Protein AF-0000000079820288 (afdb_homodimer)

Foldseek 3Di:
DPPPPPPQALCQQLDWDDDPNFIKGFNAPLCAFVQFHAPLSVQLNQVNRQCVVVVFDDWQKKKKFFDDTDHGGMWTWHWAFDDDDPFKTWIWIFIDDPNHTGMIMIIIGGHPVVDDDDDDDPDFQADDDPVQKDFFACPVVRNNFGSSSNQFRKIWRPVQCCLVVVQQPLFLKIKIKGFGPVQDWDFPSSQSSVQRRDPGSCCSNPGPFDDWAFRMKMKGFDDTAHGDMKMKMKGWDDDDDQKTKIWMWIAHNVRHTGMIMITITGDDGPPD/DPPPPPPQALCQQLDWDDDPNFIKGFNAPLCAFVQFHAPLSVQLNQVNRQCVVVVFDDWQKKKKFFDDTDHGGMWTWHWAFDDDDPFKTWIWIFIDDPNHTGMIMIIIGGHPVVDDDDDDDPAFQADDDPVQKDFFACPVVRNNFGSSSNQQRKIWRPVQCCLVVVQQPLFLKIKIKGFGPVQDWQFPSSQSSVQRRDPGSCCSNPGPFDDWAFRMKMKGFDDTADGDMKMKMKGWDDDDDQWTKIWMWIAHNVSDTGMIMITITGDDGPPD

Radius of gyration: 22.52 Å; Cα contacts (8 Å, |Δi|>4): 1433; chains: 2; bounding box: 51×70×58 Å

Structure (mmCIF, N/CA/C/O backbone):
data_AF-0000000079820288-model_v1
#
loop_
_entity.id
_entity.type
_entity.pdbx_description
1 polymer 'TesB-like acyl-CoA thioesterase 3'
#
loop_
_atom_site.group_PDB
_atom_site.id
_atom_site.type_symbol
_atom_site.label_atom_id
_atom_site.label_alt_id
_atom_site.label_comp_id
_atom_site.label_asym_id
_atom_site.label_entity_id
_atom_site.label_seq_id
_atom_site.pdbx_PDB_ins_code
_atom_site.Cartn_x
_atom_site.Cartn_y
_atom_site.Cartn_z
_atom_site.occupancy
_atom_site.B_iso_or_equiv
_atom_site.auth_seq_id
_atom_site.auth_comp_id
_atom_site.auth_asym_id
_atom_site.auth_atom_id
_atom_site.pdbx_PDB_model_num
ATOM 1 N N . MET A 1 1 ? 7.398 -32.5 -29.141 1 29.55 1 MET A N 1
ATOM 2 C CA . MET A 1 1 ? 7.234 -31.234 -28.406 1 29.55 1 MET A CA 1
ATOM 3 C C . MET A 1 1 ? 8.234 -31.141 -27.266 1 29.55 1 MET A C 1
ATOM 5 O O . MET A 1 1 ? 8.32 -32.031 -26.422 1 29.55 1 MET A O 1
ATOM 9 N N . ASP A 1 2 ? 9.469 -30.609 -27.391 1 31.39 2 ASP A N 1
ATOM 10 C CA . ASP A 1 2 ? 10.555 -30.5 -26.422 1 31.39 2 ASP A CA 1
ATOM 11 C C . ASP A 1 2 ? 10.023 -30.094 -25.047 1 31.39 2 ASP A C 1
ATOM 13 O O . ASP A 1 2 ? 9.352 -29.062 -24.922 1 31.39 2 ASP A O 1
ATOM 17 N N . THR A 1 3 ? 9.539 -30.953 -24.219 1 35.5 3 THR A N 1
ATOM 18 C CA . THR A 1 3 ? 9.062 -30.844 -22.844 1 35.5 3 THR A CA 1
ATOM 19 C C . THR A 1 3 ? 10.008 -29.969 -22.016 1 35.5 3 THR A C 1
ATOM 21 O O . THR A 1 3 ? 11.016 -30.453 -21.5 1 35.5 3 THR A O 1
ATOM 24 N N . SER A 1 4 ? 10.469 -28.828 -22.453 1 39.16 4 SER A N 1
ATOM 25 C CA . SER A 1 4 ? 11.258 -27.828 -21.719 1 39.16 4 SER A CA 1
ATOM 26 C C . SER A 1 4 ? 10.945 -27.875 -20.219 1 39.16 4 SER A C 1
ATOM 28 O O . SER A 1 4 ? 9.781 -27.922 -19.828 1 39.16 4 SER A O 1
ATOM 30 N N . THR A 1 5 ? 11.922 -28.328 -19.359 1 43.69 5 THR A N 1
ATOM 31 C CA . THR A 1 5 ? 11.969 -28.641 -17.938 1 43.69 5 THR A CA 1
ATOM 32 C C . THR A 1 5 ? 11.203 -27.594 -17.141 1 43.69 5 THR A C 1
ATOM 34 O O . THR A 1 5 ? 11.594 -26.422 -17.094 1 43.69 5 THR A O 1
ATOM 37 N N . LEU A 1 6 ? 9.945 -27.703 -17.203 1 50.09 6 LEU A N 1
ATOM 38 C CA . LEU A 1 6 ? 9.078 -26.891 -16.359 1 50.09 6 LEU A CA 1
ATOM 39 C C . LEU A 1 6 ? 9.727 -26.625 -15.008 1 50.09 6 LEU A C 1
ATOM 41 O O . LEU A 1 6 ? 10.195 -27.562 -14.352 1 50.09 6 LEU A O 1
ATOM 45 N N . VAL A 1 7 ? 10.414 -25.531 -14.875 1 56.81 7 VAL A N 1
ATOM 46 C CA . VAL A 1 7 ? 10.922 -25.078 -13.594 1 56.81 7 VAL A CA 1
ATOM 47 C C . VAL A 1 7 ? 9.914 -25.406 -12.492 1 56.81 7 VAL A C 1
ATOM 49 O O . VAL A 1 7 ? 8.75 -25.016 -12.57 1 56.81 7 VAL A O 1
ATOM 52 N N . GLU A 1 8 ? 10.227 -26.469 -11.641 1 67.06 8 GLU A N 1
ATOM 53 C CA . GLU A 1 8 ? 9.281 -27.078 -10.711 1 67.06 8 GLU A CA 1
ATOM 54 C C . GLU A 1 8 ? 8.922 -26.109 -9.578 1 67.06 8 GLU A C 1
ATOM 56 O O . GLU A 1 8 ? 7.754 -25.984 -9.211 1 67.06 8 GLU A O 1
ATOM 61 N N . GLY A 1 9 ? 9.945 -25.219 -9.062 1 89 9 GLY A N 1
ATOM 62 C CA . GLY A 1 9 ? 9.578 -24.516 -7.84 1 89 9 GLY A CA 1
ATOM 63 C C . GLY A 1 9 ? 9.734 -23.016 -7.949 1 89 9 GLY A C 1
ATOM 64 O O . GLY A 1 9 ? 10.352 -22.516 -8.891 1 89 9 GLY A O 1
ATOM 65 N N . LEU A 1 10 ? 9.078 -22.328 -7.145 1 93.38 10 LEU A N 1
ATOM 66 C CA . LEU A 1 10 ? 9.078 -20.875 -7.141 1 93.38 10 LEU A CA 1
ATOM 67 C C . LEU A 1 10 ? 10.492 -20.328 -7 1 93.38 10 LEU A C 1
ATOM 69 O O . LEU A 1 10 ? 10.836 -19.312 -7.617 1 93.38 10 LEU A O 1
ATOM 73 N N . ALA A 1 11 ? 11.312 -21.031 -6.18 1 93 11 ALA A N 1
ATOM 74 C CA . ALA A 1 11 ? 12.688 -20.578 -5.977 1 93 11 ALA A CA 1
ATOM 75 C C . ALA A 1 11 ? 13.453 -20.531 -7.297 1 93 11 ALA A C 1
ATOM 77 O O . ALA A 1 11 ? 14.125 -19.547 -7.594 1 93 11 ALA A O 1
ATOM 78 N N . GLU A 1 12 ? 13.305 -21.547 -8.055 1 93.31 12 GLU A N 1
ATOM 79 C CA . GLU A 1 12 ? 13.977 -21.594 -9.352 1 93.31 12 GLU A CA 1
ATOM 80 C C . GLU A 1 12 ? 13.352 -20.609 -10.336 1 93.31 12 GLU A C 1
ATOM 82 O O . GLU A 1 12 ? 14.062 -19.953 -11.086 1 93.31 12 GLU A O 1
ATOM 87 N N . ALA A 1 13 ? 12.047 -20.516 -10.266 1 95.94 13 ALA A N 1
ATOM 88 C CA . ALA A 1 13 ? 11.328 -19.672 -11.219 1 95.94 13 ALA A CA 1
ATOM 89 C C . ALA A 1 13 ? 11.633 -18.203 -10.977 1 95.94 13 ALA A C 1
ATOM 91 O O . ALA A 1 13 ? 11.469 -17.375 -11.875 1 95.94 13 ALA A O 1
ATOM 92 N N . THR A 1 14 ? 12.07 -17.828 -9.734 1 97.25 14 THR A N 1
ATOM 93 C CA . THR A 1 14 ? 12.328 -16.422 -9.414 1 97.25 14 THR A CA 1
ATOM 94 C C . THR A 1 14 ? 13.828 -16.172 -9.242 1 97.25 14 THR A C 1
ATOM 96 O O . THR A 1 14 ? 14.234 -15.102 -8.797 1 97.25 14 THR A O 1
ATOM 99 N N . ALA A 1 15 ? 14.617 -17.141 -9.57 1 97.06 15 ALA A N 1
ATOM 100 C CA . ALA A 1 15 ? 16.062 -17 -9.383 1 97.06 15 ALA A CA 1
ATOM 101 C C . ALA A 1 15 ? 16.609 -15.875 -10.25 1 97.06 15 ALA A C 1
ATOM 103 O O . ALA A 1 15 ? 16.203 -15.719 -11.406 1 97.06 15 ALA A O 1
ATOM 104 N N . VAL A 1 16 ? 17.469 -15.094 -9.695 1 98.12 16 VAL A N 1
ATOM 105 C CA . VAL A 1 16 ? 18.219 -14.078 -10.43 1 98.12 16 VAL A CA 1
ATOM 106 C C . VAL A 1 16 ? 19.703 -14.383 -10.359 1 98.12 16 VAL A C 1
ATOM 108 O O . VAL A 1 16 ? 20.203 -14.82 -9.32 1 98.12 16 VAL A O 1
ATOM 111 N N . ARG A 1 17 ? 20.375 -14.164 -11.438 1 97.56 17 ARG A N 1
ATOM 112 C CA . ARG A 1 17 ? 21.797 -14.508 -11.539 1 97.56 17 ARG A CA 1
ATOM 113 C C . ARG A 1 17 ? 22.578 -13.375 -12.18 1 97.56 17 ARG A C 1
ATOM 115 O O . ARG A 1 17 ? 22.031 -12.578 -12.945 1 97.56 17 ARG A O 1
ATOM 122 N N . PRO A 1 18 ? 23.891 -13.359 -11.805 1 96.75 18 PRO A N 1
ATOM 123 C CA . PRO A 1 18 ? 24.734 -12.352 -12.453 1 96.75 18 PRO A CA 1
ATOM 124 C C . PRO A 1 18 ? 24.734 -12.477 -13.977 1 96.75 18 PRO A C 1
ATOM 126 O O . PRO A 1 18 ? 24.75 -13.586 -14.508 1 96.75 18 PRO A O 1
ATOM 129 N N . HIS A 1 19 ? 24.609 -11.422 -14.609 1 94.88 19 HIS A N 1
ATOM 130 C CA . HIS A 1 19 ? 24.641 -11.344 -16.062 1 94.88 19 HIS A CA 1
ATOM 131 C C . HIS A 1 19 ? 25.156 -9.984 -16.531 1 94.88 19 HIS A C 1
ATOM 133 O O . HIS A 1 19 ? 24.547 -8.953 -16.25 1 94.88 19 HIS A O 1
ATOM 139 N N . GLU A 1 20 ? 26.266 -9.891 -17.266 1 90.81 20 GLU A N 1
ATOM 140 C CA . GLU A 1 20 ? 26.844 -8.719 -17.922 1 90.81 20 GLU A CA 1
ATOM 141 C C . GLU A 1 20 ? 26.891 -7.527 -16.969 1 90.81 20 GLU A C 1
ATOM 143 O O . GLU A 1 20 ? 26.422 -6.438 -17.297 1 90.81 20 GLU A O 1
ATOM 148 N N . GLY A 1 21 ? 27.391 -7.641 -15.742 1 87.06 21 GLY A N 1
ATOM 149 C CA . GLY A 1 21 ? 27.562 -6.551 -14.789 1 87.06 21 GLY A CA 1
ATOM 150 C C . GLY A 1 21 ? 26.297 -6.227 -14.023 1 87.06 21 GLY A C 1
ATOM 151 O O . GLY A 1 21 ? 26.266 -5.262 -13.258 1 87.06 21 GLY A O 1
ATOM 152 N N . GLY A 1 22 ? 25.234 -6.992 -14.281 1 92.94 22 GLY A N 1
ATOM 153 C CA . GLY A 1 22 ? 23.984 -6.867 -13.555 1 92.94 22 GLY A CA 1
ATOM 154 C C . GLY A 1 22 ? 23.375 -8.203 -13.18 1 92.94 22 GLY A C 1
ATOM 155 O O . GLY A 1 22 ? 24.094 -9.148 -12.844 1 92.94 22 GLY A O 1
ATOM 156 N N . LEU A 1 23 ? 22.094 -8.266 -13.055 1 98.44 23 LEU A N 1
ATOM 157 C CA . LEU A 1 23 ? 21.359 -9.5 -12.75 1 98.44 23 LEU A CA 1
ATOM 158 C C . LEU A 1 23 ? 20.359 -9.82 -13.859 1 98.44 23 LEU A C 1
ATOM 160 O O . LEU A 1 23 ? 19.953 -8.938 -14.617 1 98.44 23 LEU A O 1
ATOM 164 N N . ARG A 1 24 ? 20.078 -11.055 -13.93 1 98.56 24 ARG A N 1
ATOM 165 C CA . ARG A 1 24 ? 19.078 -11.5 -14.906 1 98.56 24 ARG A CA 1
ATOM 166 C C . ARG A 1 24 ? 18.219 -12.609 -14.336 1 98.56 24 ARG A C 1
ATOM 168 O O . ARG A 1 24 ? 18.703 -13.477 -13.609 1 98.56 24 ARG A O 1
ATOM 175 N N . ALA A 1 25 ? 16.984 -12.523 -14.625 1 98.5 25 ALA A N 1
ATOM 176 C CA . ALA A 1 25 ? 16.016 -13.602 -14.375 1 98.5 25 ALA A CA 1
ATOM 177 C C . ALA A 1 25 ? 15.5 -14.188 -15.68 1 98.5 25 ALA A C 1
ATOM 179 O O . ALA A 1 25 ? 15.656 -13.586 -16.75 1 98.5 25 ALA A O 1
ATOM 180 N N . GLU A 1 26 ? 15 -15.383 -15.641 1 98.25 26 GLU A N 1
ATOM 181 C CA . GLU A 1 26 ? 14.25 -15.992 -16.734 1 98.25 26 GLU A CA 1
ATOM 182 C C . GLU A 1 26 ? 12.766 -16.109 -16.391 1 98.25 26 GLU A C 1
ATOM 184 O O . GLU A 1 26 ? 12.391 -16.859 -15.492 1 98.25 26 GLU A O 1
ATOM 189 N N . VAL A 1 27 ? 11.977 -15.242 -17.062 1 98.44 27 VAL A N 1
ATOM 190 C CA . VAL A 1 27 ? 10.539 -15.344 -16.875 1 98.44 27 VAL A CA 1
ATOM 191 C C . VAL A 1 27 ? 10.008 -16.578 -17.609 1 98.44 27 VAL A C 1
ATOM 193 O O . VAL A 1 27 ? 10.141 -16.688 -18.828 1 98.44 27 VAL A O 1
ATOM 196 N N . VAL A 1 28 ? 9.367 -17.5 -16.906 1 97.56 28 VAL A N 1
ATOM 197 C CA . VAL A 1 28 ? 9.078 -18.797 -17.484 1 97.56 28 VAL A CA 1
ATOM 198 C C . VAL A 1 28 ? 7.57 -19.047 -17.484 1 97.56 28 VAL A C 1
ATOM 200 O O . VAL A 1 28 ? 6.848 -18.5 -16.656 1 97.56 28 VAL A O 1
ATOM 203 N N . PRO A 1 29 ? 7.078 -19.859 -18.453 1 96.38 29 PRO A N 1
ATOM 204 C CA . PRO A 1 29 ? 5.676 -20.281 -18.406 1 96.38 29 PRO A CA 1
ATOM 205 C C . PRO A 1 29 ? 5.332 -21.047 -17.141 1 96.38 29 PRO A C 1
ATOM 207 O O . PRO A 1 29 ? 6.219 -21.609 -16.484 1 96.38 29 PRO A O 1
ATOM 210 N N . GLY A 1 30 ? 4.137 -21.109 -16.766 1 94.88 30 GLY A N 1
ATOM 211 C CA . GLY A 1 30 ? 3.676 -21.812 -15.57 1 94.88 30 GLY A CA 1
ATOM 212 C C . GLY A 1 30 ? 3.398 -20.875 -14.406 1 94.88 30 GLY A C 1
ATOM 213 O O . GLY A 1 30 ? 2.742 -21.266 -13.438 1 94.88 30 GLY A O 1
ATOM 214 N N . TRP A 1 31 ? 3.887 -19.719 -14.516 1 96.94 31 TRP A N 1
ATOM 215 C CA . TRP A 1 31 ? 3.641 -18.703 -13.508 1 96.94 31 TRP A CA 1
ATOM 216 C C . TRP A 1 31 ? 2.887 -17.516 -14.109 1 96.94 31 TRP A C 1
ATOM 218 O O . TRP A 1 31 ? 3.24 -16.359 -13.867 1 96.94 31 TRP A O 1
ATOM 228 N N . ASP A 1 32 ? 1.91 -17.859 -14.938 1 96.69 32 ASP A N 1
ATOM 229 C CA . ASP A 1 32 ? 1.177 -16.891 -15.734 1 96.69 32 ASP A CA 1
ATOM 230 C C . ASP A 1 32 ? -0.328 -17.016 -15.516 1 96.69 32 ASP A C 1
ATOM 232 O O . ASP A 1 32 ? -0.792 -17.984 -14.922 1 96.69 32 ASP A O 1
ATOM 236 N N . VAL A 1 33 ? -1.02 -15.961 -15.789 1 95.12 33 VAL A N 1
ATOM 237 C CA . VAL A 1 33 ? -2.471 -15.945 -15.938 1 95.12 33 VAL A CA 1
ATOM 238 C C . VAL A 1 33 ? -2.842 -15.992 -17.422 1 95.12 33 VAL A C 1
ATOM 240 O O . VAL A 1 33 ? -2.83 -14.961 -18.109 1 95.12 33 VAL A O 1
ATOM 243 N N . PHE A 1 34 ? -3.09 -17.219 -17.906 1 91.94 34 PHE A N 1
ATOM 244 C CA . PHE A 1 34 ? -3.518 -17.484 -19.281 1 91.94 34 PHE A CA 1
ATOM 245 C C . PHE A 1 34 ? -2.543 -16.875 -20.281 1 91.94 34 PHE A C 1
ATOM 247 O O . PHE A 1 34 ? -2.951 -16.156 -21.203 1 91.94 34 PHE A O 1
ATOM 254 N N . GLY A 1 35 ? -1.313 -17.078 -20.047 1 93.62 35 GLY A N 1
ATOM 255 C CA . GLY A 1 35 ? -0.271 -16.734 -21 1 93.62 35 GLY A CA 1
ATOM 256 C C . GLY A 1 35 ? 0.436 -15.43 -20.672 1 93.62 35 GLY A C 1
ATOM 257 O O . GLY A 1 35 ? 1.459 -15.109 -21.266 1 93.62 35 GLY A O 1
ATOM 258 N N . ILE A 1 36 ? -0.098 -14.672 -19.766 1 94.88 36 ILE A N 1
ATOM 259 C CA . ILE A 1 36 ? 0.53 -13.422 -19.344 1 94.88 36 ILE A CA 1
ATOM 260 C C . ILE A 1 36 ? 1.236 -13.617 -18 1 94.88 36 ILE A C 1
ATOM 262 O O . ILE A 1 36 ? 0.604 -13.977 -17.016 1 94.88 36 ILE A O 1
ATOM 266 N N . PRO A 1 37 ? 2.551 -13.398 -18 1 97.75 37 PRO A N 1
ATOM 267 C CA . PRO A 1 37 ? 3.254 -13.586 -16.734 1 97.75 37 PRO A CA 1
ATOM 268 C C . PRO A 1 37 ? 2.574 -12.867 -15.57 1 97.75 37 PRO A C 1
ATOM 270 O O . PRO A 1 37 ? 2.178 -11.711 -15.703 1 97.75 37 PRO A O 1
ATOM 273 N N . HIS A 1 38 ? 2.443 -13.547 -14.453 1 97.44 38 HIS A N 1
ATOM 274 C CA . HIS A 1 38 ? 1.702 -13.117 -13.273 1 97.44 38 HIS A CA 1
ATOM 275 C C . HIS A 1 38 ? 2.412 -11.969 -12.562 1 97.44 38 HIS A C 1
ATOM 277 O O . HIS A 1 38 ? 3.631 -12.008 -12.383 1 97.44 38 HIS A O 1
ATOM 283 N N . GLY A 1 39 ? 1.682 -10.914 -12.188 1 97.75 39 GLY A N 1
ATOM 284 C CA . GLY A 1 39 ? 2.25 -9.734 -11.547 1 97.75 39 GLY A CA 1
ATOM 285 C C . GLY A 1 39 ? 2.969 -10.055 -10.242 1 97.75 39 GLY A C 1
ATOM 286 O O . GLY A 1 39 ? 4.098 -9.602 -10.031 1 97.75 39 GLY A O 1
ATOM 287 N N . GLY A 1 40 ? 2.305 -10.844 -9.398 1 98.38 40 GLY A N 1
ATOM 288 C CA . GLY A 1 40 ? 2.945 -11.25 -8.156 1 98.38 40 GLY A CA 1
ATOM 289 C C . GLY A 1 40 ? 4.242 -12.008 -8.375 1 98.38 40 GLY A C 1
ATOM 290 O O . GLY A 1 40 ? 5.199 -11.844 -7.617 1 98.38 40 GLY A O 1
ATOM 291 N N . TYR A 1 41 ? 4.246 -12.805 -9.422 1 98.44 41 TYR A N 1
ATOM 292 C CA . TYR A 1 41 ? 5.449 -13.523 -9.82 1 98.44 41 TYR A CA 1
ATOM 293 C C . TYR A 1 41 ? 6.555 -12.555 -10.219 1 98.44 41 TYR A C 1
ATOM 295 O O . TYR A 1 41 ? 7.691 -12.672 -9.75 1 98.44 41 TYR A O 1
ATOM 303 N N . LEU A 1 42 ? 6.246 -11.555 -10.984 1 98.88 42 LEU A N 1
ATOM 304 C CA . LEU A 1 42 ? 7.215 -10.539 -11.391 1 98.88 42 LEU A CA 1
ATOM 305 C C . LEU A 1 42 ? 7.695 -9.734 -10.188 1 98.88 42 LEU A C 1
ATOM 307 O O . LEU A 1 42 ? 8.883 -9.414 -10.086 1 98.88 42 LEU A O 1
ATOM 311 N N . MET A 1 43 ? 6.805 -9.422 -9.32 1 98.88 43 MET A N 1
ATOM 312 C CA . MET A 1 43 ? 7.18 -8.742 -8.078 1 98.88 43 MET A CA 1
ATOM 313 C C . MET A 1 43 ? 8.109 -9.617 -7.246 1 98.88 43 MET A C 1
ATOM 315 O O . MET A 1 43 ? 9.047 -9.109 -6.629 1 98.88 43 MET A O 1
ATOM 319 N N . GLY A 1 44 ? 7.84 -10.914 -7.246 1 98.75 44 GLY A N 1
ATOM 320 C CA . GLY A 1 44 ? 8.742 -11.844 -6.59 1 98.75 44 GLY A CA 1
ATOM 321 C C . GLY A 1 44 ? 10.148 -11.82 -7.16 1 98.75 44 GLY A C 1
ATOM 322 O O . GLY A 1 44 ? 11.125 -11.867 -6.41 1 98.75 44 GLY A O 1
ATOM 323 N N . ILE A 1 45 ? 10.25 -11.75 -8.453 1 98.81 45 ILE A N 1
ATOM 324 C CA . ILE A 1 45 ? 11.547 -11.656 -9.117 1 98.81 45 ILE A CA 1
ATOM 325 C C . ILE A 1 45 ? 12.258 -10.383 -8.672 1 98.81 45 ILE A C 1
ATOM 327 O O . ILE A 1 45 ? 13.453 -10.398 -8.375 1 98.81 45 ILE A O 1
ATOM 331 N N . ALA A 1 46 ? 11.539 -9.281 -8.633 1 98.88 46 ALA A N 1
ATOM 332 C CA . ALA A 1 46 ? 12.117 -8.023 -8.172 1 98.88 46 ALA A CA 1
ATOM 333 C C . ALA A 1 46 ? 12.617 -8.148 -6.734 1 98.88 46 ALA A C 1
ATOM 335 O O . ALA A 1 46 ? 13.711 -7.684 -6.41 1 98.88 46 ALA A O 1
ATOM 336 N N . ALA A 1 47 ? 11.82 -8.766 -5.918 1 98.88 47 ALA A N 1
ATOM 337 C CA . ALA A 1 47 ? 12.211 -8.977 -4.527 1 98.88 47 ALA A CA 1
ATOM 338 C C . ALA A 1 47 ? 13.492 -9.797 -4.438 1 98.88 47 ALA A C 1
ATOM 340 O O . ALA A 1 47 ? 14.414 -9.445 -3.688 1 98.88 47 ALA A O 1
ATOM 341 N N . ARG A 1 48 ? 13.555 -10.859 -5.211 1 98.62 48 ARG A N 1
ATOM 342 C CA . ARG A 1 48 ? 14.75 -11.688 -5.223 1 98.62 48 ARG A CA 1
ATOM 343 C C . ARG A 1 48 ? 15.961 -10.898 -5.695 1 98.62 48 ARG A C 1
ATOM 345 O O . ARG A 1 48 ? 17.062 -11.047 -5.152 1 98.62 48 ARG A O 1
ATOM 352 N N . GLY A 1 49 ? 15.758 -10.109 -6.715 1 98.62 49 GLY A N 1
ATOM 353 C CA . GLY A 1 49 ? 16.828 -9.242 -7.164 1 98.62 49 GLY A CA 1
ATOM 354 C C . GLY A 1 49 ? 17.375 -8.344 -6.066 1 98.62 49 GLY A C 1
ATOM 355 O O . GLY A 1 49 ? 18.594 -8.203 -5.918 1 98.62 49 GLY A O 1
ATOM 356 N N . ALA A 1 50 ? 16.516 -7.727 -5.297 1 98.75 50 ALA A N 1
ATOM 357 C CA . ALA A 1 50 ? 16.906 -6.855 -4.199 1 98.75 50 ALA A CA 1
ATOM 358 C C . ALA A 1 50 ? 17.688 -7.629 -3.143 1 98.75 50 ALA A C 1
ATOM 360 O O . ALA A 1 50 ? 18.734 -7.164 -2.658 1 98.75 50 ALA A O 1
ATOM 361 N N . LEU A 1 51 ? 17.172 -8.797 -2.811 1 98.44 51 LEU A N 1
ATOM 362 C CA . LEU A 1 51 ? 17.828 -9.633 -1.802 1 98.44 51 LEU A CA 1
ATOM 363 C C . LEU A 1 51 ? 19.234 -10.023 -2.24 1 98.44 51 LEU A C 1
ATOM 365 O O . LEU A 1 51 ? 20.188 -9.906 -1.467 1 98.44 51 LEU A O 1
ATOM 369 N N . VAL A 1 52 ? 19.344 -10.461 -3.461 1 98.06 52 VAL A N 1
ATOM 370 C CA . VAL A 1 52 ? 20.625 -10.914 -3.988 1 98.06 52 VAL A CA 1
ATOM 371 C C . VAL A 1 52 ? 21.609 -9.75 -4.047 1 98.06 52 VAL A C 1
ATOM 373 O O . VAL A 1 52 ? 22.75 -9.867 -3.594 1 98.06 52 VAL A O 1
ATOM 376 N N . ALA A 1 53 ? 21.203 -8.633 -4.527 1 97.69 53 ALA A N 1
ATOM 377 C CA . ALA A 1 53 ? 22.078 -7.488 -4.738 1 97.69 53 ALA A CA 1
ATOM 378 C C . ALA A 1 53 ? 22.562 -6.91 -3.408 1 97.69 53 ALA A C 1
ATOM 380 O O . ALA A 1 53 ? 23.688 -6.438 -3.301 1 97.69 53 ALA A O 1
ATOM 381 N N . THR A 1 54 ? 21.719 -6.934 -2.385 1 97.38 54 THR A N 1
ATOM 382 C CA . THR A 1 54 ? 22.062 -6.262 -1.132 1 97.38 54 THR A CA 1
ATOM 383 C C . THR A 1 54 ? 22.641 -7.254 -0.126 1 97.38 54 THR A C 1
ATOM 385 O O . THR A 1 54 ? 23.25 -6.852 0.868 1 97.38 54 THR A O 1
ATOM 388 N N . GLU A 1 55 ? 22.359 -8.562 -0.31 1 97.25 55 GLU A N 1
ATOM 389 C CA . GLU A 1 55 ? 22.734 -9.648 0.592 1 97.25 55 GLU A CA 1
ATOM 390 C C . GLU A 1 55 ? 22.062 -9.5 1.949 1 97.25 55 GLU A C 1
ATOM 392 O O . GLU A 1 55 ? 22.547 -10.031 2.953 1 97.25 55 GLU A O 1
ATOM 397 N N . LEU A 1 56 ? 21.078 -8.672 2.062 1 97.75 56 LEU A N 1
ATOM 398 C CA . LEU A 1 56 ? 20.266 -8.594 3.271 1 97.75 56 LEU A CA 1
ATOM 399 C C . LEU A 1 56 ? 19.188 -9.672 3.275 1 97.75 56 LEU A C 1
ATOM 401 O O . LEU A 1 56 ? 18.719 -10.094 2.213 1 97.75 56 LEU A O 1
ATOM 405 N N . PRO A 1 57 ? 18.719 -10.047 4.422 1 98.19 57 PRO A N 1
ATOM 406 C CA . PRO A 1 57 ? 17.922 -11.273 4.492 1 98.19 57 PRO A CA 1
ATOM 407 C C . PRO A 1 57 ? 16.422 -11.016 4.332 1 98.19 57 PRO A C 1
ATOM 409 O O . PRO A 1 57 ? 15.648 -11.945 4.074 1 98.19 57 PRO A O 1
ATOM 412 N N . ASP A 1 58 ? 15.945 -9.68 4.531 1 98.56 58 ASP A N 1
ATOM 413 C CA . ASP A 1 58 ? 14.492 -9.539 4.633 1 98.56 58 ASP A CA 1
ATOM 414 C C . ASP A 1 58 ? 14 -8.344 3.814 1 98.56 58 ASP A C 1
ATOM 416 O O . ASP A 1 58 ? 14.508 -7.23 3.971 1 98.56 58 ASP A O 1
ATOM 420 N N . VAL A 1 59 ? 13.023 -8.602 2.996 1 98.62 59 VAL A N 1
ATOM 421 C CA . VAL A 1 59 ? 12.211 -7.535 2.414 1 98.62 59 VAL A CA 1
ATOM 422 C C . VAL A 1 59 ? 11.195 -7.035 3.443 1 98.62 59 VAL A C 1
ATOM 424 O O . VAL A 1 59 ? 10.391 -7.812 3.959 1 98.62 59 VAL A O 1
ATOM 427 N N . MET A 1 60 ? 11.227 -5.758 3.746 1 97.88 60 MET A N 1
ATOM 428 C CA . MET A 1 60 ? 10.289 -5.16 4.688 1 97.88 60 MET A CA 1
ATOM 429 C C . MET A 1 60 ? 9.055 -4.633 3.963 1 97.88 60 MET A C 1
ATOM 431 O O . MET A 1 60 ? 7.938 -4.715 4.484 1 97.88 60 MET A O 1
ATOM 435 N N . SER A 1 61 ? 9.273 -4.062 2.846 1 98.44 61 SER A N 1
ATOM 436 C CA . SER A 1 61 ? 8.203 -3.607 1.96 1 98.44 61 SER A CA 1
ATOM 437 C C . SER A 1 61 ? 8.664 -3.58 0.507 1 98.44 61 SER A C 1
ATOM 439 O O . SER A 1 61 ? 9.867 -3.498 0.232 1 98.44 61 SER A O 1
ATOM 441 N N . ILE A 1 62 ? 7.75 -3.703 -0.356 1 98.88 62 ILE A N 1
ATOM 442 C CA . ILE A 1 62 ? 8.023 -3.619 -1.787 1 98.88 62 ILE A CA 1
ATOM 443 C C . ILE A 1 62 ? 6.812 -3.037 -2.512 1 98.88 62 ILE A C 1
ATOM 445 O O . ILE A 1 62 ? 5.672 -3.424 -2.24 1 98.88 62 ILE A O 1
ATOM 449 N N . THR A 1 63 ? 7.016 -2.059 -3.309 1 98.81 63 THR A N 1
ATOM 450 C CA . THR A 1 63 ? 6.031 -1.507 -4.234 1 98.81 63 THR A CA 1
ATOM 451 C C . THR A 1 63 ? 6.496 -1.67 -5.676 1 98.81 63 THR A C 1
ATOM 453 O O . THR A 1 63 ? 7.625 -1.306 -6.02 1 98.81 63 THR A O 1
ATOM 456 N N . THR A 1 64 ? 5.637 -2.205 -6.473 1 98.81 64 THR A N 1
ATOM 457 C CA . THR A 1 64 ? 5.977 -2.443 -7.871 1 98.81 64 THR A CA 1
ATOM 458 C C . THR A 1 64 ? 4.961 -1.783 -8.797 1 98.81 64 THR A C 1
ATOM 460 O O . THR A 1 64 ? 3.752 -1.916 -8.594 1 98.81 64 THR A O 1
ATOM 463 N N . HIS A 1 65 ? 5.461 -1.028 -9.711 1 98.5 65 HIS A N 1
ATOM 464 C CA . HIS A 1 65 ? 4.68 -0.539 -10.836 1 98.5 65 HIS A CA 1
ATOM 465 C C . HIS A 1 65 ? 4.898 -1.401 -12.078 1 98.5 65 HIS A C 1
ATOM 467 O O . HIS A 1 65 ? 6.039 -1.734 -12.414 1 98.5 65 HIS A O 1
ATOM 473 N N . PHE A 1 66 ? 3.83 -1.736 -12.688 1 97.62 66 PHE A N 1
ATOM 474 C CA . PHE A 1 66 ? 3.873 -2.52 -13.914 1 97.62 66 PHE A CA 1
ATOM 475 C C . PHE A 1 66 ? 3.617 -1.634 -15.125 1 97.62 66 PHE A C 1
ATOM 477 O O . PHE A 1 66 ? 2.482 -1.215 -15.367 1 97.62 66 PHE A O 1
ATOM 484 N N . THR A 1 67 ? 4.68 -1.443 -15.93 1 95.88 67 THR A N 1
ATOM 485 C CA . THR A 1 67 ? 4.609 -0.417 -16.969 1 95.88 67 THR A CA 1
ATOM 486 C C . THR A 1 67 ? 4.168 -1.019 -18.297 1 95.88 67 THR A C 1
ATOM 488 O O . THR A 1 67 ? 3.678 -0.306 -19.172 1 95.88 67 THR A O 1
ATOM 491 N N . ARG A 1 68 ? 4.441 -2.285 -18.484 1 94.19 68 ARG A N 1
ATOM 492 C CA . ARG A 1 68 ? 4.016 -2.992 -19.688 1 94.19 68 ARG A CA 1
ATOM 493 C C . ARG A 1 68 ? 3.854 -4.484 -19.406 1 94.19 68 ARG A C 1
ATOM 495 O O . ARG A 1 68 ? 4.34 -4.996 -18.406 1 94.19 68 ARG A O 1
ATOM 502 N N . LYS A 1 69 ? 3.158 -5.109 -20.312 1 94.38 69 LYS A N 1
ATOM 503 C CA . LYS A 1 69 ? 2.996 -6.559 -20.234 1 94.38 69 LYS A CA 1
ATOM 504 C C . LYS A 1 69 ? 4.336 -7.27 -20.391 1 94.38 69 LYS A C 1
ATOM 506 O O . LYS A 1 69 ? 5.105 -6.961 -21.312 1 94.38 69 LYS A O 1
ATOM 511 N N . ALA A 1 70 ? 4.602 -8.203 -19.484 1 97.5 70 ALA A N 1
ATOM 512 C CA . ALA A 1 70 ? 5.84 -8.977 -19.578 1 97.5 70 ALA A CA 1
ATOM 513 C C . ALA A 1 70 ? 5.707 -10.109 -20.594 1 97.5 70 ALA A C 1
ATOM 515 O O . ALA A 1 70 ? 4.598 -10.562 -20.891 1 97.5 70 ALA A O 1
ATOM 516 N N . SER A 1 71 ? 6.844 -10.539 -21.141 1 97.94 71 SER A N 1
ATOM 517 C CA . SER A 1 71 ? 6.945 -11.719 -21.984 1 97.94 71 SER A CA 1
ATOM 518 C C . SER A 1 71 ? 7.758 -12.82 -21.312 1 97.94 71 SER A C 1
ATOM 520 O O . SER A 1 71 ? 8.5 -12.562 -20.359 1 97.94 71 SER A O 1
ATOM 522 N N . PHE A 1 72 ? 7.48 -14 -21.812 1 98.06 72 PHE A N 1
ATOM 523 C CA . PHE A 1 72 ? 8.391 -15.055 -21.391 1 98.06 72 PHE A CA 1
ATOM 524 C C . PHE A 1 72 ? 9.781 -14.836 -21.969 1 98.06 72 PHE A C 1
ATOM 526 O O . PHE A 1 72 ? 9.922 -14.383 -23.109 1 98.06 72 PHE A O 1
ATOM 533 N N . GLY A 1 73 ? 10.781 -15.203 -21.156 1 98.12 73 GLY A N 1
ATOM 534 C CA . GLY A 1 73 ? 12.148 -15 -21.594 1 98.12 73 GLY A CA 1
ATOM 535 C C . GLY A 1 73 ? 12.969 -14.188 -20.609 1 98.12 73 GLY A C 1
ATOM 536 O O . GLY A 1 73 ? 12.547 -13.953 -19.469 1 98.12 73 GLY A O 1
ATOM 537 N N . PRO A 1 74 ? 14.156 -13.859 -21.031 1 98.31 74 PRO A N 1
ATOM 538 C CA . PRO A 1 74 ? 15.07 -13.164 -20.125 1 98.31 74 PRO A CA 1
ATOM 539 C C . PRO A 1 74 ? 14.57 -11.781 -19.719 1 98.31 74 PRO A C 1
ATOM 541 O O . PRO A 1 74 ? 13.992 -11.07 -20.547 1 98.31 74 PRO A O 1
ATOM 544 N N . MET A 1 75 ? 14.758 -11.422 -18.5 1 98.69 75 MET A N 1
ATOM 545 C CA . MET A 1 75 ? 14.516 -10.094 -17.953 1 98.69 75 MET A CA 1
ATOM 546 C C . MET A 1 75 ? 15.758 -9.57 -17.219 1 98.69 75 MET A C 1
ATOM 548 O O . MET A 1 75 ? 16.25 -10.195 -16.281 1 98.69 75 MET A O 1
ATOM 552 N N . ASP A 1 76 ? 16.266 -8.461 -17.703 1 98.69 76 ASP A N 1
ATOM 553 C CA . ASP A 1 76 ? 17.359 -7.797 -17 1 98.69 76 ASP A CA 1
ATOM 554 C C . ASP A 1 76 ? 16.875 -7.105 -15.734 1 98.69 76 ASP A C 1
ATOM 556 O O . ASP A 1 76 ? 15.875 -6.387 -15.758 1 98.69 76 ASP A O 1
ATOM 560 N N . ILE A 1 77 ? 17.578 -7.367 -14.648 1 98.69 77 ILE A N 1
ATOM 561 C CA . ILE A 1 77 ? 17.234 -6.797 -13.352 1 98.69 77 ILE A CA 1
ATOM 562 C C . ILE A 1 77 ? 18.344 -5.832 -12.914 1 98.69 77 ILE A C 1
ATOM 564 O O . ILE A 1 77 ? 19.469 -6.246 -12.633 1 98.69 77 ILE A O 1
ATOM 568 N N . GLU A 1 78 ? 18.016 -4.621 -12.867 1 98.06 78 GLU A N 1
ATOM 569 C CA . GLU A 1 78 ? 18.922 -3.598 -12.359 1 98.06 78 GLU A CA 1
ATOM 570 C C . GLU A 1 78 ? 18.516 -3.164 -10.945 1 98.06 78 GLU A C 1
ATOM 572 O O . GLU A 1 78 ? 17.375 -2.795 -10.703 1 98.06 78 GLU A O 1
ATOM 577 N N . VAL A 1 79 ? 19.453 -3.258 -10.039 1 98.19 79 VAL A N 1
ATOM 578 C CA . VAL A 1 79 ? 19.219 -2.84 -8.656 1 98.19 79 VAL A CA 1
ATOM 579 C C . VAL A 1 79 ? 20.062 -1.61 -8.344 1 98.19 79 VAL A C 1
ATOM 581 O O . VAL A 1 79 ? 21.297 -1.64 -8.492 1 98.19 79 VAL A O 1
ATOM 584 N N . VAL A 1 80 ? 19.406 -0.543 -7.949 1 97.5 80 VAL A N 1
ATOM 585 C CA . VAL A 1 80 ? 20.078 0.715 -7.645 1 97.5 80 VAL A CA 1
ATOM 586 C C . VAL A 1 80 ? 19.844 1.092 -6.184 1 97.5 80 VAL A C 1
ATOM 588 O O . VAL A 1 80 ? 18.688 1.295 -5.77 1 97.5 80 VAL A O 1
ATOM 591 N N . GLU A 1 81 ? 20.859 1.218 -5.414 1 97 81 GLU A N 1
ATOM 592 C CA . GLU A 1 81 ? 20.703 1.709 -4.047 1 97 81 GLU A CA 1
ATOM 593 C C . GLU A 1 81 ? 20.312 3.182 -4.035 1 97 81 GLU A C 1
ATOM 595 O O . GLU A 1 81 ? 20.969 4.016 -4.656 1 97 81 GLU A O 1
ATOM 600 N N . VAL A 1 82 ? 19.234 3.492 -3.395 1 96.31 82 VAL A N 1
ATOM 601 C CA . VAL A 1 82 ? 18.703 4.852 -3.371 1 96.31 82 VAL A CA 1
ATOM 602 C C . VAL A 1 82 ? 19.094 5.539 -2.066 1 96.31 82 VAL A C 1
ATOM 604 O O . VAL A 1 82 ? 19.344 6.746 -2.045 1 96.31 82 VAL A O 1
ATOM 607 N N . GLY A 1 83 ? 19.062 4.758 -1.025 1 92.88 83 GLY A N 1
ATOM 608 C CA . GLY A 1 83 ? 19.375 5.277 0.297 1 92.88 83 GLY A CA 1
ATOM 609 C C . GLY A 1 83 ? 19.234 4.242 1.395 1 92.88 83 GLY A C 1
ATOM 610 O O . GLY A 1 83 ? 19.031 3.057 1.116 1 92.88 83 GLY A O 1
ATOM 611 N N . GLY A 1 84 ? 19.5 4.863 2.555 1 88.31 84 GLY A N 1
ATOM 612 C CA . GLY A 1 84 ? 19.422 3.947 3.684 1 88.31 84 GLY A CA 1
ATOM 613 C C . GLY A 1 84 ? 19.812 4.586 5 1 88.31 84 GLY A C 1
ATOM 614 O O . GLY A 1 84 ? 19.984 5.805 5.078 1 88.31 84 GLY A O 1
ATOM 615 N N . SER A 1 85 ? 19.672 3.768 5.934 1 88.62 85 SER A N 1
ATOM 616 C CA . SER A 1 85 ? 20.141 4.047 7.289 1 88.62 85 SER A CA 1
ATOM 617 C C . SER A 1 85 ? 20.984 2.902 7.828 1 88.62 85 SER A C 1
ATOM 619 O O . SER A 1 85 ? 21.453 2.059 7.066 1 88.62 85 SER A O 1
ATOM 621 N N . ARG A 1 86 ? 21.203 3.045 9.172 1 88.88 86 ARG A N 1
ATOM 622 C CA . ARG A 1 86 ? 21.953 1.98 9.828 1 88.88 86 ARG A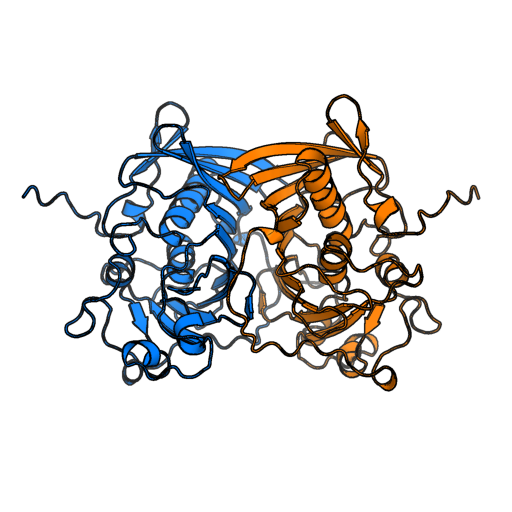 CA 1
ATOM 623 C C . ARG A 1 86 ? 21.219 0.653 9.742 1 88.88 86 ARG A C 1
ATOM 625 O O . ARG A 1 86 ? 21.828 -0.403 9.594 1 88.88 86 ARG A O 1
ATOM 632 N N . ARG A 1 87 ? 19.906 0.701 9.727 1 92.38 87 ARG A N 1
ATOM 633 C CA . ARG A 1 87 ? 19.141 -0.528 9.875 1 92.38 87 ARG A CA 1
ATOM 634 C C . ARG A 1 87 ? 18.391 -0.866 8.594 1 92.38 87 ARG A C 1
ATOM 636 O O . ARG A 1 87 ? 17.875 -1.978 8.445 1 92.38 87 ARG A O 1
ATOM 643 N N . PHE A 1 88 ? 18.359 0.114 7.68 1 96.5 88 PHE A N 1
ATOM 644 C CA . PHE A 1 88 ? 17.531 -0.078 6.496 1 96.5 88 PHE A CA 1
ATOM 645 C C . PHE A 1 88 ? 18.312 0.239 5.23 1 96.5 88 PHE A C 1
ATOM 647 O O . PHE A 1 88 ? 19.156 1.136 5.223 1 96.5 88 PHE A O 1
ATOM 654 N N . THR A 1 89 ? 18.047 -0.495 4.23 1 97.81 89 THR A N 1
ATOM 655 C CA . THR A 1 89 ? 18.5 -0.191 2.879 1 97.81 89 THR A CA 1
ATOM 656 C C . THR A 1 89 ? 17.328 -0.089 1.915 1 97.81 89 THR A C 1
ATOM 658 O O . THR A 1 89 ? 16.453 -0.961 1.896 1 97.81 89 THR A O 1
ATOM 661 N N . THR A 1 90 ? 17.234 1.02 1.21 1 98.31 90 THR A N 1
ATOM 662 C CA . THR A 1 90 ? 16.234 1.192 0.165 1 98.31 90 THR A CA 1
ATOM 663 C C . THR A 1 90 ? 16.875 1.08 -1.218 1 98.31 90 THR A C 1
ATOM 665 O O . THR A 1 90 ? 17.875 1.742 -1.504 1 98.31 90 THR A O 1
ATOM 668 N N . VAL A 1 91 ? 16.25 0.256 -2.072 1 98.56 91 VAL A N 1
ATOM 669 C CA . VAL A 1 91 ? 16.766 0.122 -3.43 1 98.56 91 VAL A CA 1
ATOM 670 C C . VAL A 1 91 ? 15.625 0.259 -4.438 1 98.56 91 VAL A C 1
ATOM 672 O O . VAL A 1 91 ? 14.469 -0.062 -4.125 1 98.56 91 VAL A O 1
ATOM 675 N N . ALA A 1 92 ? 15.953 0.784 -5.578 1 98.56 92 ALA A N 1
ATOM 676 C CA . ALA A 1 92 ? 15.109 0.666 -6.762 1 98.56 92 ALA A CA 1
ATOM 677 C C . ALA A 1 92 ? 15.469 -0.57 -7.578 1 98.56 92 ALA A C 1
ATOM 679 O O . ALA A 1 92 ? 16.656 -0.888 -7.738 1 98.56 92 ALA A O 1
ATOM 680 N N . VAL A 1 93 ? 14.469 -1.296 -8.023 1 98.69 93 VAL A N 1
ATOM 681 C CA . VAL A 1 93 ? 14.68 -2.463 -8.875 1 98.69 93 VAL A CA 1
ATOM 682 C C . VAL A 1 93 ? 13.93 -2.281 -10.195 1 98.69 93 VAL A C 1
ATOM 684 O O . VAL A 1 93 ? 12.703 -2.152 -10.211 1 98.69 93 VAL A O 1
ATOM 687 N N . HIS A 1 94 ? 14.664 -2.311 -11.305 1 98.5 94 HIS A N 1
ATOM 688 C CA . HIS A 1 94 ? 14.086 -2.168 -12.633 1 98.5 94 HIS A CA 1
ATOM 689 C C . HIS A 1 94 ? 14.203 -3.467 -13.422 1 98.5 94 HIS A C 1
ATOM 691 O O . HIS A 1 94 ? 15.297 -4.012 -13.578 1 98.5 94 HIS A O 1
ATOM 697 N N . GLY A 1 95 ? 13.062 -3.982 -13.836 1 98.56 95 GLY A N 1
ATOM 698 C CA . GLY A 1 95 ? 13.023 -5.117 -14.742 1 98.56 95 GLY A CA 1
ATOM 699 C C . GLY A 1 95 ? 12.789 -4.723 -16.188 1 98.56 95 GLY A C 1
ATOM 700 O O . GLY A 1 95 ? 11.789 -4.062 -16.5 1 98.56 95 GLY A O 1
ATOM 701 N N . ARG A 1 96 ? 13.711 -5.168 -17.047 1 98.31 96 ARG A N 1
ATOM 702 C CA . ARG A 1 96 ? 13.602 -4.793 -18.453 1 98.31 96 ARG A CA 1
ATOM 703 C C . ARG A 1 96 ? 13.617 -6.027 -19.359 1 98.31 96 ARG A C 1
ATOM 705 O O . ARG A 1 96 ? 14.359 -6.98 -19.094 1 98.31 96 ARG A O 1
ATOM 712 N N . GLN A 1 97 ? 12.797 -6.012 -20.344 1 98.25 97 GLN A N 1
ATOM 713 C CA . GLN A 1 97 ? 12.812 -6.98 -21.422 1 98.25 97 GLN A CA 1
ATOM 714 C C . GLN A 1 97 ? 12.922 -6.285 -22.781 1 98.25 97 GLN A C 1
ATOM 716 O O . GLN A 1 97 ? 12.188 -5.332 -23.047 1 98.25 97 GLN A O 1
ATOM 721 N N . GLY A 1 98 ? 13.906 -6.73 -23.594 1 96.19 98 GLY A N 1
ATOM 722 C CA . GLY A 1 98 ? 14.125 -6.062 -24.875 1 96.19 98 GLY A CA 1
ATOM 723 C C . GLY A 1 98 ? 14.445 -4.59 -24.734 1 96.19 98 GLY A C 1
ATOM 724 O O . GLY A 1 98 ? 14 -3.77 -25.531 1 96.19 98 GLY A O 1
ATOM 725 N N . GLY A 1 99 ? 15 -4.277 -23.656 1 95.56 99 GLY A N 1
ATOM 726 C CA . GLY A 1 99 ? 15.398 -2.9 -23.422 1 95.56 99 GLY A CA 1
ATOM 727 C C . GLY A 1 99 ? 14.281 -2.041 -22.859 1 95.56 99 GLY A C 1
ATOM 728 O O . GLY A 1 99 ? 14.516 -0.907 -22.438 1 95.56 99 GLY A O 1
ATOM 729 N N . GLU A 1 100 ? 13.086 -2.58 -22.781 1 96.62 100 GLU A N 1
ATOM 730 C CA . GLU A 1 100 ? 11.93 -1.818 -22.312 1 96.62 100 GLU A CA 1
ATOM 731 C C . GLU A 1 100 ? 11.656 -2.09 -20.844 1 96.62 100 GLU A C 1
ATOM 733 O O . GLU A 1 100 ? 11.75 -3.232 -20.375 1 96.62 100 GLU A O 1
ATOM 738 N N . LEU A 1 101 ? 11.328 -1.015 -20.125 1 97.81 101 LEU A N 1
ATOM 739 C CA . LEU A 1 101 ? 11 -1.16 -18.719 1 97.81 101 LEU A CA 1
ATOM 740 C C . LEU A 1 101 ? 9.672 -1.883 -18.531 1 97.81 101 LEU A C 1
ATOM 742 O O . LEU A 1 101 ? 8.641 -1.432 -19.047 1 97.81 101 LEU A O 1
ATOM 746 N N . VAL A 1 102 ? 9.672 -2.947 -17.812 1 98 102 VAL A N 1
ATOM 747 C CA . VAL A 1 102 ? 8.484 -3.764 -17.578 1 98 102 VAL A CA 1
ATOM 748 C C . VAL A 1 102 ? 7.98 -3.551 -16.156 1 98 102 VAL A C 1
ATOM 750 O O . VAL A 1 102 ? 6.785 -3.336 -15.938 1 98 102 VAL A O 1
ATOM 753 N N . THR A 1 103 ? 8.898 -3.6 -15.195 1 98.44 103 THR A N 1
ATOM 754 C CA . THR A 1 103 ? 8.57 -3.355 -13.789 1 98.44 103 THR A CA 1
ATOM 755 C C . THR A 1 103 ? 9.555 -2.377 -13.164 1 98.44 103 THR A C 1
ATOM 757 O O . THR A 1 103 ? 10.734 -2.352 -13.531 1 98.44 103 THR A O 1
ATOM 760 N N . THR A 1 104 ? 9.125 -1.584 -12.32 1 98.69 104 THR A N 1
ATOM 761 C CA . THR A 1 104 ? 9.961 -0.793 -11.43 1 98.69 104 THR A CA 1
ATOM 762 C C . THR A 1 104 ? 9.461 -0.875 -9.992 1 98.69 104 THR A C 1
ATOM 764 O O . THR A 1 104 ? 8.25 -0.839 -9.75 1 98.69 104 THR A O 1
ATOM 767 N N . SER A 1 105 ? 10.406 -1.079 -9.094 1 98.75 105 SER A N 1
ATOM 768 C CA . SER A 1 105 ? 10.039 -1.307 -7.695 1 98.75 105 SER A CA 1
ATOM 769 C C . SER A 1 105 ? 10.883 -0.451 -6.754 1 98.75 105 SER A C 1
ATOM 771 O O . SER A 1 105 ? 12.016 -0.097 -7.074 1 98.75 105 SER A O 1
ATOM 773 N N . LEU A 1 106 ? 10.273 -0.029 -5.699 1 98.69 106 LEU A N 1
ATOM 774 C CA . LEU A 1 106 ? 10.977 0.441 -4.508 1 98.69 106 LEU A CA 1
ATOM 775 C C . LEU A 1 106 ? 10.898 -0.592 -3.389 1 98.69 106 LEU A C 1
ATOM 777 O O . LEU A 1 106 ? 9.812 -1.058 -3.041 1 98.69 106 LEU A O 1
ATOM 781 N N . VAL A 1 107 ? 12.078 -0.984 -2.895 1 98.81 107 VAL A N 1
ATOM 782 C CA . VAL A 1 107 ? 12.148 -2.078 -1.932 1 98.81 107 VAL A CA 1
ATOM 783 C C . VAL A 1 107 ? 12.883 -1.618 -0.677 1 98.81 107 VAL A C 1
ATOM 785 O O . VAL A 1 107 ? 13.945 -1.001 -0.767 1 98.81 107 VAL A O 1
ATOM 788 N N . LEU A 1 108 ? 12.305 -1.837 0.443 1 98.56 108 LEU A N 1
ATOM 789 C CA . LEU A 1 108 ? 12.945 -1.638 1.74 1 98.56 108 LEU A CA 1
ATOM 790 C C . LEU A 1 108 ? 13.43 -2.963 2.314 1 98.56 108 LEU A C 1
ATOM 792 O O . LEU A 1 108 ? 12.672 -3.936 2.379 1 98.56 108 LEU A O 1
ATOM 796 N N . LEU A 1 109 ? 14.703 -3 2.676 1 98.69 109 LEU A N 1
ATOM 797 C CA . LEU A 1 109 ? 15.297 -4.227 3.195 1 98.69 109 LEU A CA 1
ATOM 798 C C . LEU A 1 109 ? 15.922 -3.988 4.57 1 98.69 109 LEU A C 1
ATOM 800 O O . LEU A 1 109 ? 16.359 -2.877 4.875 1 98.69 109 LEU A O 1
ATOM 804 N N . ALA A 1 110 ? 15.938 -5.016 5.301 1 97.88 110 ALA A N 1
ATOM 805 C CA . ALA A 1 110 ? 16.562 -5.023 6.617 1 97.88 110 ALA A CA 1
ATOM 806 C C . ALA A 1 110 ? 16.844 -6.445 7.086 1 97.88 110 ALA A C 1
ATOM 808 O O . ALA A 1 110 ? 16.672 -7.402 6.328 1 97.88 110 ALA A O 1
ATOM 809 N N . ASP A 1 111 ? 17.484 -6.512 8.25 1 97.81 111 ASP A N 1
ATOM 810 C CA . ASP A 1 111 ? 17.562 -7.758 9.016 1 97.81 111 ASP A CA 1
ATOM 811 C C . ASP A 1 111 ? 16.547 -7.766 10.156 1 97.81 111 ASP A C 1
ATOM 813 O O . ASP A 1 111 ? 16.734 -7.094 11.172 1 97.81 111 ASP A O 1
ATOM 817 N N . ARG A 1 112 ? 15.523 -8.539 10.016 1 96.06 112 ARG A N 1
ATOM 818 C CA . ARG A 1 112 ? 14.43 -8.547 10.977 1 96.06 112 ARG A CA 1
ATOM 819 C C . ARG A 1 112 ? 14.922 -8.953 12.367 1 96.06 112 ARG A C 1
ATOM 821 O O . ARG A 1 112 ? 14.305 -8.602 13.375 1 96.06 112 ARG A O 1
ATOM 828 N N . ASP A 1 113 ? 15.938 -9.672 12.414 1 95.31 113 ASP A N 1
ATOM 829 C CA . ASP A 1 113 ? 16.469 -10.133 13.695 1 95.31 113 ASP A CA 1
ATOM 830 C C . ASP A 1 113 ? 17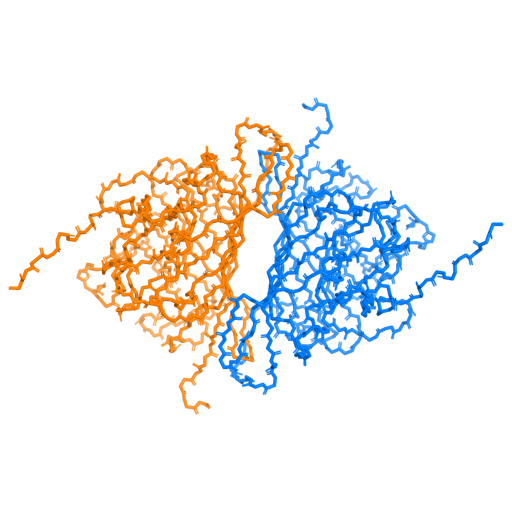 -8.969 14.531 1 95.31 113 ASP A C 1
ATOM 832 O O . ASP A 1 113 ? 17.234 -9.117 15.727 1 95.31 113 ASP A O 1
ATOM 836 N N . SER A 1 114 ? 17.141 -7.879 13.898 1 92.81 114 SER A N 1
ATOM 837 C CA . SER A 1 114 ? 17.703 -6.723 14.594 1 92.81 114 SER A CA 1
ATOM 838 C C . SER A 1 114 ? 16.609 -5.91 15.281 1 92.81 114 SER A C 1
ATOM 840 O O . SER A 1 114 ? 16.891 -4.898 15.93 1 92.81 114 SER A O 1
ATOM 842 N N . PHE A 1 115 ? 15.406 -6.32 15.188 1 92.62 115 PHE A N 1
ATOM 843 C CA . PHE A 1 115 ? 14.281 -5.59 15.758 1 92.62 115 PHE A CA 1
ATOM 844 C C . PHE A 1 115 ? 13.555 -6.438 16.797 1 92.62 115 PHE A C 1
ATOM 846 O O . PHE A 1 115 ? 13.516 -7.664 16.688 1 92.62 115 PHE A O 1
ATOM 853 N N . ASP A 1 116 ? 13.117 -5.766 17.781 1 89.38 116 ASP A N 1
ATOM 854 C CA . ASP A 1 116 ? 12.258 -6.383 18.781 1 89.38 116 ASP A CA 1
ATOM 855 C C . ASP A 1 116 ? 11.133 -5.438 19.203 1 89.38 116 ASP A C 1
ATOM 857 O O . ASP A 1 116 ? 11.227 -4.227 19 1 89.38 116 ASP A O 1
ATOM 861 N N . GLY A 1 117 ? 10.086 -6.035 19.656 1 87.5 117 GLY A N 1
ATOM 862 C CA . GLY A 1 117 ? 8.953 -5.25 20.125 1 87.5 117 GLY A CA 1
ATOM 863 C C . GLY A 1 117 ? 7.77 -6.105 20.547 1 87.5 117 GLY A C 1
ATOM 864 O O . GLY A 1 117 ? 7.789 -7.324 20.391 1 87.5 117 GLY A O 1
ATOM 865 N N . PRO A 1 118 ? 6.746 -5.441 21.094 1 88.06 118 PRO A N 1
ATOM 866 C CA . PRO A 1 118 ? 5.574 -6.188 21.562 1 88.06 118 PRO A CA 1
ATOM 867 C C . PRO A 1 118 ? 4.746 -6.762 20.422 1 88.06 118 PRO A C 1
ATOM 869 O O . PRO A 1 118 ? 4.945 -6.387 19.266 1 88.06 118 PRO A O 1
ATOM 872 N N . ARG A 1 119 ? 3.887 -7.66 20.844 1 89.75 119 ARG A N 1
ATOM 873 C CA . ARG A 1 119 ? 2.98 -8.266 19.875 1 89.75 119 ARG A CA 1
ATOM 874 C C . ARG A 1 119 ? 1.527 -7.938 20.203 1 89.75 119 ARG A C 1
ATOM 876 O O . ARG A 1 119 ? 1.127 -7.984 21.359 1 89.75 119 ARG A O 1
ATOM 883 N N . TRP A 1 120 ? 0.788 -7.535 19.141 1 90.75 120 TRP A N 1
ATOM 884 C CA . TRP A 1 120 ? -0.657 -7.336 19.203 1 90.75 120 TRP A CA 1
ATOM 885 C C . TRP A 1 120 ? -1.291 -7.508 17.828 1 90.75 120 TRP A C 1
ATOM 887 O O . TRP A 1 120 ? -0.739 -7.051 16.828 1 90.75 120 TRP A O 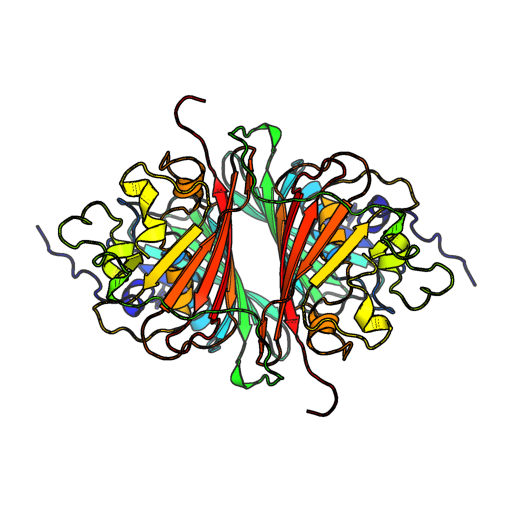1
ATOM 897 N N . THR A 1 121 ? -2.402 -8.273 17.859 1 92.25 121 THR A N 1
ATOM 898 C CA . THR A 1 121 ? -3.1 -8.398 16.578 1 92.25 121 THR A CA 1
ATOM 899 C C . THR A 1 121 ? -4.602 -8.547 16.797 1 92.25 121 THR A C 1
ATOM 901 O O . THR A 1 121 ? -5.035 -9.148 17.781 1 92.25 121 THR A O 1
ATOM 904 N N . ASN A 1 122 ? -5.266 -7.902 15.992 1 87.12 122 ASN A N 1
ATOM 905 C CA . ASN A 1 122 ? -6.699 -8.164 15.938 1 87.12 122 ASN A CA 1
ATOM 906 C C . ASN A 1 122 ? -7.082 -8.922 14.664 1 87.12 122 ASN A C 1
ATOM 908 O O . ASN A 1 122 ? -8.258 -8.984 14.312 1 87.12 122 ASN A O 1
ATOM 912 N N . ARG A 1 123 ? -6.094 -9.383 13.969 1 84.62 123 ARG A N 1
ATOM 913 C CA . ARG A 1 123 ? -6.316 -10.203 12.781 1 84.62 123 ARG A CA 1
ATOM 914 C C . ARG A 1 123 ? -6.496 -11.672 13.148 1 84.62 123 ARG A C 1
ATOM 916 O O . ARG A 1 123 ? -5.883 -12.156 14.102 1 84.62 123 ARG A O 1
ATOM 923 N N . ASN A 1 124 ? -7.488 -12.227 12.445 1 80.75 124 ASN A N 1
ATOM 924 C CA . ASN A 1 124 ? -7.723 -13.664 12.562 1 80.75 124 ASN A CA 1
ATOM 925 C C . ASN A 1 124 ? -7.285 -14.406 11.305 1 80.75 124 ASN A C 1
ATOM 927 O O . ASN A 1 124 ? -8.07 -14.578 10.375 1 80.75 124 ASN A O 1
ATOM 931 N N . GLY A 1 125 ? -6.059 -14.898 11.328 1 85.81 125 GLY A N 1
ATOM 932 C CA . GLY A 1 125 ? -5.465 -15.445 10.125 1 85.81 125 GLY A CA 1
ATOM 933 C C . GLY A 1 125 ? -5.57 -16.953 10.039 1 85.81 125 GLY A C 1
ATOM 934 O O . GLY A 1 125 ? -4.797 -17.594 9.328 1 85.81 125 GLY A O 1
ATOM 935 N N . ARG A 1 126 ? -6.559 -17.547 10.727 1 88.19 126 ARG A N 1
ATOM 936 C CA . ARG A 1 126 ? -6.637 -19 10.68 1 88.19 126 ARG A CA 1
ATOM 937 C C . ARG A 1 126 ? -7.305 -19.484 9.391 1 88.19 126 ARG A C 1
ATOM 939 O O . ARG A 1 126 ? -8.352 -18.953 9.008 1 88.19 126 ARG A O 1
ATOM 946 N N . ALA A 1 127 ? -6.691 -20.469 8.852 1 93.5 127 ALA A N 1
ATOM 947 C CA . ALA A 1 127 ? -7.223 -21.047 7.621 1 93.5 127 ALA A CA 1
ATOM 948 C C . ALA A 1 127 ? -8.492 -21.844 7.895 1 93.5 127 ALA A C 1
ATOM 950 O O . ALA A 1 127 ? -8.656 -22.406 8.984 1 93.5 127 ALA A O 1
ATOM 951 N N . ALA A 1 128 ? -9.32 -21.891 6.898 1 94.31 128 ALA A N 1
ATOM 952 C CA . ALA A 1 128 ? -10.5 -22.75 6.957 1 94.31 128 ALA A CA 1
ATOM 953 C C . ALA A 1 128 ? -10.109 -24.234 6.934 1 94.31 128 ALA A C 1
ATOM 955 O O . ALA A 1 128 ? -8.992 -24.578 6.535 1 94.31 128 ALA A O 1
ATOM 956 N N . SER A 1 129 ? -11.055 -25.047 7.359 1 95.69 129 SER A N 1
ATOM 957 C CA . SER A 1 129 ? -10.828 -26.484 7.316 1 95.69 129 SER A CA 1
ATOM 958 C C . SER A 1 129 ? -10.891 -27 5.887 1 95.69 129 SER A C 1
ATOM 960 O O . SER A 1 129 ? -11.516 -26.391 5.02 1 95.69 129 SER A O 1
ATOM 962 N N . GLU A 1 130 ? -10.266 -28.141 5.727 1 94.69 130 GLU A N 1
ATOM 963 C CA . GLU A 1 130 ? -10.141 -28.719 4.398 1 94.69 130 GLU A CA 1
ATOM 964 C C . GLU A 1 130 ? -11.508 -28.969 3.771 1 94.69 130 GLU A C 1
ATOM 966 O O . GLU A 1 130 ? -11.68 -28.812 2.559 1 94.69 130 GLU A O 1
ATOM 971 N N . ASP A 1 131 ? -12.445 -29.344 4.535 1 96.44 131 ASP A N 1
ATOM 972 C CA . ASP A 1 131 ? -13.773 -29.688 4.035 1 96.44 131 ASP A CA 1
ATOM 973 C C . ASP A 1 131 ? -14.516 -28.453 3.533 1 96.44 131 ASP A C 1
ATOM 975 O O . ASP A 1 131 ? -15.516 -28.562 2.824 1 96.44 131 ASP A O 1
ATOM 979 N N . GLN A 1 132 ? -14.016 -27.312 3.842 1 97.5 132 GLN A N 1
ATOM 980 C CA . GLN A 1 132 ? -14.648 -26.062 3.432 1 97.5 132 GLN A CA 1
ATOM 981 C C . GLN A 1 132 ? -14.008 -25.5 2.166 1 97.5 132 GLN A C 1
ATOM 983 O O . GLN A 1 132 ? -14.438 -24.484 1.643 1 97.5 132 GLN A O 1
ATOM 988 N N . LEU A 1 133 ? -13.016 -26.188 1.679 1 97.12 133 LEU A N 1
ATOM 989 C CA . LEU A 1 133 ? -12.234 -25.656 0.561 1 97.12 133 LEU A CA 1
ATOM 990 C C . LEU A 1 133 ? -12.586 -26.391 -0.732 1 97.12 133 LEU A C 1
ATOM 992 O O . LEU A 1 133 ? -13 -27.547 -0.701 1 97.12 133 LEU A O 1
ATOM 996 N N . THR A 1 134 ? -12.469 -25.672 -1.799 1 95.75 134 THR A N 1
ATOM 997 C CA . THR A 1 134 ? -12.555 -26.297 -3.111 1 95.75 134 THR A CA 1
ATOM 998 C C . THR A 1 134 ? -11.398 -27.281 -3.316 1 95.75 134 THR A C 1
ATOM 1000 O O . THR A 1 134 ? -10.422 -27.266 -2.562 1 95.75 134 THR A O 1
ATOM 1003 N N . PRO A 1 135 ? -11.555 -28.156 -4.359 1 94.44 135 PRO A N 1
ATOM 1004 C CA . PRO A 1 135 ? -10.336 -28.844 -4.785 1 94.44 135 PRO A CA 1
ATOM 1005 C C . PRO A 1 135 ? -9.242 -27.875 -5.242 1 94.44 135 PRO A C 1
ATOM 1007 O O . PRO A 1 135 ? -9.531 -26.703 -5.516 1 94.44 135 PRO A O 1
ATOM 1010 N N . ALA A 1 136 ? -8.039 -28.344 -5.289 1 95.06 136 ALA A N 1
ATOM 1011 C CA . ALA A 1 136 ? -6.926 -27.516 -5.73 1 95.06 136 ALA A CA 1
ATOM 1012 C C . ALA A 1 136 ? -7.105 -27.078 -7.184 1 95.06 136 ALA A C 1
ATOM 1014 O O . ALA A 1 136 ? -7.625 -27.844 -8.008 1 95.06 136 ALA A O 1
ATOM 1015 N N . ALA A 1 137 ? -6.668 -25.875 -7.461 1 94.75 137 ALA A N 1
ATOM 1016 C CA . ALA A 1 137 ? -6.625 -25.406 -8.844 1 94.75 137 ALA A CA 1
ATOM 1017 C C . ALA A 1 137 ? -5.953 -26.438 -9.75 1 94.75 137 ALA A C 1
ATOM 1019 O O . ALA A 1 137 ? -4.938 -27.031 -9.383 1 94.75 137 ALA A O 1
ATOM 1020 N N . GLY A 1 138 ? -6.582 -26.609 -10.961 1 91.19 138 GLY A N 1
ATOM 1021 C CA . GLY A 1 138 ? -6.039 -27.578 -11.914 1 91.19 138 GLY A CA 1
ATOM 1022 C C . GLY A 1 138 ? -6.641 -28.953 -11.766 1 91.19 138 GLY A C 1
ATOM 1023 O O . GLY A 1 138 ? -6.488 -29.797 -12.648 1 91.19 138 GLY A O 1
ATOM 1024 N N . SER A 1 139 ? -7.309 -29.234 -10.594 1 91.5 139 SER A N 1
ATOM 1025 C CA . SER A 1 139 ? -7.977 -30.531 -10.406 1 91.5 139 SER A CA 1
ATOM 1026 C C . SER A 1 139 ? -9.211 -30.641 -11.289 1 91.5 139 SER A C 1
ATOM 1028 O O . SER A 1 139 ? -9.688 -29.641 -11.836 1 91.5 139 SER A O 1
ATOM 1030 N N . PRO A 1 140 ? -9.664 -31.875 -11.438 1 87.31 140 PRO A N 1
ATOM 1031 C CA . PRO A 1 140 ? -10.891 -32.031 -12.234 1 87.31 140 PRO A CA 1
ATOM 1032 C C . PRO A 1 140 ? -12.023 -31.125 -11.75 1 87.31 140 PRO A C 1
ATOM 1034 O O . PRO A 1 140 ? -12.305 -31.078 -10.547 1 87.31 140 PRO A O 1
ATOM 1037 N N . GLY A 1 141 ? -12.594 -30.375 -12.617 1 82.62 141 GLY A N 1
ATOM 1038 C CA . GLY A 1 141 ? -13.656 -29.438 -12.281 1 82.62 141 GLY A CA 1
ATOM 1039 C C . GLY A 1 141 ? -13.156 -28.031 -12.039 1 82.62 141 GLY A C 1
ATOM 1040 O O . GLY A 1 141 ? -13.938 -27.078 -12.039 1 82.62 141 GLY A O 1
ATOM 1041 N N . PHE A 1 142 ? -11.875 -27.906 -11.805 1 86.19 142 PHE A N 1
ATOM 1042 C CA . PHE A 1 142 ? -11.25 -26.609 -11.594 1 86.19 142 PHE A CA 1
ATOM 1043 C C . PHE A 1 142 ? -10.086 -26.406 -12.555 1 86.19 142 PHE A C 1
ATOM 1045 O O . PHE A 1 142 ? -9.062 -25.828 -12.188 1 86.19 142 PHE A O 1
ATOM 1052 N N . GLU A 1 143 ? -10.281 -26.844 -13.727 1 84.12 143 GLU A N 1
ATOM 1053 C CA . GLU A 1 143 ? -9.227 -26.812 -14.734 1 84.12 143 GLU A CA 1
ATOM 1054 C C . GLU A 1 143 ? -9.086 -25.422 -15.336 1 84.12 143 GLU A C 1
ATOM 1056 O O . GLU A 1 143 ? -8 -25.047 -15.797 1 84.12 143 GLU A O 1
ATOM 1061 N N . ALA A 1 144 ? -10.188 -24.719 -15.297 1 85.06 144 ALA A N 1
ATOM 1062 C CA . ALA A 1 144 ? -10.203 -23.406 -15.938 1 85.06 144 ALA A CA 1
ATOM 1063 C C . ALA A 1 144 ? -9.656 -22.328 -15 1 85.06 144 ALA A C 1
ATOM 1065 O O . ALA A 1 144 ? -10.312 -21.312 -14.75 1 85.06 144 ALA A O 1
ATOM 1066 N N . THR A 1 145 ? -8.461 -22.625 -14.398 1 91.19 145 THR A N 1
ATOM 1067 C CA . THR A 1 145 ? -7.75 -21.719 -13.5 1 91.19 145 THR A CA 1
ATOM 1068 C C . THR A 1 145 ? -6.367 -21.375 -14.055 1 91.19 145 THR A C 1
ATOM 1070 O O . THR A 1 145 ? -5.82 -22.125 -14.875 1 91.19 145 THR A O 1
ATOM 1073 N N . PRO A 1 146 ? -5.82 -20.219 -13.703 1 94.38 146 PRO A N 1
ATOM 1074 C CA . PRO A 1 146 ? -4.5 -19.828 -14.203 1 94.38 146 PRO A CA 1
ATOM 1075 C C . PRO A 1 146 ? -3.398 -20.797 -13.781 1 94.38 146 PRO A C 1
ATOM 1077 O O . PRO A 1 146 ? -3.502 -21.438 -12.727 1 94.38 146 PRO A O 1
ATOM 1080 N N . ALA A 1 147 ? -2.312 -20.891 -14.602 1 95 147 ALA A N 1
ATOM 1081 C CA . ALA A 1 147 ? -1.187 -21.781 -14.352 1 95 147 ALA A CA 1
ATOM 1082 C C . ALA A 1 147 ? -0.547 -21.484 -13 1 95 147 ALA A C 1
ATOM 1084 O O . ALA A 1 147 ? -0.159 -22.406 -12.273 1 95 147 ALA A O 1
ATOM 1085 N N . VAL A 1 148 ? -0.45 -20.203 -12.617 1 96.44 148 VAL A N 1
ATOM 1086 C CA . VAL A 1 148 ? 0.175 -19.844 -11.352 1 96.44 148 VAL A CA 1
ATOM 1087 C C . VAL A 1 148 ? -0.637 -20.406 -10.188 1 96.44 148 VAL A C 1
ATOM 1089 O O . VAL A 1 148 ? -0.073 -20.812 -9.172 1 96.44 148 VAL A O 1
ATOM 1092 N N . ALA A 1 149 ? -1.949 -20.422 -10.297 1 96.44 149 ALA A N 1
ATOM 1093 C CA . ALA A 1 149 ? -2.807 -20.984 -9.258 1 96.44 149 ALA A CA 1
ATOM 1094 C C . ALA A 1 149 ? -2.557 -22.484 -9.086 1 96.44 149 ALA A C 1
ATOM 1096 O O . ALA A 1 149 ? -2.572 -23 -7.969 1 96.44 149 ALA A O 1
ATOM 1097 N N . HIS A 1 150 ? -2.293 -23.156 -10.211 1 94.81 150 HIS A N 1
ATOM 1098 C CA . HIS A 1 150 ? -1.953 -24.578 -10.164 1 94.81 150 HIS A CA 1
ATOM 1099 C C . HIS A 1 150 ? -0.652 -24.812 -9.406 1 94.81 150 HIS A C 1
ATOM 1101 O O . HIS A 1 150 ? -0.597 -25.641 -8.508 1 94.81 150 HIS A O 1
ATOM 1107 N N . ARG A 1 151 ? 0.327 -24.016 -9.734 1 94 151 ARG A N 1
ATOM 1108 C CA . ARG A 1 151 ? 1.656 -24.156 -9.156 1 94 151 ARG A CA 1
ATOM 1109 C C . ARG A 1 151 ? 1.624 -23.922 -7.648 1 94 151 ARG A C 1
ATOM 1111 O O . ARG A 1 151 ? 2.381 -24.547 -6.902 1 94 151 ARG A O 1
ATOM 1118 N N . LEU A 1 152 ? 0.694 -23.078 -7.285 1 95.25 152 LEU A N 1
ATOM 1119 C CA . LEU A 1 152 ? 0.664 -22.688 -5.883 1 95.25 152 LEU A CA 1
ATOM 1120 C C . LEU A 1 152 ? -0.312 -23.547 -5.094 1 95.25 152 LEU A C 1
ATOM 1122 O O . LEU A 1 152 ? -0.441 -23.391 -3.875 1 95.25 152 LEU A O 1
ATOM 1126 N N . GLY A 1 153 ? -0.979 -24.484 -5.762 1 95 153 GLY A N 1
ATOM 1127 C CA . GLY A 1 153 ? -1.942 -25.344 -5.09 1 95 153 GLY A CA 1
ATOM 1128 C C . GLY A 1 153 ? -3.086 -24.562 -4.453 1 95 153 GLY A C 1
ATOM 1129 O O . GLY A 1 153 ? -3.48 -24.859 -3.322 1 95 153 GLY A O 1
ATOM 1130 N N . LEU A 1 154 ? -3.584 -23.594 -5.16 1 97.06 154 LEU A N 1
ATOM 1131 C CA . LEU A 1 154 ? -4.617 -22.719 -4.621 1 97.06 154 LEU A CA 1
ATOM 1132 C C . LEU A 1 154 ? -5.93 -23.469 -4.441 1 97.06 154 LEU A C 1
ATOM 1134 O O . LEU A 1 154 ? -6.379 -24.172 -5.352 1 97.06 154 LEU A O 1
ATOM 1138 N N . ARG A 1 155 ? -6.484 -23.375 -3.287 1 97.31 155 ARG A N 1
ATOM 1139 C CA . ARG A 1 155 ? -7.859 -23.75 -2.973 1 97.31 155 ARG A CA 1
ATOM 1140 C C . ARG A 1 155 ? -8.641 -22.578 -2.404 1 97.31 155 ARG A C 1
ATOM 1142 O O . ARG A 1 155 ? -8.102 -21.797 -1.612 1 97.31 155 ARG A O 1
ATOM 1149 N N . LEU A 1 156 ? -9.852 -22.438 -2.822 1 96.81 156 LEU A N 1
ATOM 1150 C CA . LEU A 1 156 ? -10.672 -21.328 -2.355 1 96.81 156 LEU A CA 1
ATOM 1151 C C . LEU A 1 156 ? -11.664 -21.781 -1.296 1 96.81 156 LEU A C 1
ATOM 1153 O O . LEU A 1 156 ? -12.086 -22.953 -1.295 1 96.81 156 LEU A O 1
ATOM 1157 N N . LEU A 1 157 ? -11.93 -20.906 -0.378 1 96.88 157 LEU A N 1
ATOM 1158 C CA . LEU A 1 157 ? -13.102 -21.141 0.46 1 96.88 157 LEU A CA 1
ATOM 1159 C C . LEU A 1 157 ? -14.367 -21.25 -0.388 1 96.88 157 LEU A C 1
ATOM 1161 O O . LEU A 1 157 ? -14.695 -20.328 -1.14 1 96.88 157 LEU A O 1
ATOM 1165 N N . ARG A 1 158 ? -15.07 -22.297 -0.232 1 94.81 158 ARG A N 1
ATOM 1166 C CA . ARG A 1 158 ? -16.219 -22.594 -1.086 1 94.81 158 ARG A CA 1
ATOM 1167 C C . ARG A 1 158 ? -17.25 -21.469 -1.016 1 94.81 158 ARG A C 1
ATOM 1169 O O . ARG A 1 158 ? -17.859 -21.109 -2.027 1 94.81 158 ARG A O 1
ATOM 1176 N N . GLU A 1 159 ? -17.391 -20.891 0.119 1 93.69 159 GLU A N 1
ATOM 1177 C CA . GLU A 1 159 ? -18.375 -19.828 0.321 1 93.69 159 GLU A CA 1
ATOM 1178 C C . GLU A 1 159 ? -18.031 -18.594 -0.496 1 93.69 159 GLU A C 1
ATOM 1180 O O . GLU A 1 159 ? -18.906 -17.766 -0.775 1 93.69 159 GLU A O 1
ATOM 1185 N N . ASP A 1 160 ? -16.734 -18.453 -0.883 1 94.31 160 ASP A N 1
ATOM 1186 C CA . ASP A 1 160 ? -16.297 -17.266 -1.611 1 94.31 160 ASP A CA 1
ATOM 1187 C C . ASP A 1 160 ? -16.109 -17.578 -3.098 1 94.31 160 ASP A C 1
ATOM 1189 O O . ASP A 1 160 ? -15.602 -16.75 -3.85 1 94.31 160 ASP A O 1
ATOM 1193 N N . ALA A 1 161 ? -16.469 -18.719 -3.545 1 90.31 161 ALA A N 1
ATOM 1194 C CA . ALA A 1 161 ? -16.219 -19.125 -4.93 1 90.31 161 ALA A CA 1
ATOM 1195 C C . ALA A 1 161 ? -17.516 -19.109 -5.734 1 90.31 161 ALA A C 1
ATOM 1197 O O . ALA A 1 161 ? -17.625 -19.766 -6.777 1 90.31 161 ALA A O 1
ATOM 1198 N N . GLY A 1 162 ? -18.469 -18.406 -5.223 1 85.75 162 GLY A N 1
ATOM 1199 C CA . GLY A 1 162 ? -19.766 -18.359 -5.875 1 85.75 162 GLY A CA 1
ATOM 1200 C C . GLY A 1 162 ? -19.719 -17.734 -7.254 1 85.75 162 GLY A C 1
ATOM 1201 O O . GLY A 1 162 ? -20.531 -18.062 -8.125 1 85.75 162 GLY A O 1
ATOM 1202 N N . PHE A 1 163 ? -18.812 -16.828 -7.484 1 84.12 163 PHE A N 1
ATOM 1203 C CA . PHE A 1 163 ? -18.719 -16.125 -8.758 1 84.12 163 PHE A CA 1
ATOM 1204 C C . PHE A 1 163 ? -18.516 -17.109 -9.906 1 84.12 163 PHE A C 1
ATOM 1206 O O . PHE A 1 163 ? -18.953 -16.859 -11.031 1 84.12 163 PHE A O 1
ATOM 1213 N N . TRP A 1 164 ? -17.891 -18.219 -9.672 1 81.94 164 TRP A N 1
ATOM 1214 C CA . TRP A 1 164 ? -17.641 -19.25 -10.68 1 81.94 164 TRP A CA 1
ATOM 1215 C C . TRP A 1 164 ? -18.938 -19.875 -11.172 1 81.94 164 TRP A C 1
ATOM 1217 O O . TRP A 1 164 ? -19.031 -20.312 -12.32 1 81.94 164 TRP A O 1
ATOM 1227 N N . GLU A 1 165 ? -19.875 -19.844 -10.25 1 80.81 165 GLU A N 1
ATOM 1228 C CA . GLU A 1 165 ? -21.141 -20.469 -10.578 1 80.81 165 GLU A CA 1
ATOM 1229 C C . GLU A 1 165 ? -22.219 -19.422 -10.859 1 80.81 165 GLU A C 1
ATOM 1231 O O . GLU A 1 165 ? -23.406 -19.734 -10.867 1 80.81 165 GLU A O 1
ATOM 1236 N N . GLY A 1 166 ? -21.734 -18.188 -11.008 1 80.31 166 GLY A N 1
ATOM 1237 C CA . GLY A 1 166 ? -22.688 -17.141 -11.289 1 80.31 166 GLY A CA 1
ATOM 1238 C C . GLY A 1 166 ? -23.469 -16.688 -10.062 1 80.31 166 GLY A C 1
ATOM 1239 O O . GLY A 1 166 ? -24.531 -16.078 -10.18 1 80.31 166 GLY A O 1
ATOM 1240 N N . ARG A 1 167 ? -23.188 -17.078 -8.852 1 83.25 167 ARG A N 1
ATOM 1241 C CA . ARG A 1 167 ? -23.844 -16.719 -7.594 1 83.25 167 ARG A CA 1
ATOM 1242 C C . ARG A 1 167 ? -22.953 -15.781 -6.773 1 83.25 167 ARG A C 1
ATOM 1244 O O . ARG A 1 167 ? -22.609 -16.094 -5.633 1 83.25 167 ARG A O 1
ATOM 1251 N N . ALA A 1 168 ? -22.672 -14.617 -7.363 1 79.81 168 ALA A N 1
ATOM 1252 C CA . ALA A 1 168 ? -21.875 -13.625 -6.641 1 79.81 168 ALA A CA 1
ATOM 1253 C C . ALA A 1 168 ? -22.516 -13.281 -5.297 1 79.81 168 ALA A C 1
ATOM 1255 O O . ALA A 1 168 ? -23.75 -13.203 -5.188 1 79.81 168 ALA A O 1
ATOM 1256 N N . THR A 1 169 ? -21.734 -13.141 -4.277 1 81 169 THR A N 1
ATOM 1257 C CA . THR A 1 169 ? -22.203 -12.914 -2.914 1 81 169 THR A CA 1
ATOM 1258 C C . THR A 1 169 ? -22.562 -11.453 -2.701 1 81 169 THR A C 1
ATOM 1260 O O . THR A 1 169 ? -23.25 -11.109 -1.733 1 81 169 THR A O 1
ATOM 1263 N N . GLY A 1 170 ? -22.016 -10.641 -3.549 1 82.88 170 GLY A N 1
ATOM 1264 C CA . GLY A 1 170 ? -22.172 -9.203 -3.342 1 82.88 170 GLY A CA 1
ATOM 1265 C C . GLY A 1 170 ? -21.078 -8.602 -2.479 1 82.88 170 GLY A C 1
ATOM 1266 O O . GLY A 1 170 ? -21.016 -7.383 -2.318 1 82.88 170 GLY A O 1
ATOM 1267 N N . GLU A 1 171 ? -20.266 -9.578 -2.006 1 88.94 171 GLU A N 1
ATOM 1268 C CA . GLU A 1 171 ? -19.156 -9.125 -1.18 1 88.94 171 GLU A CA 1
ATOM 1269 C C . GLU A 1 171 ? -17.828 -9.242 -1.933 1 88.94 171 GLU A C 1
ATOM 1271 O O . GLU A 1 171 ? -17.531 -10.273 -2.539 1 88.94 171 GLU A O 1
ATOM 1276 N N . GLY A 1 172 ? -17.078 -8.219 -2.045 1 92.75 172 GLY A N 1
ATOM 1277 C CA . GLY A 1 172 ? -15.766 -8.25 -2.684 1 92.75 172 GLY A CA 1
ATOM 1278 C C . GLY A 1 172 ? -14.719 -8.992 -1.872 1 92.75 172 GLY A C 1
ATOM 1279 O O . GLY A 1 172 ? -13.641 -8.461 -1.607 1 92.75 172 GLY A O 1
ATOM 1280 N N . LEU A 1 173 ? -15.102 -10.312 -1.534 1 95.25 173 LEU A N 1
ATOM 1281 C CA . LEU A 1 173 ? -14.242 -11.094 -0.651 1 95.25 173 LEU A CA 1
ATOM 1282 C C . LEU A 1 173 ? -13.945 -12.461 -1.257 1 95.25 173 LEU A C 1
ATOM 1284 O O . LEU A 1 173 ? -14.852 -13.133 -1.763 1 95.25 173 LEU A O 1
ATOM 1288 N N . ILE A 1 174 ? -12.664 -12.844 -1.293 1 95.94 174 ILE A N 1
ATOM 1289 C CA . ILE A 1 174 ? -12.211 -14.18 -1.655 1 95.94 174 ILE A CA 1
ATOM 1290 C C . ILE A 1 174 ? -11.109 -14.625 -0.7 1 95.94 174 ILE A C 1
ATOM 1292 O O . ILE A 1 174 ? -10.141 -13.898 -0.479 1 95.94 174 ILE A O 1
ATOM 1296 N N . ARG A 1 175 ? -11.352 -15.812 -0.124 1 97.81 175 ARG A N 1
ATOM 1297 C CA . ARG A 1 175 ? -10.344 -16.406 0.741 1 97.81 175 ARG A CA 1
ATOM 1298 C C . ARG A 1 175 ? -9.859 -17.75 0.181 1 97.81 175 ARG A C 1
ATOM 1300 O O . ARG A 1 175 ? -10.617 -18.453 -0.492 1 97.81 175 ARG A O 1
ATOM 1307 N N . GLY A 1 176 ? -8.555 -17.969 0.445 1 97.88 176 GLY A N 1
ATOM 1308 C CA . GLY A 1 176 ? -8.023 -19.219 -0.107 1 97.88 176 GLY A CA 1
ATOM 1309 C C . GLY A 1 176 ? -6.77 -19.688 0.602 1 97.88 176 GLY A C 1
ATOM 1310 O O . GLY A 1 176 ? -6.199 -18.969 1.423 1 97.88 176 GLY A O 1
ATOM 1311 N N . LEU A 1 177 ? -6.445 -20.938 0.298 1 97.94 177 LEU A N 1
ATOM 1312 C CA . LEU A 1 177 ? -5.266 -21.625 0.829 1 97.94 177 LEU A CA 1
ATOM 1313 C C . LEU A 1 177 ? -4.238 -21.859 -0.271 1 97.94 177 LEU A C 1
ATOM 1315 O O . LEU A 1 177 ? -4.582 -22.359 -1.346 1 97.94 177 LEU A O 1
ATOM 1319 N N . VAL A 1 178 ? -3.049 -21.422 -0.036 1 97 178 VAL A N 1
ATOM 1320 C CA . VAL A 1 178 ? -1.915 -21.703 -0.91 1 97 178 VAL A CA 1
ATOM 1321 C C . VAL A 1 178 ? -1.056 -22.797 -0.305 1 97 178 VAL A C 1
ATOM 1323 O O . VAL A 1 178 ? -0.466 -22.625 0.764 1 97 178 VAL A O 1
ATOM 1326 N N . ASP A 1 179 ? -0.962 -23.891 -0.963 1 94.81 179 ASP A N 1
ATOM 1327 C CA . ASP A 1 179 ? -0.185 -25.047 -0.537 1 94.81 179 ASP A CA 1
ATOM 1328 C C . ASP A 1 179 ? 0.487 -25.734 -1.729 1 94.81 179 ASP A C 1
ATOM 1330 O O . ASP A 1 179 ? 0.022 -26.766 -2.199 1 94.81 179 ASP A O 1
ATOM 1334 N N . PRO A 1 180 ? 1.66 -25.188 -2.088 1 91.75 180 PRO A N 1
ATOM 1335 C CA . PRO A 1 180 ? 2.307 -25.734 -3.287 1 91.75 180 PRO A CA 1
ATOM 1336 C C . PRO A 1 180 ? 2.627 -27.219 -3.17 1 91.75 180 PRO A C 1
ATOM 1338 O O . PRO A 1 180 ? 3.057 -27.672 -2.107 1 91.75 180 PRO A O 1
ATOM 1341 N N . PRO A 1 181 ? 2.377 -27.969 -4.246 1 83.06 181 PRO A N 1
ATOM 1342 C CA . PRO A 1 181 ? 2.652 -29.406 -4.23 1 83.06 181 PRO A CA 1
ATOM 1343 C C . PRO A 1 181 ? 4.141 -29.719 -4.09 1 83.06 181 PRO A C 1
ATOM 1345 O O . PRO A 1 181 ? 4.504 -30.812 -3.633 1 83.06 181 PRO A O 1
ATOM 1348 N N . SER A 1 182 ? 5.004 -28.859 -4.543 1 73.62 182 SER A N 1
ATOM 1349 C CA . SER A 1 182 ? 6.449 -29.062 -4.527 1 73.62 182 SER A CA 1
ATOM 1350 C C . SER A 1 182 ? 6.977 -29.156 -3.102 1 73.62 182 SER A C 1
ATOM 1352 O O . SER A 1 182 ? 8.109 -29.594 -2.879 1 73.62 182 SER A O 1
ATOM 1354 N N . GLY A 1 183 ? 6.141 -28.953 -2.123 1 74.12 183 GLY A N 1
ATOM 1355 C CA . GLY A 1 183 ? 6.602 -28.922 -0.745 1 74.12 183 GLY A CA 1
ATOM 1356 C C . GLY A 1 183 ? 7.52 -27.75 -0.449 1 74.12 183 GLY A C 1
ATOM 1357 O O . GLY A 1 183 ? 8.352 -27.812 0.453 1 74.12 183 GLY A O 1
ATOM 1358 N N . GLU A 1 184 ? 7.527 -26.844 -1.256 1 80 184 GLU A N 1
ATOM 1359 C CA . GLU A 1 184 ? 8.328 -25.641 -1.053 1 80 184 GLU A CA 1
ATOM 1360 C C . GLU A 1 184 ? 8.039 -25.016 0.31 1 80 184 GLU A C 1
ATOM 1362 O O . GLU A 1 184 ? 6.898 -25 0.767 1 80 184 GLU A O 1
ATOM 1367 N N . VAL A 1 185 ? 9.156 -24.594 0.859 1 85.19 185 VAL A N 1
ATOM 1368 C CA . VAL A 1 185 ? 9.039 -23.938 2.154 1 85.19 185 VAL A CA 1
ATOM 1369 C C . VAL A 1 185 ? 8.516 -22.516 1.965 1 85.19 185 VAL A C 1
ATOM 1371 O O . VAL A 1 185 ? 8.961 -21.781 1.07 1 85.19 185 VAL A O 1
ATOM 1374 N N . ALA A 1 186 ? 7.52 -22.203 2.787 1 91.19 186 ALA A N 1
ATOM 1375 C CA . ALA A 1 186 ? 6.984 -20.844 2.764 1 91.19 186 ALA A CA 1
ATOM 1376 C C . ALA A 1 186 ? 8.07 -19.828 3.1 1 91.19 186 ALA A C 1
ATOM 1378 O O . ALA A 1 186 ? 8.711 -19.922 4.148 1 91.19 186 ALA A O 1
ATOM 1379 N N . ASP A 1 187 ? 8.352 -18.938 2.217 1 94.94 187 ASP A N 1
ATOM 1380 C CA . ASP A 1 187 ? 9.266 -17.828 2.465 1 94.94 187 ASP A CA 1
ATOM 1381 C C . ASP A 1 187 ? 8.656 -16.5 2.02 1 94.94 187 ASP A C 1
ATOM 1383 O O . ASP A 1 187 ? 7.48 -16.453 1.646 1 94.94 187 ASP A O 1
ATOM 1387 N N . GLN A 1 188 ? 9.422 -15.461 2.178 1 97.25 188 GLN A N 1
ATOM 1388 C CA . GLN A 1 188 ? 8.906 -14.125 1.915 1 97.25 188 GLN A CA 1
ATOM 1389 C C . GLN A 1 188 ? 8.508 -13.961 0.45 1 97.25 188 GLN A C 1
ATOM 1391 O O . GLN A 1 188 ? 7.539 -13.273 0.134 1 97.25 188 GLN A O 1
ATOM 1396 N N . VAL A 1 189 ? 9.188 -14.594 -0.504 1 97.75 189 VAL A N 1
ATOM 1397 C CA . VAL A 1 189 ? 8.867 -14.477 -1.924 1 97.75 189 VAL A CA 1
ATOM 1398 C C . VAL A 1 189 ? 7.566 -15.219 -2.221 1 97.75 189 VAL A C 1
ATOM 1400 O O . VAL A 1 189 ? 6.711 -14.719 -2.955 1 97.75 189 VAL A O 1
ATOM 1403 N N . LEU A 1 190 ? 7.391 -16.391 -1.644 1 97.5 190 LEU A N 1
ATOM 1404 C CA . LEU A 1 190 ? 6.125 -17.109 -1.802 1 97.5 190 LEU A CA 1
ATOM 1405 C C . LEU A 1 190 ? 4.965 -16.281 -1.255 1 97.5 190 LEU A C 1
ATOM 1407 O O . LEU A 1 190 ? 3.895 -16.219 -1.864 1 97.5 190 LEU A O 1
ATOM 1411 N N . ALA A 1 191 ? 5.18 -15.641 -0.11 1 98.38 191 ALA A N 1
ATOM 1412 C CA . ALA A 1 191 ? 4.129 -14.797 0.463 1 98.38 191 ALA A CA 1
ATOM 1413 C C . ALA A 1 191 ? 3.756 -13.664 -0.486 1 98.38 191 ALA A C 1
ATOM 1415 O O . ALA A 1 191 ? 2.576 -13.344 -0.645 1 98.38 191 ALA A O 1
ATOM 1416 N N . ILE A 1 192 ? 4.723 -13.078 -1.116 1 98.69 192 ILE A N 1
ATOM 1417 C CA . ILE A 1 192 ? 4.504 -11.992 -2.064 1 98.69 192 ILE A CA 1
ATOM 1418 C C . ILE A 1 192 ? 3.668 -12.492 -3.24 1 98.69 192 ILE A C 1
ATOM 1420 O O . ILE A 1 192 ? 2.678 -11.867 -3.617 1 98.69 192 ILE A O 1
ATOM 1424 N N . VAL A 1 193 ? 3.998 -13.609 -3.783 1 98.31 193 VAL A N 1
ATOM 1425 C CA . VAL A 1 193 ? 3.283 -14.156 -4.934 1 98.31 193 VAL A CA 1
ATOM 1426 C C . VAL A 1 193 ? 1.878 -14.578 -4.512 1 98.31 193 VAL A C 1
ATOM 1428 O O . VAL A 1 193 ? 0.908 -14.336 -5.234 1 98.31 193 VAL A O 1
ATOM 1431 N N . ALA A 1 194 ? 1.749 -15.172 -3.336 1 98.06 194 ALA A N 1
ATOM 1432 C CA . ALA A 1 194 ? 0.471 -15.648 -2.816 1 98.06 194 ALA A CA 1
ATOM 1433 C C . ALA A 1 194 ? -0.511 -14.5 -2.625 1 98.06 194 ALA A C 1
ATOM 1435 O O . ALA A 1 194 ? -1.72 -14.664 -2.809 1 98.06 194 ALA A O 1
ATOM 1436 N N . ALA A 1 195 ? -0.027 -13.352 -2.311 1 98.31 195 ALA A N 1
ATOM 1437 C CA . ALA A 1 195 ? -0.877 -12.195 -2.033 1 98.31 195 ALA A CA 1
ATOM 1438 C C . ALA A 1 195 ? -1.683 -11.797 -3.268 1 98.31 195 ALA A C 1
ATOM 1440 O O . ALA A 1 195 ? -2.701 -11.117 -3.158 1 98.31 195 ALA A O 1
ATOM 1441 N N . ASP A 1 196 ? -1.266 -12.188 -4.402 1 98 196 ASP A N 1
ATOM 1442 C CA . ASP A 1 196 ? -1.84 -11.75 -5.672 1 98 196 ASP A CA 1
ATOM 1443 C C . ASP A 1 196 ? -2.465 -12.922 -6.426 1 98 196 ASP A C 1
ATOM 1445 O O . ASP A 1 196 ? -2.781 -12.805 -7.609 1 98 196 ASP A O 1
ATOM 1449 N N . VAL A 1 197 ? -2.672 -14.047 -5.836 1 97.44 197 VAL A N 1
ATOM 1450 C CA . VAL A 1 197 ? -2.895 -15.258 -6.625 1 97.44 197 VAL A CA 1
ATOM 1451 C C . VAL A 1 197 ? -4.395 -15.523 -6.754 1 97.44 197 VAL A C 1
ATOM 1453 O O . VAL A 1 197 ? -4.824 -16.281 -7.625 1 97.44 197 VAL A O 1
ATOM 1456 N N . THR A 1 198 ? -5.219 -14.961 -5.867 1 96.38 198 THR A N 1
ATOM 1457 C CA . THR A 1 198 ? -6.652 -15.227 -5.941 1 96.38 198 THR A CA 1
ATOM 1458 C C . THR A 1 198 ? -7.254 -14.602 -7.195 1 96.38 198 THR A C 1
ATOM 1460 O O . THR A 1 198 ? -6.695 -13.656 -7.754 1 96.38 198 THR A O 1
ATOM 1463 N N . PRO A 1 199 ? -8.414 -15.18 -7.648 1 93.44 199 PRO A N 1
ATOM 1464 C CA . PRO A 1 199 ? -9.18 -14.367 -8.586 1 93.44 199 PRO A CA 1
ATOM 1465 C C . PRO A 1 199 ? -9.547 -12.992 -8.023 1 93.44 199 PRO A C 1
ATOM 1467 O O . PRO A 1 199 ? -9.523 -12.805 -6.805 1 93.44 199 PRO A O 1
ATOM 1470 N N . PRO A 1 200 ? -9.781 -12.047 -8.945 1 92.94 200 PRO A N 1
ATOM 1471 C CA . PRO A 1 200 ? -10.195 -10.742 -8.414 1 92.94 200 PRO A CA 1
ATOM 1472 C C . PRO A 1 200 ? -11.422 -10.836 -7.512 1 92.94 200 PRO A C 1
ATOM 1474 O O . PRO A 1 200 ? -12.469 -11.344 -7.934 1 92.94 200 PRO A O 1
ATOM 1477 N N . ALA A 1 201 ? -11.297 -10.312 -6.324 1 93.56 201 ALA A N 1
ATOM 1478 C CA . ALA A 1 201 ? -12.391 -10.352 -5.359 1 93.56 201 ALA A CA 1
ATOM 1479 C C . ALA A 1 201 ? -13.602 -9.578 -5.875 1 93.56 201 ALA A C 1
ATOM 1481 O O . ALA A 1 201 ? -14.742 -9.891 -5.516 1 93.56 201 ALA A O 1
ATOM 1482 N N . LEU A 1 202 ? -13.352 -8.648 -6.742 1 92 202 LEU A N 1
ATOM 1483 C CA . LEU A 1 202 ? -14.43 -7.828 -7.277 1 92 202 LEU A CA 1
ATOM 1484 C C . LEU A 1 202 ? -15.438 -8.68 -8.047 1 92 202 LEU A C 1
ATOM 1486 O O . LEU A 1 202 ? -16.562 -8.25 -8.289 1 92 202 LEU A O 1
ATOM 1490 N N . TRP A 1 203 ? -15 -9.836 -8.422 1 90.62 203 TRP A N 1
ATOM 1491 C CA . TRP A 1 203 ? -15.891 -10.703 -9.195 1 90.62 203 TRP A CA 1
ATOM 1492 C C . TRP A 1 203 ? -17.078 -11.141 -8.352 1 90.62 203 TRP A C 1
ATOM 1494 O O . TRP A 1 203 ? -18.172 -11.406 -8.891 1 90.62 203 TRP A O 1
ATOM 1504 N N . ASN A 1 204 ? -16.906 -11.188 -7.039 1 90.31 204 ASN A N 1
ATOM 1505 C CA . ASN A 1 204 ? -18.016 -11.508 -6.152 1 90.31 204 ASN A CA 1
ATOM 1506 C C . ASN A 1 204 ? -18.906 -10.297 -5.895 1 90.31 204 ASN A C 1
ATOM 1508 O O . ASN A 1 204 ? -20 -10.422 -5.355 1 90.31 204 ASN A O 1
ATOM 1512 N N . ALA A 1 205 ? -18.438 -9.18 -6.336 1 85.38 205 ALA A N 1
ATOM 1513 C CA . ALA A 1 205 ? -19.219 -7.961 -6.176 1 85.38 205 ALA A CA 1
ATOM 1514 C C . ALA A 1 205 ? -19.953 -7.605 -7.469 1 85.38 205 ALA A C 1
ATOM 1516 O O . ALA A 1 205 ? -21.141 -7.27 -7.449 1 85.38 205 ALA A O 1
ATOM 1517 N N . LEU A 1 206 ? -19.234 -7.695 -8.609 1 84 206 LEU A N 1
ATOM 1518 C CA . LEU A 1 206 ? -19.766 -7.125 -9.836 1 84 206 LEU A CA 1
ATOM 1519 C C . LEU A 1 206 ? -19.875 -8.18 -10.93 1 84 206 LEU A C 1
ATOM 1521 O O . LEU A 1 206 ? -20.344 -7.902 -12.031 1 84 206 LEU A O 1
ATOM 1525 N N . GLY A 1 207 ? -19.516 -9.375 -10.578 1 80.94 207 GLY A N 1
ATOM 1526 C CA . GLY A 1 207 ? -19.516 -10.43 -11.578 1 80.94 207 GLY A CA 1
ATOM 1527 C C . GLY A 1 207 ? -18.172 -10.625 -12.25 1 80.94 207 GLY A C 1
ATOM 1528 O O . GLY A 1 207 ? -17.344 -9.711 -12.273 1 80.94 207 GLY A O 1
ATOM 1529 N N . PRO A 1 208 ? -17.953 -11.883 -12.641 1 72.44 208 PRO A N 1
ATOM 1530 C CA . PRO A 1 208 ? -16.656 -12.25 -13.211 1 72.44 208 PRO A CA 1
ATOM 1531 C C . PRO A 1 208 ? -16.438 -11.648 -14.594 1 72.44 208 PRO A C 1
ATOM 1533 O O . PRO A 1 208 ? -16.609 -12.328 -15.609 1 72.44 208 PRO A O 1
ATOM 1536 N N . THR A 1 209 ? -16.438 -10.32 -14.633 1 64.38 209 THR A N 1
ATOM 1537 C CA . THR A 1 209 ? -16.234 -9.742 -15.961 1 64.38 209 THR A CA 1
ATOM 1538 C C . THR A 1 209 ? -14.852 -9.102 -16.047 1 64.38 209 THR A C 1
ATOM 1540 O O . THR A 1 209 ? -14.375 -8.492 -15.094 1 64.38 209 THR A O 1
ATOM 1543 N N . GLY A 1 210 ? -14.086 -9.547 -17.125 1 66.12 210 GLY A N 1
ATOM 1544 C CA . GLY A 1 210 ? -13 -8.828 -17.766 1 66.12 210 GLY A CA 1
ATOM 1545 C C . GLY A 1 210 ? -11.656 -9.07 -17.109 1 66.12 210 GLY A C 1
ATOM 1546 O O . GLY A 1 210 ? -11.539 -9.914 -16.219 1 66.12 210 GLY A O 1
ATOM 1547 N N . TRP A 1 211 ? -10.602 -8.703 -17.734 1 71.06 211 TRP A N 1
ATOM 1548 C CA . TRP A 1 211 ? -9.203 -8.633 -17.328 1 71.06 211 TRP A CA 1
ATOM 1549 C C . TRP A 1 211 ? -8.953 -7.434 -16.422 1 71.06 211 TRP A C 1
ATOM 1551 O O . TRP A 1 211 ? -9.391 -6.316 -16.719 1 71.06 211 TRP A O 1
ATOM 1561 N N . VAL A 1 212 ? -8.391 -7.691 -15.211 1 83.12 212 VAL A N 1
ATOM 1562 C CA . VAL A 1 212 ? -8.102 -6.672 -14.211 1 83.12 212 VAL A CA 1
ATOM 1563 C C . VAL A 1 212 ? -6.594 -6.477 -14.086 1 83.12 212 VAL A C 1
ATOM 1565 O O . VAL A 1 212 ? -5.969 -6.98 -13.148 1 83.12 212 VAL A O 1
ATOM 1568 N N . PRO A 1 213 ? -6.012 -5.754 -15.047 1 88.5 213 PRO A N 1
ATOM 1569 C CA . PRO A 1 213 ? -4.555 -5.586 -15.016 1 88.5 213 PRO A CA 1
ATOM 1570 C C . PRO A 1 213 ? -4.09 -4.691 -13.875 1 88.5 213 PRO A C 1
ATOM 1572 O O . PRO A 1 213 ? -4.641 -3.607 -13.664 1 88.5 213 PRO A O 1
ATOM 1575 N N . THR A 1 214 ? -3.08 -5.18 -13.18 1 93.56 214 THR A N 1
ATOM 1576 C CA . THR A 1 214 ? -2.482 -4.438 -12.07 1 93.56 214 THR A CA 1
ATOM 1577 C C . THR A 1 214 ? -1.607 -3.301 -12.602 1 93.56 214 THR A C 1
ATOM 1579 O O . THR A 1 214 ? -0.803 -3.502 -13.508 1 93.56 214 THR A O 1
ATOM 1582 N N . VAL A 1 215 ? -1.792 -2.137 -12.047 1 95.44 215 VAL A N 1
ATOM 1583 C CA . VAL A 1 215 ? -0.906 -1.031 -12.398 1 95.44 215 VAL A CA 1
ATOM 1584 C C . VAL A 1 215 ? 0.149 -0.847 -11.312 1 95.44 215 VAL A C 1
ATOM 1586 O O . VAL A 1 215 ? 1.291 -0.481 -11.602 1 95.44 215 VAL A O 1
ATOM 1589 N N . GLU A 1 216 ? -0.301 -1.081 -10.125 1 97 216 GLU A N 1
ATOM 1590 C CA . GLU A 1 216 ? 0.597 -0.941 -8.984 1 97 216 GLU A CA 1
ATOM 1591 C C . GLU A 1 216 ? 0.209 -1.895 -7.855 1 97 216 GLU A C 1
ATOM 1593 O O . GLU A 1 216 ? -0.977 -2.102 -7.594 1 97 216 GLU A O 1
ATOM 1598 N N . LEU A 1 217 ? 1.19 -2.51 -7.246 1 98.19 217 LEU A N 1
ATOM 1599 C CA . LEU A 1 217 ? 1.024 -3.408 -6.109 1 98.19 217 LEU A CA 1
ATOM 1600 C C . LEU A 1 217 ? 2.041 -3.094 -5.016 1 98.19 217 LEU A C 1
ATOM 1602 O O . LEU A 1 217 ? 3.246 -3.057 -5.277 1 98.19 217 LEU A O 1
ATOM 1606 N N . SER A 1 218 ? 1.518 -2.805 -3.803 1 98.25 218 SER A N 1
ATOM 1607 C CA . SER A 1 218 ? 2.367 -2.537 -2.648 1 98.25 218 SER A CA 1
ATOM 1608 C C . SER A 1 218 ? 2.15 -3.574 -1.55 1 98.25 218 SER A C 1
ATOM 1610 O O . SER A 1 218 ? 1.012 -3.93 -1.242 1 98.25 218 SER A O 1
ATOM 1612 N N . ALA A 1 219 ? 3.258 -4.027 -1.018 1 98.31 219 ALA A N 1
ATOM 1613 C CA . ALA A 1 219 ? 3.182 -5.043 0.029 1 98.31 219 ALA A CA 1
ATOM 1614 C C . ALA A 1 219 ? 4.105 -4.699 1.193 1 98.31 219 ALA A C 1
ATOM 1616 O O . ALA A 1 219 ? 5.234 -4.242 0.987 1 98.31 219 ALA A O 1
ATOM 1617 N N . GLN A 1 220 ? 3.605 -4.852 2.361 1 97.75 220 GLN A N 1
ATOM 1618 C CA . GLN A 1 220 ? 4.383 -4.77 3.594 1 97.75 220 GLN A CA 1
ATOM 1619 C C . GLN A 1 220 ? 4.504 -6.137 4.258 1 97.75 220 GLN A C 1
ATOM 1621 O O . GLN A 1 220 ? 3.496 -6.801 4.516 1 97.75 220 GLN A O 1
ATOM 1626 N N . LEU A 1 221 ? 5.707 -6.559 4.465 1 97.75 221 LEU A N 1
ATOM 1627 C CA . LEU A 1 221 ? 5.961 -7.84 5.117 1 97.75 221 LEU A CA 1
ATOM 1628 C C . LEU A 1 221 ? 6.18 -7.648 6.613 1 97.75 221 LEU A C 1
ATOM 1630 O O . LEU A 1 221 ? 6.977 -6.805 7.027 1 97.75 221 LEU A O 1
ATOM 1634 N N . ARG A 1 222 ? 5.543 -8.547 7.367 1 95.31 222 ARG A N 1
ATOM 1635 C CA . ARG A 1 222 ? 5.453 -8.328 8.805 1 95.31 222 ARG A CA 1
ATOM 1636 C C . ARG A 1 222 ? 6.301 -9.344 9.57 1 95.31 222 ARG A C 1
ATOM 1638 O O . ARG A 1 222 ? 6.664 -9.117 10.727 1 95.31 222 ARG A O 1
ATOM 1645 N N . ALA A 1 223 ? 6.504 -10.445 8.938 1 95.56 223 ALA A N 1
ATOM 1646 C CA . ALA A 1 223 ? 7.246 -11.523 9.586 1 95.56 223 ALA A CA 1
ATOM 1647 C C . ALA A 1 223 ? 7.766 -12.523 8.555 1 95.56 223 ALA A C 1
ATOM 1649 O O . ALA A 1 223 ? 7.367 -12.484 7.387 1 95.56 223 ALA A O 1
ATOM 1650 N N . ARG A 1 224 ? 8.703 -13.328 9.031 1 96.81 224 ARG A N 1
ATOM 1651 C CA . ARG A 1 224 ? 9.055 -14.531 8.281 1 96.81 224 ARG A CA 1
ATOM 1652 C C . ARG A 1 224 ? 8.008 -15.617 8.469 1 96.81 224 ARG A C 1
ATOM 1654 O O . ARG A 1 224 ? 7.578 -15.891 9.594 1 96.81 224 ARG A O 1
ATOM 1661 N N . PRO A 1 225 ? 7.582 -16.203 7.348 1 96.88 225 PRO A N 1
ATOM 1662 C CA . PRO A 1 225 ? 6.523 -17.203 7.488 1 96.88 225 PRO A CA 1
ATOM 1663 C C . PRO A 1 225 ? 7.008 -18.484 8.164 1 96.88 225 PRO A C 1
ATOM 1665 O O . PRO A 1 225 ? 8.141 -18.922 7.938 1 96.88 225 PRO A O 1
ATOM 1668 N N . ALA A 1 226 ? 6.18 -19.047 9.008 1 95.81 226 ALA A N 1
ATOM 1669 C CA . ALA A 1 226 ? 6.379 -20.438 9.445 1 95.81 226 ALA A CA 1
ATOM 1670 C C . ALA A 1 226 ? 6.16 -21.406 8.289 1 95.81 226 ALA A C 1
ATOM 1672 O O . ALA A 1 226 ? 5.426 -21.109 7.344 1 95.81 226 ALA A O 1
ATOM 1673 N N . PRO A 1 227 ? 6.801 -22.547 8.367 1 94.5 227 PRO A N 1
ATOM 1674 C CA . PRO A 1 227 ? 6.566 -23.547 7.316 1 94.5 227 PRO A CA 1
ATOM 1675 C C . PRO A 1 227 ? 5.102 -23.969 7.219 1 94.5 227 PRO A C 1
ATOM 1677 O O . PRO A 1 227 ? 4.379 -23.938 8.219 1 94.5 227 PRO A O 1
ATOM 1680 N N . GLY A 1 228 ? 4.719 -24.375 6.016 1 94.94 228 GLY A N 1
ATOM 1681 C CA . GLY A 1 228 ? 3.361 -24.859 5.797 1 94.94 228 GLY A CA 1
ATOM 1682 C C . GLY A 1 228 ? 2.562 -23.984 4.855 1 94.94 228 GLY A C 1
ATOM 1683 O O . GLY A 1 228 ? 3.123 -23.109 4.191 1 94.94 228 GLY A O 1
ATOM 1684 N N . PRO A 1 229 ? 1.266 -24.25 4.801 1 96.12 229 PRO A N 1
ATOM 1685 C CA . PRO A 1 229 ? 0.418 -23.5 3.863 1 96.12 229 PRO A CA 1
ATOM 1686 C C . PRO A 1 229 ? 0.209 -22.047 4.277 1 96.12 229 PRO A C 1
ATOM 1688 O O . PRO A 1 229 ? 0.429 -21.703 5.438 1 96.12 229 PRO A O 1
ATOM 1691 N N . LEU A 1 230 ? -0.132 -21.25 3.322 1 97.56 230 LEU A N 1
ATOM 1692 C CA . LEU A 1 230 ? -0.465 -19.859 3.541 1 97.56 230 LEU A CA 1
ATOM 1693 C C . LEU A 1 230 ? -1.954 -19.609 3.316 1 97.56 230 LEU A C 1
ATOM 1695 O O . LEU A 1 230 ? -2.547 -20.156 2.389 1 97.56 230 LEU A O 1
ATOM 1699 N N . TRP A 1 231 ? -2.516 -18.844 4.219 1 98.38 231 TRP A N 1
ATOM 1700 C CA . TRP A 1 231 ? -3.906 -18.422 4.086 1 98.38 231 TRP A CA 1
ATOM 1701 C C . TRP A 1 231 ? -3.992 -17 3.523 1 98.38 231 TRP A C 1
ATOM 1703 O O . TRP A 1 231 ? -3.365 -16.078 4.051 1 98.38 231 TRP A O 1
ATOM 1713 N N . VAL A 1 232 ? -4.77 -16.875 2.439 1 98.38 232 VAL A N 1
ATOM 1714 C CA . VAL A 1 232 ? -4.855 -15.594 1.746 1 98.38 232 VAL A CA 1
ATOM 1715 C C . VAL A 1 232 ? -6.273 -15.039 1.854 1 98.38 232 VAL A C 1
ATOM 1717 O O . VAL A 1 232 ? -7.246 -15.766 1.632 1 98.38 232 VAL A O 1
ATOM 1720 N N . VAL A 1 233 ? -6.371 -13.82 2.234 1 97.56 233 VAL A N 1
ATOM 1721 C CA . VAL A 1 233 ? -7.633 -13.094 2.26 1 97.56 233 VAL A CA 1
ATOM 1722 C C . VAL A 1 233 ? -7.547 -11.883 1.332 1 97.56 233 VAL A C 1
ATOM 1724 O O . VAL A 1 233 ? -6.742 -10.977 1.555 1 97.56 233 VAL A O 1
ATOM 1727 N N . ALA A 1 234 ? -8.32 -11.852 0.29 1 97.12 234 ALA A N 1
ATOM 1728 C CA . ALA A 1 234 ? -8.352 -10.742 -0.656 1 97.12 234 ALA A CA 1
ATOM 1729 C C . ALA A 1 234 ? -9.703 -10.031 -0.621 1 97.12 234 ALA A C 1
ATOM 1731 O O . ALA A 1 234 ? -10.75 -10.68 -0.638 1 97.12 234 ALA A O 1
ATOM 1732 N N . ARG A 1 235 ? -9.656 -8.695 -0.604 1 96.12 235 ARG A N 1
ATOM 1733 C CA . ARG A 1 235 ? -10.883 -7.91 -0.484 1 96.12 235 ARG A CA 1
ATOM 1734 C C . ARG A 1 235 ? -10.859 -6.711 -1.428 1 96.12 235 ARG A C 1
ATOM 1736 O O . ARG A 1 235 ? -9.859 -6 -1.508 1 96.12 235 ARG A O 1
ATOM 1743 N N . THR A 1 236 ? -11.883 -6.582 -2.123 1 94.56 236 THR A N 1
ATOM 1744 C CA . THR A 1 236 ? -12.164 -5.352 -2.854 1 94.56 236 THR A CA 1
ATOM 1745 C C . THR A 1 236 ? -13.297 -4.574 -2.188 1 94.56 236 THR A C 1
ATOM 1747 O O . THR A 1 236 ? -14.367 -5.133 -1.919 1 94.56 236 THR A O 1
ATOM 1750 N N . THR A 1 237 ? -13.031 -3.311 -1.949 1 90.31 237 THR A N 1
ATOM 1751 C CA . THR A 1 237 ? -14.078 -2.584 -1.233 1 90.31 237 THR A CA 1
ATOM 1752 C C . THR A 1 237 ? -14.539 -1.369 -2.033 1 90.31 237 THR A C 1
ATOM 1754 O O . THR A 1 237 ? -15.562 -0.759 -1.712 1 90.31 237 THR A O 1
ATOM 1757 N N . ASP A 1 238 ? -13.805 -1.072 -3.076 1 93.06 238 ASP A N 1
ATOM 1758 C CA . ASP A 1 238 ? -14.164 0.112 -3.85 1 93.06 238 ASP A CA 1
ATOM 1759 C C . ASP A 1 238 ? -13.789 -0.06 -5.32 1 93.06 238 ASP A C 1
ATOM 1761 O O . ASP A 1 238 ? -12.672 -0.481 -5.637 1 93.06 238 ASP A O 1
ATOM 1765 N N . VAL A 1 239 ? -14.719 0.256 -6.145 1 92.06 239 VAL A N 1
ATOM 1766 C CA . VAL A 1 239 ? -14.562 0.28 -7.594 1 92.06 239 VAL A CA 1
ATOM 1767 C C . VAL A 1 239 ? -15.078 1.606 -8.148 1 92.06 239 VAL A C 1
ATOM 1769 O O . VAL A 1 239 ? -16.141 2.078 -7.754 1 92.06 239 VAL A O 1
ATOM 1772 N N . GLY A 1 240 ? -14.25 2.203 -9.047 1 90.12 240 GLY A N 1
ATOM 1773 C CA . GLY A 1 240 ? -14.727 3.434 -9.664 1 90.12 240 GLY A CA 1
ATOM 1774 C C . GLY A 1 240 ? -13.766 4.004 -10.688 1 90.12 240 GLY A C 1
ATOM 1775 O O . GLY A 1 240 ? -12.547 3.832 -10.562 1 90.12 240 GLY A O 1
ATOM 1776 N N . ASP A 1 241 ? -14.336 4.641 -11.609 1 89.44 241 ASP A N 1
ATOM 1777 C CA . ASP A 1 241 ? -13.594 5.41 -12.602 1 89.44 241 ASP A CA 1
ATOM 1778 C C . ASP A 1 241 ? -12.531 4.547 -13.281 1 89.44 241 ASP A C 1
ATOM 1780 O O . ASP A 1 241 ? -11.391 4.977 -13.461 1 89.44 241 ASP A O 1
ATOM 1784 N N . GLY A 1 242 ? -12.852 3.387 -13.484 1 90.44 242 GLY A N 1
ATOM 1785 C CA . GLY A 1 242 ? -12 2.523 -14.281 1 90.44 242 GLY A CA 1
ATOM 1786 C C . GLY A 1 242 ? -10.953 1.787 -13.461 1 90.44 242 GLY A C 1
ATOM 1787 O O . GLY A 1 242 ? -10.062 1.141 -14.016 1 90.44 242 GLY A O 1
ATOM 1788 N N . PHE A 1 243 ? -11.109 1.896 -12.102 1 93.81 243 PHE A N 1
ATOM 1789 C CA . PHE A 1 243 ? -10.117 1.249 -11.258 1 93.81 243 PHE A CA 1
ATOM 1790 C C . PHE A 1 243 ? -10.781 0.459 -10.141 1 93.81 243 PHE A C 1
ATOM 1792 O O . PHE A 1 243 ? -11.938 0.71 -9.797 1 93.81 243 PHE A O 1
ATOM 1799 N N . THR A 1 244 ? -10.07 -0.504 -9.688 1 93.06 244 THR A N 1
ATOM 1800 C CA . THR A 1 244 ? -10.43 -1.21 -8.461 1 93.06 244 THR A CA 1
ATOM 1801 C C . THR A 1 244 ? -9.219 -1.343 -7.539 1 93.06 244 THR A C 1
ATOM 1803 O O . THR A 1 244 ? -8.078 -1.223 -7.984 1 93.06 244 THR A O 1
ATOM 1806 N N . ASP A 1 245 ? -9.555 -1.416 -6.305 1 92.25 245 ASP A N 1
ATOM 1807 C CA . ASP A 1 245 ? -8.531 -1.754 -5.32 1 92.25 245 ASP A CA 1
ATOM 1808 C C . ASP A 1 245 ? -8.711 -3.182 -4.809 1 92.25 245 ASP A C 1
ATOM 1810 O O . ASP A 1 245 ? -9.812 -3.729 -4.855 1 92.25 245 ASP A O 1
ATOM 1814 N N . GLU A 1 246 ? -7.652 -3.812 -4.445 1 96.06 246 GLU A N 1
ATOM 1815 C CA . GLU A 1 246 ? -7.703 -5.094 -3.746 1 96.06 246 GLU A CA 1
ATOM 1816 C C . GLU A 1 246 ? -6.68 -5.152 -2.619 1 96.06 246 GLU A C 1
ATOM 1818 O O . GLU A 1 246 ? -5.477 -5.023 -2.859 1 96.06 246 GLU A O 1
ATOM 1823 N N . GLU A 1 247 ? -7.172 -5.234 -1.444 1 95.88 247 GLU A N 1
ATOM 1824 C CA . GLU A 1 247 ? -6.352 -5.52 -0.272 1 95.88 247 GLU A CA 1
ATOM 1825 C C . GLU A 1 247 ? -6.176 -7.023 -0.072 1 95.88 247 GLU A C 1
ATOM 1827 O O . GLU A 1 247 ? -7.117 -7.793 -0.264 1 95.88 247 GLU A O 1
ATOM 1832 N N . ALA A 1 248 ? -4.984 -7.402 0.303 1 97.38 248 ALA A N 1
ATOM 1833 C CA . ALA A 1 248 ? -4.777 -8.82 0.576 1 97.38 248 ALA A CA 1
ATOM 1834 C C . ALA A 1 248 ? -3.936 -9.023 1.834 1 97.38 248 ALA A C 1
ATOM 1836 O O . ALA A 1 248 ? -3.078 -8.195 2.152 1 97.38 248 ALA A O 1
ATOM 1837 N N . GLU A 1 249 ? -4.258 -10.047 2.516 1 97.44 249 GLU A N 1
ATOM 1838 C CA . GLU A 1 249 ? -3.494 -10.547 3.656 1 97.44 249 GLU A CA 1
ATOM 1839 C C . GLU A 1 249 ? -3.02 -11.977 3.426 1 97.44 249 GLU A C 1
ATOM 1841 O O . GLU A 1 249 ? -3.752 -12.797 2.867 1 97.44 249 GLU A O 1
ATOM 1846 N N . VAL A 1 250 ? -1.83 -12.195 3.844 1 98.31 250 VAL A N 1
ATOM 1847 C CA . VAL A 1 250 ? -1.288 -13.547 3.84 1 98.31 250 VAL A CA 1
ATOM 1848 C C . VAL A 1 250 ? -0.905 -13.953 5.262 1 98.31 250 VAL A C 1
ATOM 1850 O O . VAL A 1 250 ? -0.174 -13.234 5.945 1 98.31 250 VAL A O 1
ATOM 1853 N N . HIS A 1 251 ? -1.426 -15.055 5.672 1 98 251 HIS A N 1
ATOM 1854 C CA . HIS A 1 251 ? -1.132 -15.633 6.98 1 98 251 HIS A CA 1
ATOM 1855 C C . HIS A 1 251 ? -0.41 -16.969 6.848 1 98 251 HIS A C 1
ATOM 1857 O O . HIS A 1 251 ? -0.723 -17.766 5.957 1 98 251 HIS A O 1
ATOM 1863 N N . ASP A 1 252 ? 0.532 -17.156 7.758 1 97.06 252 ASP A N 1
ATOM 1864 C CA . ASP A 1 252 ? 1.229 -18.438 7.688 1 97.06 252 ASP A CA 1
ATOM 1865 C C . ASP A 1 252 ? 0.444 -19.531 8.406 1 97.06 252 ASP A C 1
ATOM 1867 O O . ASP A 1 252 ? -0.704 -19.328 8.805 1 97.06 252 ASP A O 1
ATOM 1871 N N . SER A 1 253 ? 1.015 -20.719 8.547 1 95.88 253 SER A N 1
ATOM 1872 C CA . SER A 1 253 ? 0.337 -21.906 9.055 1 95.88 253 SER A CA 1
ATOM 1873 C C . SER A 1 253 ? -0.052 -21.75 10.516 1 95.88 253 SER A C 1
ATOM 1875 O O . SER A 1 253 ? -0.885 -22.5 11.031 1 95.88 253 SER A O 1
ATOM 1877 N N . THR A 1 254 ? 0.507 -20.766 11.242 1 95.19 254 THR A N 1
ATOM 1878 C CA . THR A 1 254 ? 0.192 -20.531 12.648 1 95.19 254 THR A CA 1
ATOM 1879 C C . THR A 1 254 ? -0.885 -19.469 12.789 1 95.19 254 THR A C 1
ATOM 1881 O O . THR A 1 254 ? -1.312 -19.141 13.906 1 95.19 254 THR A O 1
ATOM 1884 N N . GLY A 1 255 ? -1.269 -18.859 11.68 1 95.94 255 GLY A N 1
ATOM 1885 C CA . GLY A 1 255 ? -2.262 -17.797 11.703 1 95.94 255 GLY A CA 1
ATOM 1886 C C . GLY A 1 255 ? -1.654 -16.422 11.82 1 95.94 255 GLY A C 1
ATOM 1887 O O . GLY A 1 255 ? -2.375 -15.422 11.875 1 95.94 255 GLY A O 1
ATOM 1888 N N . ARG A 1 256 ? -0.384 -16.359 11.836 1 95.62 256 ARG A N 1
ATOM 1889 C CA . ARG A 1 256 ? 0.3 -15.078 11.938 1 95.62 256 ARG A CA 1
ATOM 1890 C C . ARG A 1 256 ? 0.237 -14.305 10.625 1 95.62 256 ARG A C 1
ATOM 1892 O O . ARG A 1 256 ? 0.432 -14.883 9.555 1 95.62 256 ARG A O 1
ATOM 1899 N N . LEU A 1 257 ? -0.023 -13 10.703 1 96.69 257 LEU A N 1
ATOM 1900 C CA . LEU A 1 257 ? 0.023 -12.148 9.516 1 96.69 257 LEU A CA 1
ATOM 1901 C C . LEU A 1 257 ? 1.452 -12.008 9.008 1 96.69 257 LEU A C 1
ATOM 1903 O O . LEU A 1 257 ? 2.342 -11.578 9.742 1 96.69 257 LEU A O 1
ATOM 1907 N N . ILE A 1 258 ? 1.656 -12.328 7.773 1 97.12 258 ILE A N 1
ATOM 1908 C CA . ILE A 1 258 ? 2.979 -12.281 7.156 1 97.12 258 ILE A CA 1
ATOM 1909 C C . ILE A 1 258 ? 3.072 -11.078 6.223 1 97.12 258 ILE A C 1
ATOM 1911 O O . ILE A 1 258 ? 4.129 -10.453 6.109 1 97.12 258 ILE A O 1
ATOM 1915 N N . LEU A 1 259 ? 1.961 -10.789 5.598 1 97.25 259 LEU A N 1
ATOM 1916 C CA . LEU A 1 259 ? 2.002 -9.781 4.543 1 97.25 259 LEU A CA 1
ATOM 1917 C C . LEU A 1 259 ? 0.633 -9.141 4.352 1 97.25 259 LEU A C 1
ATOM 1919 O O . LEU A 1 259 ? -0.39 -9.828 4.371 1 97.25 259 LEU A O 1
ATOM 1923 N N . HIS A 1 260 ? 0.618 -7.848 4.203 1 96.56 260 HIS A N 1
ATOM 1924 C CA . HIS A 1 260 ? -0.541 -7.082 3.756 1 96.56 260 HIS A CA 1
ATOM 1925 C C . HIS A 1 260 ? -0.218 -6.27 2.506 1 96.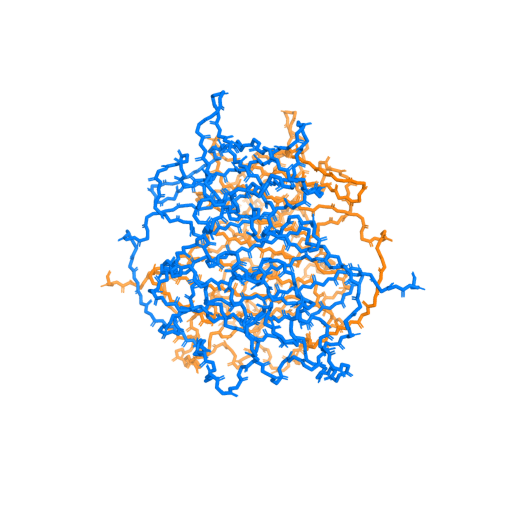56 260 HIS A C 1
ATOM 1927 O O . HIS A 1 260 ? 0.851 -5.664 2.416 1 96.56 260 HIS A O 1
ATOM 1933 N N . SER A 1 261 ? -1.097 -6.309 1.575 1 97.5 261 SER A N 1
ATOM 1934 C CA . SER A 1 261 ? -0.821 -5.625 0.317 1 97.5 261 SER A CA 1
ATOM 1935 C C . SER A 1 261 ? -2.035 -4.836 -0.162 1 97.5 261 SER A C 1
ATOM 1937 O O . SER A 1 261 ? -3.158 -5.086 0.284 1 97.5 261 SER A O 1
ATOM 1939 N N . ASN A 1 262 ? -1.787 -3.828 -0.933 1 97.06 262 ASN A N 1
ATOM 1940 C CA . ASN A 1 262 ? -2.789 -3.064 -1.668 1 97.06 262 ASN A CA 1
ATOM 1941 C C . ASN A 1 262 ? -2.471 -3.014 -3.16 1 97.06 262 ASN A C 1
ATOM 1943 O O . ASN A 1 262 ? -1.354 -2.672 -3.551 1 97.06 262 ASN A O 1
ATOM 1947 N N . GLN A 1 263 ? -3.443 -3.357 -3.883 1 96.69 263 GLN A N 1
ATOM 1948 C CA . GLN A 1 263 ? -3.33 -3.4 -5.336 1 96.69 263 GLN A CA 1
ATOM 1949 C C . GLN A 1 263 ? -4.215 -2.344 -5.988 1 96.69 263 GLN A C 1
ATOM 1951 O O . GLN A 1 263 ? -5.352 -2.125 -5.559 1 96.69 263 GLN A O 1
ATOM 1956 N N . HIS A 1 264 ? -3.631 -1.608 -6.863 1 95.69 264 HIS A N 1
ATOM 1957 C CA . HIS A 1 264 ? -4.34 -0.694 -7.75 1 95.69 264 HIS A CA 1
ATOM 1958 C C . HIS A 1 264 ? -4.414 -1.249 -9.172 1 95.69 264 HIS A C 1
ATOM 1960 O O . HIS A 1 264 ? -3.383 -1.499 -9.797 1 95.69 264 HIS A O 1
ATOM 1966 N N . ALA A 1 265 ? -5.652 -1.501 -9.633 1 95.25 265 ALA A N 1
ATOM 1967 C CA . ALA A 1 265 ? -5.812 -2.201 -10.906 1 95.25 265 ALA A CA 1
ATOM 1968 C C . ALA A 1 265 ? -6.879 -1.535 -11.766 1 95.25 265 ALA A C 1
ATOM 1970 O O . ALA A 1 265 ? -7.801 -0.907 -11.25 1 95.25 265 ALA A O 1
ATOM 1971 N N . ARG A 1 266 ? -6.711 -1.682 -13.055 1 92.56 266 ARG A N 1
ATOM 1972 C CA . ARG A 1 266 ? -7.719 -1.218 -14.008 1 92.56 266 ARG A CA 1
ATOM 1973 C C . ARG A 1 266 ? -8.914 -2.162 -14.039 1 92.56 266 ARG A C 1
ATOM 1975 O O . ARG A 1 266 ? -8.758 -3.379 -13.914 1 92.56 266 ARG A O 1
ATOM 1982 N N . TYR A 1 267 ? -10.047 -1.588 -14.156 1 90.19 267 TYR A N 1
ATOM 1983 C CA . TYR A 1 267 ? -11.266 -2.371 -14.344 1 90.19 267 TYR A CA 1
ATOM 1984 C C . TYR A 1 267 ? -12.227 -1.671 -15.297 1 90.19 267 TYR A C 1
ATOM 1986 O O . TYR A 1 267 ? -12.625 -0.528 -15.055 1 90.19 267 TYR A O 1
ATOM 1994 N N . SER A 1 268 ? -12.414 -2.355 -16.453 1 78.88 268 SER A N 1
ATOM 1995 C CA . SER A 1 268 ? -13.406 -1.871 -17.406 1 78.88 268 SER A CA 1
ATOM 1996 C C . SER A 1 268 ? -14.383 -2.975 -17.797 1 78.88 268 SER A C 1
ATOM 1998 O O . SER A 1 268 ? -14.008 -4.148 -17.859 1 78.88 268 SER A O 1
ATOM 2000 N N . GLN A 1 269 ? -15.695 -2.725 -17.625 1 72.12 269 GLN A N 1
ATOM 2001 C CA . GLN A 1 269 ? -16.672 -3.719 -18.062 1 72.12 269 GLN A CA 1
ATOM 2002 C C . GLN A 1 269 ? -16.781 -3.758 -19.594 1 72.12 269 GLN A C 1
ATOM 2004 O O . GLN A 1 269 ? -16.641 -2.729 -20.25 1 72.12 269 GLN A O 1
ATOM 2009 N N . PRO A 1 270 ? -16.797 -5.059 -20.047 1 57.12 270 PRO A N 1
ATOM 2010 C CA . PRO A 1 270 ? -17.078 -5.129 -21.484 1 57.12 270 PRO A CA 1
ATOM 2011 C C . PRO A 1 270 ? -18.359 -4.406 -21.875 1 57.12 270 PRO A C 1
ATOM 2013 O O . PRO A 1 270 ? -19.344 -4.438 -21.125 1 57.12 270 PRO A O 1
ATOM 2016 N N . GLY A 1 271 ? -18.453 -3.598 -23.016 1 52.5 271 GLY A N 1
ATOM 2017 C CA . GLY A 1 271 ? -19.562 -2.912 -23.641 1 52.5 271 GLY A CA 1
ATOM 2018 C C . GLY A 1 271 ? -19.734 -1.486 -23.156 1 52.5 271 GLY A C 1
ATOM 2019 O O . GLY A 1 271 ? -20.672 -0.798 -23.578 1 52.5 271 GLY A O 1
ATOM 2020 N N . GLY A 1 272 ? -19.266 -1.028 -21.984 1 40.41 272 GLY A N 1
ATOM 2021 C CA . GLY A 1 272 ? -19.391 0.4 -21.75 1 40.41 272 GLY A CA 1
ATOM 2022 C C . GLY A 1 272 ? -18.375 1.229 -22.5 1 40.41 272 GLY A C 1
ATOM 2023 O O . GLY A 1 272 ? -17.359 0.708 -22.953 1 40.41 272 GLY A O 1
ATOM 2024 N N . MET B 1 1 ? 11.117 39.062 18.031 1 29.45 1 MET B N 1
ATOM 2025 C CA . MET B 1 1 ? 10.969 37.688 17.5 1 29.45 1 MET B CA 1
ATOM 2026 C C . MET B 1 1 ? 10.445 37.75 16.062 1 29.45 1 MET B C 1
ATOM 2028 O O . MET B 1 1 ? 9.391 38.312 15.805 1 29.45 1 MET B O 1
ATOM 2032 N N . ASP B 1 2 ? 11.219 37.875 14.984 1 31.66 2 ASP B N 1
ATOM 2033 C CA . ASP B 1 2 ? 10.883 38 13.57 1 31.66 2 ASP B CA 1
ATOM 2034 C C . ASP B 1 2 ? 9.773 37 13.195 1 31.66 2 ASP B C 1
ATOM 2036 O O . ASP B 1 2 ? 9.898 35.812 13.406 1 31.66 2 ASP B O 1
ATOM 2040 N N . THR B 1 3 ? 8.523 37.281 13.406 1 35.66 3 THR B N 1
ATOM 2041 C CA . THR B 1 3 ? 7.281 36.594 13.094 1 35.66 3 THR B CA 1
ATOM 2042 C C . THR B 1 3 ? 7.312 36.062 11.664 1 35.66 3 THR B C 1
ATOM 2044 O O . THR B 1 3 ? 6.992 36.781 10.719 1 35.66 3 THR B O 1
ATOM 2047 N N . SER B 1 4 ? 8.336 35.375 11.172 1 39.62 4 SER B N 1
ATOM 2048 C CA . SER B 1 4 ? 8.422 34.688 9.883 1 39.62 4 SER B CA 1
ATOM 2049 C C . SER B 1 4 ? 7.062 34.156 9.438 1 39.62 4 SER B C 1
ATOM 2051 O O . SER B 1 4 ? 6.332 33.562 10.234 1 39.62 4 SER B O 1
ATOM 2053 N N . THR B 1 5 ? 6.441 34.781 8.367 1 43.97 5 THR B N 1
ATOM 2054 C CA . THR B 1 5 ? 5.125 34.656 7.75 1 43.97 5 THR B CA 1
ATOM 2055 C C . THR B 1 5 ? 4.684 33.219 7.668 1 43.97 5 THR B C 1
ATOM 2057 O O . THR B 1 5 ? 5.305 32.406 6.973 1 43.97 5 THR B O 1
ATOM 2060 N N . LEU B 1 6 ? 4.262 32.75 8.766 1 50.09 6 LEU B N 1
ATOM 2061 C CA . LEU B 1 6 ? 3.65 31.438 8.805 1 50.09 6 LEU B CA 1
ATOM 2062 C C . LEU B 1 6 ? 2.869 31.156 7.527 1 50.09 6 LEU B C 1
ATOM 2064 O O . LEU B 1 6 ? 2.062 31.984 7.094 1 50.09 6 LEU B O 1
ATOM 2068 N N . VAL B 1 7 ? 3.502 30.5 6.594 1 56.88 7 VAL B N 1
ATOM 2069 C CA . VAL B 1 7 ? 2.824 30 5.398 1 56.88 7 VAL B CA 1
ATOM 2070 C C . VAL B 1 7 ? 1.43 29.5 5.766 1 56.88 7 VAL B C 1
ATOM 2072 O O . VAL B 1 7 ? 1.278 28.656 6.652 1 56.88 7 VAL B O 1
ATOM 2075 N N . GLU B 1 8 ? 0.347 30.281 5.379 1 67.19 8 GLU B N 1
ATOM 2076 C CA . GLU B 1 8 ? -1.024 30.109 5.848 1 67.19 8 GLU B CA 1
ATOM 2077 C C . GLU B 1 8 ? -1.611 28.781 5.355 1 67.19 8 GLU B C 1
ATOM 2079 O O . GLU B 1 8 ? -2.221 28.047 6.129 1 67.19 8 GLU B O 1
ATOM 2084 N N . GLY B 1 9 ? -1.318 28.344 4.004 1 89.12 9 GLY B N 1
ATOM 2085 C CA . GLY B 1 9 ? -2.104 27.203 3.537 1 89.12 9 GLY B CA 1
ATOM 2086 C C . GLY B 1 9 ? -1.252 26.062 3.014 1 89.12 9 GLY B C 1
ATOM 2087 O O . GLY B 1 9 ? -0.044 26.219 2.826 1 89.12 9 GLY B O 1
ATOM 2088 N N . LEU B 1 10 ? -1.81 24.953 2.943 1 93.31 10 LEU B N 1
ATOM 2089 C CA . LEU B 1 10 ? -1.123 23.75 2.512 1 93.31 10 LEU B CA 1
ATOM 2090 C C . LEU B 1 10 ? -0.525 23.922 1.121 1 93.31 10 LEU B C 1
ATOM 2092 O O . LEU B 1 10 ? 0.574 23.438 0.845 1 93.31 10 LEU B O 1
ATOM 2096 N N . ALA B 1 11 ? -1.262 24.656 0.263 1 92.88 11 ALA B N 1
ATOM 2097 C CA . ALA B 1 11 ? -0.778 24.891 -1.095 1 92.88 11 ALA B CA 1
ATOM 2098 C C . ALA B 1 11 ? 0.572 25.609 -1.081 1 92.88 11 ALA B C 1
ATOM 2100 O O . ALA B 1 11 ? 1.502 25.203 -1.783 1 92.88 11 ALA B O 1
ATOM 2101 N N . GLU B 1 12 ? 0.656 26.594 -0.285 1 93.31 12 GLU B N 1
ATOM 2102 C CA . GLU B 1 12 ? 1.908 27.344 -0.182 1 93.31 12 GLU B CA 1
ATOM 2103 C C . GLU B 1 12 ? 2.984 26.516 0.517 1 93.31 12 GLU B C 1
ATOM 2105 O O . GLU B 1 12 ? 4.148 26.531 0.108 1 93.31 12 GLU B O 1
ATOM 2110 N N . ALA B 1 13 ? 2.564 25.797 1.525 1 95.94 13 ALA B N 1
ATOM 2111 C CA . ALA B 1 13 ? 3.516 25.031 2.328 1 95.94 13 ALA B CA 1
ATOM 2112 C C . ALA B 1 13 ? 4.113 23.875 1.522 1 95.94 13 ALA B C 1
ATOM 2114 O O . ALA B 1 13 ? 5.188 23.375 1.854 1 95.94 13 ALA B O 1
ATOM 2115 N N . THR B 1 14 ? 3.42 23.422 0.442 1 97.19 14 THR B N 1
ATOM 2116 C CA . THR B 1 14 ? 3.908 22.281 -0.344 1 97.19 14 THR B CA 1
ATOM 2117 C C . THR B 1 14 ? 4.367 22.75 -1.724 1 97.19 14 THR B C 1
ATOM 2119 O O . THR B 1 14 ? 4.645 21.922 -2.598 1 97.19 14 THR B O 1
ATOM 2122 N N . ALA B 1 15 ? 4.418 24.031 -1.926 1 97.06 15 ALA B N 1
ATOM 2123 C CA . ALA B 1 15 ? 4.793 24.531 -3.24 1 97.06 15 ALA B CA 1
ATOM 2124 C C . ALA B 1 15 ? 6.219 24.141 -3.6 1 97.06 15 ALA B C 1
ATOM 2126 O O . ALA B 1 15 ? 7.109 24.141 -2.744 1 97.06 15 ALA B O 1
ATOM 2127 N N . VAL B 1 16 ? 6.414 23.734 -4.805 1 98.12 16 VAL B N 1
ATOM 2128 C CA . VAL B 1 16 ? 7.742 23.469 -5.355 1 98.12 16 VAL B CA 1
ATOM 2129 C C . VAL B 1 16 ? 8.016 24.406 -6.523 1 98.12 16 VAL B C 1
ATOM 2131 O O . VAL B 1 16 ? 7.113 24.703 -7.312 1 98.12 16 VAL B O 1
ATOM 2134 N N . ARG B 1 17 ? 9.219 24.875 -6.598 1 97.5 17 ARG B N 1
ATOM 2135 C CA . ARG B 1 17 ? 9.586 25.859 -7.609 1 97.5 17 ARG B CA 1
ATOM 2136 C C . ARG B 1 17 ? 10.906 25.5 -8.281 1 97.5 17 ARG B C 1
ATOM 2138 O O . ARG B 1 17 ? 11.734 24.797 -7.691 1 97.5 17 ARG B O 1
ATOM 2145 N N . PRO B 1 18 ? 11.023 25.984 -9.539 1 96.69 18 PRO B N 1
ATOM 2146 C CA . PRO B 1 18 ? 12.297 25.734 -10.211 1 96.69 18 PRO B CA 1
ATOM 2147 C C . PRO B 1 18 ? 13.492 26.281 -9.43 1 96.69 18 PRO B C 1
ATOM 2149 O O . PRO B 1 18 ? 13.414 27.359 -8.852 1 96.69 18 PRO B O 1
ATOM 2152 N N . HIS B 1 19 ? 14.469 25.531 -9.328 1 94.94 19 HIS B N 1
ATOM 2153 C CA . HIS B 1 19 ? 15.711 25.891 -8.664 1 94.94 19 HIS B CA 1
ATOM 2154 C C . HIS B 1 19 ? 16.906 25.141 -9.266 1 94.94 19 HIS B C 1
ATOM 2156 O O . HIS B 1 19 ? 16.953 23.906 -9.195 1 94.94 19 HIS B O 1
ATOM 2162 N N . GLU B 1 20 ? 17.906 25.781 -9.836 1 90.69 20 GLU B N 1
ATOM 2163 C CA . GLU B 1 20 ? 19.172 25.281 -10.336 1 90.69 20 GLU B CA 1
ATOM 2164 C C . GLU B 1 20 ? 18.969 24.016 -11.18 1 90.69 20 GLU B C 1
ATOM 2166 O O . GLU B 1 20 ? 19.609 23 -10.945 1 90.69 20 GLU B O 1
ATOM 2171 N N . GLY B 1 21 ? 18.078 24 -12.18 1 87 21 GLY B N 1
ATOM 2172 C CA . GLY B 1 21 ? 17.875 22.891 -13.086 1 87 21 GLY B CA 1
ATOM 2173 C C . GLY B 1 21 ? 16.984 21.797 -12.516 1 87 21 GLY B C 1
ATOM 2174 O O . GLY B 1 21 ? 16.797 20.75 -13.133 1 87 21 GLY B O 1
ATOM 2175 N N . GLY B 1 22 ? 16.5 22.016 -11.297 1 92.75 22 GLY B N 1
ATOM 2176 C CA . GLY B 1 22 ? 15.555 21.109 -10.656 1 92.75 22 GLY B CA 1
ATOM 2177 C C . GLY B 1 22 ? 14.422 21.844 -9.961 1 92.75 22 GLY B C 1
ATOM 2178 O O . GLY B 1 22 ? 13.938 22.859 -10.445 1 92.75 22 GLY B O 1
ATOM 2179 N N . LEU B 1 23 ? 13.875 21.266 -8.945 1 98.44 23 LEU B N 1
ATOM 2180 C CA . LEU B 1 23 ? 12.82 21.859 -8.133 1 98.44 23 LEU B CA 1
ATOM 2181 C C . LEU B 1 23 ? 13.25 21.984 -6.68 1 98.44 23 LEU B C 1
ATOM 2183 O O . LEU B 1 23 ? 14.164 21.281 -6.238 1 98.44 23 LEU B O 1
ATOM 2187 N N . ARG B 1 24 ? 12.641 22.891 -6.047 1 98.56 24 ARG B N 1
ATOM 2188 C CA . ARG B 1 24 ? 12.906 23.078 -4.625 1 98.56 24 ARG B CA 1
ATOM 2189 C C . ARG B 1 24 ? 11.633 23.422 -3.865 1 98.56 24 ARG B C 1
ATOM 2191 O O . ARG B 1 24 ? 10.781 24.156 -4.367 1 98.56 24 ARG B O 1
ATOM 2198 N N . ALA B 1 25 ? 11.516 22.844 -2.74 1 98.5 25 ALA B N 1
ATOM 2199 C CA . ALA B 1 25 ? 10.492 23.188 -1.765 1 98.5 25 ALA B CA 1
ATOM 2200 C C . ALA B 1 25 ? 11.109 23.812 -0.518 1 98.5 25 ALA B C 1
ATOM 2202 O O . ALA B 1 25 ? 12.32 23.719 -0.298 1 98.5 25 ALA B O 1
ATOM 2203 N N . GLU B 1 26 ? 10.344 24.562 0.22 1 98.25 26 GLU B N 1
ATOM 2204 C CA . GLU B 1 26 ? 10.703 25.031 1.554 1 98.25 26 GLU B CA 1
ATOM 2205 C C . GLU B 1 26 ? 9.898 24.312 2.631 1 98.25 26 GLU B C 1
ATOM 2207 O O . GLU B 1 26 ? 8.68 24.484 2.727 1 98.25 26 GLU B O 1
ATOM 2212 N N . VAL B 1 27 ? 10.617 23.406 3.352 1 98.44 27 VAL B N 1
ATOM 2213 C CA . VAL B 1 27 ? 9.953 22.75 4.473 1 98.44 27 VAL B CA 1
ATOM 2214 C C . VAL B 1 27 ? 9.797 23.734 5.633 1 98.44 27 VAL B C 1
ATOM 2216 O O . VAL B 1 27 ? 10.789 24.25 6.148 1 98.44 27 VAL B O 1
ATOM 2219 N N . VAL B 1 28 ? 8.578 23.984 6.086 1 97.56 28 VAL B N 1
ATOM 2220 C CA . VAL B 1 28 ? 8.336 25.094 6.996 1 97.56 28 VAL B CA 1
ATOM 2221 C C . VAL B 1 28 ? 7.742 24.578 8.305 1 97.56 28 VAL B C 1
ATOM 2223 O O . VAL B 1 28 ? 7.09 23.531 8.32 1 97.56 28 VAL B O 1
ATOM 2226 N N . PRO B 1 29 ? 7.984 25.297 9.422 1 96.38 29 PRO B N 1
ATOM 2227 C CA . PRO B 1 29 ? 7.297 24.953 10.672 1 96.38 29 PRO B CA 1
ATOM 2228 C C . PRO B 1 29 ? 5.777 25.062 10.555 1 96.38 29 PRO B C 1
ATOM 2230 O O . PRO B 1 29 ? 5.27 25.766 9.68 1 96.38 29 PRO B O 1
ATOM 2233 N N . GLY B 1 30 ? 5.059 24.422 11.367 1 94.94 30 GLY B N 1
ATOM 2234 C CA . GLY B 1 30 ? 3.605 24.438 11.367 1 94.94 30 GLY B CA 1
ATOM 2235 C C . GLY B 1 30 ? 3.002 23.188 10.742 1 94.94 30 GLY B C 1
ATOM 2236 O O . GLY B 1 30 ? 1.813 22.906 10.922 1 94.94 30 GLY B O 1
ATOM 2237 N N . TRP B 1 31 ? 3.803 22.484 10.055 1 96.94 31 TRP B N 1
ATOM 2238 C CA . TRP B 1 31 ? 3.389 21.219 9.461 1 96.94 31 TRP B CA 1
ATOM 2239 C C . TRP B 1 31 ? 4.203 20.062 10.023 1 96.94 31 TRP B C 1
ATOM 2241 O O . TRP B 1 31 ? 4.672 19.203 9.273 1 96.94 31 TRP B O 1
ATOM 2251 N N . ASP B 1 32 ? 4.406 20.141 11.336 1 96.62 32 ASP B N 1
ATOM 2252 C CA . ASP B 1 32 ? 5.293 19.219 12.039 1 96.62 32 ASP B CA 1
ATOM 2253 C C . ASP B 1 32 ? 4.574 18.531 13.203 1 96.62 32 ASP B C 1
ATOM 2255 O O . ASP B 1 32 ? 3.471 18.938 13.578 1 96.62 32 ASP B O 1
ATOM 2259 N N . VAL B 1 33 ? 5.086 17.406 13.586 1 95.06 33 VAL B N 1
ATOM 2260 C CA . VAL B 1 33 ? 4.754 16.75 14.844 1 95.06 33 VAL B CA 1
ATOM 2261 C C . VAL B 1 33 ? 5.828 17.047 15.891 1 95.06 33 VAL B C 1
ATOM 2263 O O . VAL B 1 33 ? 6.883 16.406 15.906 1 95.06 33 VAL B O 1
ATOM 2266 N N . PHE B 1 34 ? 5.566 18.078 16.703 1 91.94 34 PHE B N 1
ATOM 2267 C CA . PHE B 1 34 ? 6.422 18.5 17.812 1 91.94 34 PHE B CA 1
ATOM 2268 C C . PHE B 1 34 ? 7.844 18.766 17.328 1 91.94 34 PHE B C 1
ATOM 2270 O O . PHE B 1 34 ? 8.805 18.25 17.891 1 91.94 34 PHE B O 1
ATOM 2277 N N . GLY B 1 35 ? 7.945 19.453 16.25 1 93.5 35 GLY B N 1
ATOM 2278 C CA . GLY B 1 35 ? 9.227 19.953 15.766 1 93.5 35 GLY B CA 1
ATOM 2279 C C . GLY B 1 35 ? 9.797 19.125 14.641 1 93.5 35 GLY B C 1
ATOM 2280 O O . GLY B 1 35 ? 10.781 19.516 14.008 1 93.5 35 GLY B O 1
ATOM 2281 N N . ILE B 1 36 ? 9.25 17.969 14.406 1 94.75 36 ILE B N 1
ATOM 2282 C CA . ILE B 1 36 ? 9.711 17.109 13.312 1 94.75 36 ILE B CA 1
ATOM 2283 C C . ILE B 1 36 ? 8.742 17.219 12.133 1 94.75 36 ILE B C 1
ATOM 2285 O O . ILE B 1 36 ? 7.555 16.906 12.273 1 94.75 36 ILE B O 1
ATOM 2289 N N . PRO B 1 37 ? 9.258 17.656 10.992 1 97.69 37 PRO B N 1
ATOM 2290 C CA . PRO B 1 37 ? 8.352 17.766 9.852 1 97.69 37 PRO B CA 1
ATOM 2291 C C . PRO B 1 37 ? 7.527 16.5 9.617 1 97.69 37 PRO B C 1
ATOM 2293 O O . PRO B 1 37 ? 8.062 15.398 9.664 1 97.69 37 PRO B O 1
ATOM 2296 N N . HIS B 1 38 ? 6.25 16.672 9.383 1 97.44 38 HIS B N 1
ATOM 2297 C CA . HIS B 1 38 ? 5.254 15.609 9.281 1 97.44 38 HIS B CA 1
ATOM 2298 C C . HIS B 1 38 ? 5.449 14.789 8.008 1 97.44 38 HIS B C 1
ATOM 2300 O O . HIS B 1 38 ? 5.668 15.352 6.93 1 97.44 38 HIS B O 1
ATOM 2306 N N . GLY B 1 39 ? 5.406 13.453 8.102 1 97.75 39 GLY B N 1
ATOM 2307 C CA . GLY B 1 39 ? 5.625 12.562 6.977 1 97.75 39 GLY B CA 1
ATOM 2308 C C . GLY B 1 39 ? 4.641 12.781 5.84 1 97.75 39 GLY B C 1
ATOM 2309 O O . GLY B 1 39 ? 5.039 12.883 4.68 1 97.75 39 GLY B O 1
ATOM 2310 N N . GLY B 1 40 ? 3.359 12.867 6.203 1 98.31 40 GLY B N 1
ATOM 2311 C CA . GLY B 1 40 ? 2.354 13.148 5.191 1 98.31 40 GLY B CA 1
ATOM 2312 C C . GLY B 1 40 ? 2.584 14.453 4.465 1 98.31 40 GLY B C 1
ATOM 2313 O O . GLY B 1 40 ? 2.346 14.555 3.258 1 98.31 40 GLY B O 1
ATOM 2314 N N . TYR B 1 41 ? 3.057 15.43 5.211 1 98.44 41 TYR B N 1
ATOM 2315 C CA . TYR B 1 41 ? 3.424 16.719 4.633 1 98.44 41 TYR B CA 1
ATOM 2316 C C . TYR B 1 41 ? 4.566 16.562 3.639 1 98.44 41 TYR B C 1
ATOM 2318 O O . TYR B 1 41 ? 4.492 17.062 2.514 1 98.44 41 TYR B O 1
ATOM 2326 N N . LEU B 1 42 ? 5.578 15.82 3.967 1 98.81 42 LEU B N 1
ATOM 2327 C CA . LEU B 1 42 ? 6.703 15.562 3.074 1 98.81 42 LEU B CA 1
ATOM 2328 C C . LEU B 1 42 ? 6.258 14.773 1.848 1 98.81 42 LEU B C 1
ATOM 2330 O O . LEU B 1 42 ? 6.707 15.047 0.732 1 98.81 42 LEU B O 1
ATOM 2334 N N . MET B 1 43 ? 5.418 13.828 2.055 1 98.88 43 MET B N 1
ATOM 2335 C CA . MET B 1 43 ? 4.848 13.078 0.938 1 98.88 43 MET B CA 1
ATOM 2336 C C . MET B 1 43 ? 4.047 13.992 0.02 1 98.88 43 MET B C 1
ATOM 2338 O O . MET B 1 43 ? 4.082 13.844 -1.202 1 98.88 43 MET B O 1
ATOM 2342 N N . GLY B 1 44 ? 3.336 14.938 0.626 1 98.75 44 GLY B N 1
ATOM 2343 C CA . GLY B 1 44 ? 2.641 15.945 -0.159 1 98.75 44 GLY B CA 1
ATOM 2344 C C . GLY B 1 44 ? 3.568 16.766 -1.036 1 98.75 44 GLY B C 1
ATOM 2345 O O . GLY B 1 44 ? 3.244 17.062 -2.189 1 98.75 44 GLY B O 1
ATOM 2346 N N . ILE B 1 45 ? 4.691 17.141 -0.498 1 98.81 45 ILE B N 1
ATOM 2347 C CA . ILE B 1 45 ? 5.691 17.891 -1.26 1 98.81 45 ILE B CA 1
ATOM 2348 C C . ILE B 1 45 ? 6.172 17.031 -2.438 1 98.81 45 ILE B C 1
ATOM 2350 O O . ILE B 1 45 ? 6.301 17.547 -3.559 1 98.81 45 ILE B O 1
ATOM 2354 N N . ALA B 1 46 ? 6.434 15.773 -2.195 1 98.88 46 ALA B N 1
ATOM 2355 C CA . ALA B 1 46 ? 6.844 14.875 -3.271 1 98.88 46 ALA B CA 1
ATOM 2356 C C . ALA B 1 46 ? 5.77 14.789 -4.352 1 98.88 46 ALA B C 1
ATOM 2358 O O . ALA B 1 46 ? 6.074 14.836 -5.547 1 98.88 46 ALA B O 1
ATOM 2359 N N . ALA B 1 47 ? 4.547 14.68 -3.916 1 98.88 47 ALA B N 1
ATOM 2360 C CA . ALA B 1 47 ? 3.434 14.625 -4.859 1 98.88 47 ALA B CA 1
ATOM 2361 C C . ALA B 1 47 ? 3.375 15.891 -5.711 1 98.88 47 ALA B C 1
ATOM 2363 O O . ALA B 1 47 ? 3.223 15.812 -6.934 1 98.88 47 ALA B O 1
ATOM 2364 N N . ARG B 1 48 ? 3.514 17.031 -5.062 1 98.62 48 ARG B N 1
ATOM 2365 C CA . ARG B 1 48 ? 3.506 18.281 -5.793 1 98.62 48 ARG B CA 1
ATOM 2366 C C . ARG B 1 48 ? 4.66 18.359 -6.785 1 98.62 48 ARG B C 1
ATOM 2368 O O . ARG B 1 48 ? 4.492 18.844 -7.906 1 98.62 48 ARG B O 1
ATOM 2375 N N . GLY B 1 49 ? 5.809 17.906 -6.348 1 98.62 49 GLY B N 1
ATOM 2376 C CA . GLY B 1 49 ? 6.938 17.828 -7.266 1 98.62 49 GLY B CA 1
ATOM 2377 C C . GLY B 1 49 ? 6.641 17.031 -8.516 1 98.62 49 GLY B C 1
ATOM 2378 O O . GLY B 1 49 ? 6.98 17.438 -9.625 1 98.62 49 GLY B O 1
ATOM 2379 N N . ALA B 1 50 ? 6.023 15.883 -8.367 1 98.69 50 ALA B N 1
ATOM 2380 C CA . ALA B 1 50 ? 5.672 15.031 -9.5 1 98.69 50 ALA B CA 1
ATOM 2381 C C . ALA B 1 50 ? 4.684 15.734 -10.43 1 98.69 50 ALA B C 1
ATOM 2383 O O . ALA B 1 50 ? 4.844 15.703 -11.648 1 98.69 50 ALA B O 1
ATOM 2384 N N . LEU B 1 51 ? 3.691 16.344 -9.82 1 98.44 51 LEU B N 1
ATOM 2385 C CA . LEU B 1 51 ? 2.676 17.047 -10.602 1 98.44 51 LEU B CA 1
ATOM 2386 C C . LEU B 1 51 ? 3.297 18.172 -11.422 1 98.44 51 LEU B C 1
ATOM 2388 O O . LEU B 1 51 ? 3.025 18.297 -12.617 1 98.44 51 LEU B O 1
ATOM 2392 N N . VAL B 1 52 ? 4.117 18.953 -10.773 1 98.06 52 VAL B N 1
ATOM 2393 C CA . VAL B 1 52 ? 4.742 20.094 -11.43 1 98.06 52 VAL B CA 1
ATOM 2394 C C . VAL B 1 52 ? 5.66 19.625 -12.547 1 98.06 52 VAL B C 1
ATOM 2396 O O . VAL B 1 52 ? 5.602 20.125 -13.672 1 98.06 52 VAL B O 1
ATOM 2399 N N . ALA B 1 53 ? 6.465 18.641 -12.312 1 97.69 53 ALA B N 1
ATOM 2400 C CA . ALA B 1 53 ? 7.469 18.188 -13.266 1 97.69 53 ALA B CA 1
ATOM 2401 C C . ALA B 1 53 ? 6.812 17.547 -14.484 1 97.69 53 ALA B C 1
ATOM 2403 O O . ALA B 1 53 ? 7.312 17.656 -15.609 1 97.69 53 ALA B O 1
ATOM 2404 N N . THR B 1 54 ? 5.688 16.859 -14.312 1 97.38 54 THR B N 1
ATOM 2405 C CA . THR B 1 54 ? 5.09 16.094 -15.398 1 97.38 54 THR B CA 1
ATOM 2406 C C . THR B 1 54 ? 3.979 16.891 -16.078 1 97.38 54 THR B C 1
ATOM 2408 O O . THR B 1 54 ? 3.551 16.562 -17.188 1 97.38 54 THR B O 1
ATOM 2411 N N . GLU B 1 55 ? 3.412 17.906 -15.359 1 97.25 55 GLU B N 1
ATOM 2412 C CA . GLU B 1 55 ? 2.281 18.719 -15.797 1 97.25 55 GLU B CA 1
ATOM 2413 C C . GLU B 1 55 ? 1.021 17.859 -15.953 1 97.25 55 GLU B C 1
ATOM 2415 O O . GLU B 1 55 ? 0.099 18.234 -16.672 1 97.25 55 GLU B O 1
ATOM 2420 N N . LEU B 1 56 ? 1.023 16.672 -15.445 1 97.75 56 LEU B N 1
ATOM 2421 C CA . LEU B 1 56 ? -0.187 15.859 -15.406 1 97.75 56 LEU B CA 1
ATOM 2422 C C . LEU B 1 56 ? -1.052 16.234 -14.203 1 97.75 56 LEU B C 1
ATOM 2424 O O . LEU B 1 56 ? -0.535 16.672 -13.18 1 97.75 56 LEU B O 1
ATOM 2428 N N . PRO B 1 57 ? -2.326 15.977 -14.281 1 98.12 57 PRO B N 1
ATOM 2429 C CA . PRO B 1 57 ? -3.229 16.594 -13.297 1 98.12 57 PRO B CA 1
ATOM 2430 C C . PRO B 1 57 ? -3.455 15.703 -12.07 1 98.12 57 PRO B C 1
ATOM 2432 O O . PRO B 1 57 ? -3.938 16.172 -11.047 1 98.12 57 PRO B O 1
ATOM 2435 N N . ASP B 1 58 ? -3.121 14.312 -12.188 1 98.56 58 ASP B N 1
ATOM 2436 C CA . ASP B 1 58 ? -3.598 13.469 -11.094 1 98.56 58 ASP B CA 1
ATOM 2437 C C . ASP B 1 58 ? -2.516 12.492 -10.641 1 98.56 58 ASP B C 1
ATOM 2439 O O . ASP B 1 58 ? -1.942 11.766 -11.461 1 98.56 58 ASP B O 1
ATOM 2443 N N . VAL B 1 59 ? -2.289 12.477 -9.359 1 98.62 59 VAL B N 1
ATOM 2444 C CA . VAL B 1 59 ? -1.564 11.383 -8.719 1 98.62 59 VAL B CA 1
ATOM 2445 C C . VAL B 1 59 ? -2.49 10.18 -8.547 1 98.62 59 VAL B C 1
ATOM 2447 O O . VAL B 1 59 ? -3.543 10.281 -7.914 1 98.62 59 VAL B O 1
ATOM 2450 N N . MET B 1 60 ? -2.117 9.047 -9.094 1 97.88 60 MET B N 1
ATOM 2451 C CA . MET B 1 60 ? -2.902 7.824 -8.961 1 97.88 60 MET B CA 1
ATOM 2452 C C . MET B 1 60 ? -2.449 7.012 -7.754 1 97.88 60 MET B C 1
ATOM 2454 O O . MET B 1 60 ? -3.27 6.387 -7.078 1 97.88 60 MET B O 1
ATOM 2458 N N . SER B 1 61 ? -1.188 6.98 -7.555 1 98.38 61 SER B N 1
ATOM 2459 C CA . SER B 1 61 ? -0.586 6.355 -6.383 1 98.38 61 SER B CA 1
ATOM 2460 C C . SER B 1 61 ? 0.761 6.988 -6.051 1 98.38 61 SER B C 1
ATOM 2462 O O . SER B 1 61 ? 1.407 7.578 -6.918 1 98.38 61 SER B O 1
ATOM 2464 N N . ILE B 1 62 ? 1.117 6.902 -4.836 1 98.88 62 ILE B N 1
ATOM 2465 C CA . ILE B 1 62 ? 2.414 7.391 -4.379 1 98.88 62 ILE B CA 1
ATOM 2466 C C . ILE B 1 62 ? 2.898 6.543 -3.205 1 98.88 62 ILE B C 1
ATOM 2468 O O . ILE B 1 62 ? 2.127 6.234 -2.293 1 98.88 62 ILE B O 1
ATOM 2472 N N . THR B 1 63 ? 4.082 6.062 -3.268 1 98.81 63 THR B N 1
ATOM 2473 C CA . THR B 1 63 ? 4.789 5.406 -2.17 1 98.81 63 THR B CA 1
ATOM 2474 C C . THR B 1 63 ? 6.043 6.191 -1.79 1 98.81 63 THR B C 1
ATOM 2476 O O . THR B 1 63 ? 6.855 6.527 -2.652 1 98.81 63 THR B O 1
ATOM 2479 N N . THR B 1 64 ? 6.16 6.473 -0.534 1 98.81 64 THR B N 1
ATOM 2480 C CA . THR B 1 64 ? 7.301 7.246 -0.056 1 98.81 64 THR B CA 1
ATOM 2481 C C . THR B 1 64 ? 8.047 6.488 1.036 1 98.81 64 THR B C 1
ATOM 2483 O O . THR B 1 64 ? 7.438 5.957 1.964 1 98.81 64 THR B O 1
ATOM 2486 N N . HIS B 1 65 ? 9.32 6.375 0.855 1 98.5 65 HIS B N 1
ATOM 2487 C CA . HIS B 1 65 ? 10.234 5.93 1.902 1 98.5 65 HIS B CA 1
ATOM 2488 C C . HIS B 1 65 ? 10.906 7.113 2.588 1 98.5 65 HIS B C 1
ATOM 2490 O O . HIS B 1 65 ? 11.383 8.031 1.919 1 98.5 65 HIS B O 1
ATOM 2496 N N . PHE B 1 66 ? 10.906 7.055 3.865 1 97.62 66 PHE B N 1
ATOM 2497 C CA . PHE B 1 66 ? 11.547 8.086 4.668 1 97.62 66 PHE B CA 1
ATOM 2498 C C . PHE B 1 66 ? 12.891 7.59 5.207 1 97.62 66 PHE B C 1
ATOM 2500 O O . PHE B 1 66 ? 12.922 6.773 6.129 1 97.62 66 PHE B O 1
ATOM 2507 N N . THR B 1 67 ? 13.969 8.188 4.672 1 95.81 67 THR B N 1
ATOM 2508 C CA . THR B 1 67 ? 15.289 7.613 4.934 1 95.81 67 THR B CA 1
ATOM 2509 C C . THR B 1 67 ? 15.945 8.289 6.129 1 95.81 67 THR B C 1
ATOM 2511 O O . THR B 1 67 ? 16.844 7.727 6.754 1 95.81 67 THR B O 1
ATOM 2514 N N . ARG B 1 68 ? 15.578 9.531 6.371 1 94.25 68 ARG B N 1
ATOM 2515 C CA . ARG B 1 68 ? 16.094 10.258 7.527 1 94.25 68 ARG B CA 1
ATOM 2516 C C . ARG B 1 68 ? 15.102 11.336 7.973 1 94.25 68 ARG B C 1
ATOM 2518 O O . ARG B 1 68 ? 14.188 11.695 7.227 1 94.25 68 ARG B O 1
ATOM 2525 N N . LYS B 1 69 ? 15.312 11.781 9.172 1 94.38 69 LYS B N 1
ATOM 2526 C CA . LYS B 1 69 ? 14.508 12.875 9.703 1 94.38 69 LYS B CA 1
ATOM 2527 C C . LYS B 1 69 ? 14.727 14.156 8.898 1 94.38 69 LYS B C 1
ATOM 2529 O O . LYS B 1 69 ? 15.867 14.539 8.633 1 94.38 69 LYS B O 1
ATOM 2534 N N . ALA B 1 70 ? 13.609 14.781 8.508 1 97.44 70 ALA B N 1
ATOM 2535 C CA . ALA B 1 70 ? 13.711 16.031 7.766 1 97.44 70 ALA B CA 1
ATOM 2536 C C . ALA B 1 70 ? 13.953 17.203 8.711 1 97.44 70 ALA B C 1
ATOM 2538 O O . ALA B 1 70 ? 13.633 17.141 9.898 1 97.44 70 ALA B O 1
ATOM 2539 N N . SER B 1 71 ? 14.547 18.266 8.18 1 97.94 71 SER B N 1
ATOM 2540 C CA . SER B 1 71 ? 14.719 19.547 8.867 1 97.94 71 SER B CA 1
ATOM 2541 C C . SER B 1 71 ? 13.898 20.641 8.195 1 97.94 71 SER B C 1
ATOM 2543 O O . SER B 1 71 ? 13.477 20.5 7.047 1 97.94 71 SER B O 1
ATOM 2545 N N . PHE B 1 72 ? 13.656 21.641 9.016 1 98.06 72 PHE B N 1
ATOM 2546 C CA . PHE B 1 72 ? 13.094 22.812 8.367 1 98.06 72 PHE B CA 1
ATOM 2547 C C . PHE B 1 72 ? 14.125 23.469 7.457 1 98.06 72 PHE B C 1
ATOM 2549 O O . PHE B 1 72 ? 15.32 23.5 7.766 1 98.06 72 PHE B O 1
ATOM 2556 N N . GLY B 1 73 ? 13.609 24.031 6.352 1 98.12 73 GLY B N 1
ATOM 2557 C CA . GLY B 1 73 ? 14.492 24.641 5.379 1 98.12 73 GLY B CA 1
ATOM 2558 C C . GLY B 1 73 ? 14.344 24.078 3.984 1 98.12 73 GLY B C 1
ATOM 2559 O O . GLY B 1 73 ? 13.391 23.344 3.707 1 98.12 73 GLY B O 1
ATOM 2560 N N . PRO B 1 74 ? 15.227 24.5 3.119 1 98.31 74 PRO B N 1
ATOM 2561 C CA . PRO B 1 74 ? 15.102 24.094 1.716 1 98.31 74 PRO B CA 1
ATOM 2562 C C . PRO B 1 74 ? 15.273 22.594 1.518 1 98.31 74 PRO B C 1
ATOM 2564 O O . PRO B 1 74 ? 16.109 21.969 2.184 1 98.31 74 PRO B O 1
ATOM 2567 N N . MET B 1 75 ? 14.5 22.016 0.658 1 98.62 75 MET B N 1
ATOM 2568 C CA . MET B 1 75 ? 14.609 20.641 0.19 1 98.62 75 MET B CA 1
ATOM 2569 C C . MET B 1 75 ? 14.664 20.594 -1.333 1 98.62 75 MET B C 1
ATOM 2571 O O . MET B 1 75 ? 13.75 21.062 -2.012 1 98.62 75 MET B O 1
ATOM 2575 N N . ASP B 1 76 ? 15.75 20.047 -1.837 1 98.69 76 ASP B N 1
ATOM 2576 C CA . ASP B 1 76 ? 15.852 19.812 -3.275 1 98.69 76 ASP B CA 1
ATOM 2577 C C . ASP B 1 76 ? 14.984 18.641 -3.709 1 98.69 76 ASP B C 1
ATOM 2579 O O . ASP B 1 76 ? 15.031 17.562 -3.094 1 98.69 76 ASP B O 1
ATOM 2583 N N . ILE B 1 77 ? 14.203 18.875 -4.746 1 98.69 77 ILE B N 1
ATOM 2584 C CA . ILE B 1 77 ? 13.305 17.844 -5.277 1 98.69 77 ILE B CA 1
ATOM 2585 C C . ILE B 1 77 ? 13.758 17.438 -6.68 1 98.69 77 ILE B C 1
ATOM 2587 O O . ILE B 1 77 ? 13.695 18.25 -7.613 1 98.69 77 ILE B O 1
ATOM 2591 N N . GLU B 1 78 ? 14.195 16.281 -6.785 1 98.06 78 GLU B N 1
ATOM 2592 C CA . GLU B 1 78 ? 14.562 15.711 -8.086 1 98.06 78 GLU B CA 1
ATOM 2593 C C . GLU B 1 78 ? 13.484 14.75 -8.586 1 98.06 78 GLU B C 1
ATOM 2595 O O . GLU B 1 78 ? 13.094 13.82 -7.871 1 98.06 78 GLU B O 1
ATOM 2600 N N . VAL B 1 79 ? 13 15 -9.758 1 98.19 79 VAL B N 1
ATOM 2601 C CA . VAL B 1 79 ? 12 14.141 -10.383 1 98.19 79 VAL B CA 1
ATOM 2602 C C . VAL B 1 79 ? 12.602 13.438 -11.594 1 98.19 79 VAL B C 1
ATOM 2604 O O . VAL B 1 79 ? 13.094 14.086 -12.516 1 98.19 79 VAL B O 1
ATOM 2607 N N . VAL B 1 80 ? 12.578 12.117 -11.562 1 97.44 80 VAL B N 1
ATOM 2608 C CA . VAL B 1 80 ? 13.141 11.312 -12.641 1 97.44 80 VAL B CA 1
ATOM 2609 C C . VAL B 1 80 ? 12.055 10.453 -13.273 1 97.44 80 VAL B C 1
ATOM 2611 O O . VAL B 1 80 ? 11.445 9.617 -12.602 1 97.44 80 VAL B O 1
ATOM 2614 N N . GLU B 1 81 ? 11.812 10.609 -14.539 1 96.94 81 GLU B N 1
ATOM 2615 C CA . GLU B 1 81 ? 10.875 9.727 -15.219 1 96.94 81 GLU B CA 1
ATOM 2616 C C . GLU B 1 81 ? 11.445 8.312 -15.344 1 96.94 81 GLU B C 1
ATOM 2618 O O . GLU B 1 81 ? 12.562 8.125 -15.836 1 96.94 81 GLU B O 1
ATOM 2623 N N . VAL B 1 82 ? 10.719 7.348 -14.875 1 96.31 82 VAL B N 1
ATOM 2624 C CA . VAL B 1 82 ? 11.18 5.965 -14.852 1 96.31 82 VAL B CA 1
ATOM 2625 C C . VAL B 1 82 ? 10.562 5.195 -16.016 1 96.31 82 VAL B C 1
ATOM 2627 O O . VAL B 1 82 ? 11.203 4.301 -16.578 1 96.31 82 VAL B O 1
ATOM 2630 N N . GLY B 1 83 ? 9.336 5.516 -16.266 1 92.94 83 GLY B N 1
ATOM 2631 C CA . GLY B 1 83 ? 8.602 4.832 -17.312 1 92.94 83 GLY B CA 1
ATOM 2632 C C . GLY B 1 83 ? 7.16 5.289 -17.422 1 92.94 83 GLY B C 1
ATOM 2633 O O . GLY B 1 83 ? 6.762 6.273 -16.797 1 92.94 83 GLY B O 1
ATOM 2634 N N . GLY B 1 84 ? 6.578 4.539 -18.375 1 88.25 84 GLY B N 1
ATOM 2635 C CA . GLY B 1 84 ? 5.188 4.91 -18.594 1 88.25 84 GLY B CA 1
ATOM 2636 C C . GLY B 1 84 ? 4.551 4.184 -19.766 1 88.25 84 GLY B C 1
ATOM 2637 O O . GLY B 1 84 ? 5.129 3.238 -20.297 1 88.25 84 GLY B O 1
ATOM 2638 N N . SER B 1 85 ? 3.348 4.512 -19.859 1 88.62 85 SER B N 1
ATOM 2639 C CA . SER B 1 85 ? 2.523 4.098 -21 1 88.62 85 SER B CA 1
ATOM 2640 C C . SER B 1 85 ? 1.811 5.293 -21.625 1 88.62 85 SER B C 1
ATOM 2642 O O . SER B 1 85 ? 2.184 6.441 -21.391 1 88.62 85 SER B O 1
ATOM 2644 N N . ARG B 1 86 ? 0.869 4.895 -22.516 1 88.94 86 ARG B N 1
ATOM 2645 C CA . ARG B 1 86 ? 0.062 5.938 -23.141 1 88.94 86 ARG B CA 1
ATOM 2646 C C . ARG B 1 86 ? -0.739 6.711 -22.109 1 88.94 86 ARG B C 1
ATOM 2648 O O . ARG B 1 86 ? -0.914 7.926 -22.234 1 88.94 86 ARG B O 1
ATOM 2655 N N . ARG B 1 87 ? -1.13 6.066 -21.047 1 92.5 87 ARG B N 1
ATOM 2656 C CA . ARG B 1 87 ? -2.09 6.676 -20.141 1 92.5 87 ARG B CA 1
ATOM 2657 C C . ARG B 1 87 ? -1.447 6.977 -18.781 1 92.5 87 ARG B C 1
ATOM 2659 O O . ARG B 1 87 ? -2.021 7.695 -17.969 1 92.5 87 ARG B O 1
ATOM 2666 N N . PHE B 1 88 ? -0.233 6.422 -18.594 1 96.56 88 PHE B N 1
ATOM 2667 C CA . PHE B 1 88 ? 0.378 6.539 -17.281 1 96.56 88 PHE B CA 1
ATOM 2668 C C . PHE B 1 88 ? 1.816 7.027 -17.391 1 96.56 88 PHE B C 1
ATOM 2670 O O . PHE B 1 88 ? 2.521 6.691 -18.344 1 96.56 88 PHE B O 1
ATOM 2677 N N . THR B 1 89 ? 2.188 7.809 -16.469 1 97.88 89 THR B N 1
ATOM 2678 C CA . THR B 1 89 ? 3.584 8.18 -16.266 1 97.88 89 THR B CA 1
ATOM 2679 C C . THR B 1 89 ? 4.047 7.816 -14.859 1 97.88 89 THR B C 1
ATOM 2681 O O . THR B 1 89 ? 3.367 8.125 -13.875 1 97.88 89 THR B O 1
ATOM 2684 N N . THR B 1 90 ? 5.129 7.074 -14.773 1 98.31 90 THR B N 1
ATOM 2685 C CA . THR B 1 90 ? 5.746 6.762 -13.492 1 98.31 90 THR B CA 1
ATOM 2686 C C . THR B 1 90 ? 7.027 7.57 -13.297 1 98.31 90 THR B C 1
ATOM 2688 O O . THR B 1 90 ? 7.898 7.582 -14.164 1 98.31 90 THR B O 1
ATOM 2691 N N . VAL B 1 91 ? 7.129 8.203 -12.109 1 98.56 91 VAL B N 1
ATOM 2692 C CA . VAL B 1 91 ? 8.344 8.969 -11.828 1 98.56 91 VAL B CA 1
ATOM 2693 C C . VAL B 1 91 ? 8.867 8.602 -10.438 1 98.56 91 VAL B C 1
ATOM 2695 O O . VAL B 1 91 ? 8.094 8.234 -9.555 1 98.56 91 VAL B O 1
ATOM 2698 N N . ALA B 1 92 ? 10.156 8.656 -10.305 1 98.56 92 ALA B N 1
ATOM 2699 C CA . ALA B 1 92 ? 10.797 8.703 -8.992 1 98.56 92 ALA B CA 1
ATOM 2700 C C . ALA B 1 92 ? 10.992 10.141 -8.523 1 98.56 92 ALA B C 1
ATOM 2702 O O . ALA B 1 92 ? 11.352 11.016 -9.32 1 98.56 92 ALA B O 1
ATOM 2703 N N . VAL B 1 93 ? 10.688 10.398 -7.273 1 98.69 93 VAL B N 1
ATOM 2704 C CA . VAL B 1 93 ? 10.898 11.719 -6.68 1 98.69 93 VAL B CA 1
ATOM 2705 C C . VAL B 1 93 ? 11.82 11.602 -5.469 1 98.69 93 VAL B C 1
ATOM 2707 O O . VAL B 1 93 ? 11.5 10.914 -4.496 1 98.69 93 VAL B O 1
ATOM 2710 N N . HIS B 1 94 ? 12.945 12.305 -5.52 1 98.44 94 HIS B N 1
ATOM 2711 C CA . HIS B 1 94 ? 13.914 12.305 -4.43 1 98.44 94 HIS B CA 1
ATOM 2712 C C . HIS B 1 94 ? 13.977 13.664 -3.748 1 98.44 94 HIS B C 1
ATOM 2714 O O . HIS B 1 94 ? 14.188 14.688 -4.406 1 98.44 94 HIS B O 1
ATOM 2720 N N . GLY B 1 95 ? 13.711 13.68 -2.455 1 98.56 95 GLY B N 1
ATOM 2721 C CA . GLY B 1 95 ? 13.898 14.867 -1.642 1 98.56 95 GLY B CA 1
ATOM 2722 C C . GLY B 1 95 ? 15.195 14.859 -0.852 1 98.56 95 GLY B C 1
ATOM 2723 O O . GLY B 1 95 ? 15.445 13.922 -0.083 1 98.56 95 GLY B O 1
ATOM 2724 N N . ARG B 1 96 ? 15.977 15.922 -1.046 1 98.31 96 ARG B N 1
ATOM 2725 C CA . ARG B 1 96 ? 17.266 15.984 -0.373 1 98.31 96 ARG B CA 1
ATOM 2726 C C . ARG B 1 96 ? 17.422 17.281 0.423 1 98.31 96 ARG B C 1
ATOM 2728 O O . ARG B 1 96 ? 17 18.344 -0.029 1 98.31 96 ARG B O 1
ATOM 2735 N N . GLN B 1 97 ? 17.969 17.156 1.576 1 98.31 97 GLN B N 1
ATOM 2736 C CA . GLN B 1 97 ? 18.406 18.297 2.383 1 98.31 97 GLN B CA 1
ATOM 2737 C C . GLN B 1 97 ? 19.875 18.172 2.756 1 98.31 97 GLN B C 1
ATOM 2739 O O . GLN B 1 97 ? 20.328 17.125 3.215 1 98.31 97 GLN B O 1
ATOM 2744 N N . GLY B 1 98 ? 20.656 19.25 2.479 1 96.25 98 GLY B N 1
ATOM 2745 C CA . GLY B 1 98 ? 22.078 19.188 2.727 1 96.25 98 GLY B CA 1
ATOM 2746 C C . GLY B 1 98 ? 22.766 18.078 1.958 1 96.25 98 GLY B C 1
ATOM 2747 O O . GLY B 1 98 ? 23.688 17.438 2.479 1 96.25 98 GLY B O 1
ATOM 2748 N N . GLY B 1 99 ? 22.219 17.766 0.883 1 95.56 99 GLY B N 1
ATOM 2749 C CA . GLY B 1 99 ? 22.812 16.75 0.032 1 95.56 99 GLY B CA 1
ATOM 2750 C C . GLY B 1 99 ? 22.406 15.344 0.418 1 95.56 99 GLY B C 1
ATOM 2751 O O . GLY B 1 99 ? 22.672 14.391 -0.319 1 95.56 99 GLY B O 1
ATOM 2752 N N . GLU B 1 100 ? 21.703 15.195 1.519 1 96.62 100 GLU B N 1
ATOM 2753 C CA . GLU B 1 100 ? 21.328 13.875 2.006 1 96.62 100 GLU B CA 1
ATOM 2754 C C . GLU B 1 100 ? 19.891 13.531 1.587 1 96.62 100 GLU B C 1
ATOM 2756 O O . GLU B 1 100 ? 19.016 14.383 1.623 1 96.62 100 GLU B O 1
ATOM 2761 N N . LEU B 1 101 ? 19.719 12.266 1.186 1 97.81 101 LEU B N 1
ATOM 2762 C CA . LEU B 1 101 ? 18.391 11.805 0.802 1 97.81 101 LEU B CA 1
ATOM 2763 C C . LEU B 1 101 ? 17.484 11.711 2.018 1 97.81 101 LEU B C 1
ATOM 2765 O O . LEU B 1 101 ? 17.781 11.008 2.979 1 97.81 101 LEU B O 1
ATOM 2769 N N . VAL B 1 102 ? 16.375 12.375 1.966 1 97.94 102 VAL B N 1
ATOM 2770 C CA . VAL B 1 102 ? 15.414 12.422 3.064 1 97.94 102 VAL B CA 1
ATOM 2771 C C . VAL B 1 102 ? 14.188 11.578 2.713 1 97.94 102 VAL B C 1
ATOM 2773 O O . VAL B 1 102 ? 13.727 10.766 3.523 1 97.94 102 VAL B O 1
ATOM 2776 N N . THR B 1 103 ? 13.672 11.766 1.502 1 98.44 103 THR B N 1
ATOM 2777 C CA . THR B 1 103 ? 12.539 10.992 1.014 1 98.44 103 THR B CA 1
ATOM 2778 C C . THR B 1 103 ? 12.805 10.469 -0.395 1 98.44 103 THR B C 1
ATOM 2780 O O . THR B 1 103 ? 13.5 11.125 -1.184 1 98.44 103 THR B O 1
ATOM 2783 N N . THR B 1 104 ? 12.352 9.359 -0.689 1 98.69 104 THR B N 1
ATOM 2784 C CA . THR B 1 104 ? 12.273 8.844 -2.053 1 98.69 104 THR B CA 1
ATOM 2785 C C . THR B 1 104 ? 10.898 8.242 -2.322 1 98.69 104 THR B C 1
ATOM 2787 O O . THR B 1 104 ? 10.328 7.562 -1.464 1 98.69 104 THR B O 1
ATOM 2790 N N . SER B 1 105 ? 10.375 8.602 -3.482 1 98.75 105 SER B N 1
ATOM 2791 C CA . SER B 1 105 ? 9.008 8.195 -3.797 1 98.75 105 SER B CA 1
ATOM 2792 C C . SER B 1 105 ? 8.914 7.609 -5.203 1 98.75 105 SER B C 1
ATOM 2794 O O . SER B 1 105 ? 9.703 7.957 -6.078 1 98.75 105 SER B O 1
ATOM 2796 N N . LEU B 1 106 ? 8.055 6.656 -5.348 1 98.69 106 LEU B N 1
ATOM 2797 C CA . LEU B 1 106 ? 7.535 6.25 -6.648 1 98.69 106 LEU B CA 1
ATOM 2798 C C . LEU B 1 106 ? 6.102 6.73 -6.836 1 98.69 106 LEU B C 1
ATOM 2800 O O . LEU B 1 106 ? 5.246 6.496 -5.98 1 98.69 106 LEU B O 1
ATOM 2804 N N . VAL B 1 107 ? 5.887 7.477 -7.926 1 98.81 107 VAL B N 1
ATOM 2805 C CA . VAL B 1 107 ? 4.598 8.125 -8.133 1 98.81 107 VAL B CA 1
ATOM 2806 C C . VAL B 1 107 ? 4.027 7.723 -9.492 1 98.81 107 VAL B C 1
ATOM 2808 O O . VAL B 1 107 ? 4.738 7.746 -10.5 1 98.81 107 VAL B O 1
ATOM 2811 N N . LEU B 1 108 ? 2.814 7.297 -9.508 1 98.56 108 LEU B N 1
ATOM 2812 C CA . LEU B 1 108 ? 2.051 7.051 -10.727 1 98.56 108 LEU B CA 1
ATOM 2813 C C . LEU B 1 108 ? 1.106 8.211 -11.016 1 98.56 108 LEU B C 1
ATOM 2815 O O . LEU B 1 108 ? 0.351 8.641 -10.141 1 98.56 108 LEU B O 1
ATOM 2819 N N . LEU B 1 109 ? 1.197 8.742 -12.227 1 98.69 109 LEU B N 1
ATOM 2820 C CA . LEU B 1 109 ? 0.378 9.891 -12.609 1 98.69 109 LEU B CA 1
ATOM 2821 C C . LEU B 1 109 ? -0.434 9.586 -13.867 1 98.69 109 LEU B C 1
ATOM 2823 O O . LEU B 1 109 ? -0.012 8.781 -14.703 1 98.69 109 LEU B O 1
ATOM 2827 N N . ALA B 1 110 ? -1.516 10.227 -13.938 1 97.94 110 ALA B N 1
ATOM 2828 C CA . ALA B 1 110 ? -2.395 10.141 -15.102 1 97.94 110 ALA B CA 1
ATOM 2829 C C . ALA B 1 110 ? -3.371 11.312 -15.141 1 97.94 110 ALA B C 1
ATOM 2831 O O . ALA B 1 110 ? -3.271 12.242 -14.336 1 97.94 110 ALA B O 1
ATOM 2832 N N . ASP B 1 111 ? -4.148 11.328 -16.219 1 97.81 111 ASP B N 1
ATOM 2833 C CA . ASP B 1 111 ? -5.344 12.164 -16.281 1 97.81 111 ASP B CA 1
ATOM 2834 C C . ASP B 1 111 ? -6.605 11.344 -16.016 1 97.81 111 ASP B C 1
ATOM 2836 O O . ASP B 1 111 ? -7.051 10.586 -16.875 1 97.81 111 ASP B O 1
ATOM 2840 N N . ARG B 1 112 ? -7.191 11.539 -14.891 1 96.06 112 ARG B N 1
ATOM 2841 C CA . ARG B 1 112 ? -8.336 10.734 -14.469 1 96.06 112 ARG B CA 1
ATOM 2842 C C . ARG B 1 112 ? -9.508 10.898 -15.43 1 96.06 112 ARG B C 1
ATOM 2844 O O . ARG B 1 112 ? -10.359 10.016 -15.531 1 96.06 112 ARG B O 1
ATOM 2851 N N . ASP B 1 113 ? -9.562 11.961 -16.078 1 95.31 113 ASP B N 1
ATOM 2852 C CA . ASP B 1 113 ? -10.664 12.211 -17 1 95.31 113 ASP B CA 1
ATOM 2853 C C . ASP B 1 113 ? -10.617 11.25 -18.188 1 95.31 113 ASP B C 1
ATOM 2855 O O . ASP B 1 113 ? -11.594 11.133 -18.938 1 95.31 113 ASP B O 1
ATOM 2859 N N . SER B 1 114 ? -9.539 10.602 -18.312 1 92.94 114 SER B N 1
ATOM 2860 C CA . SER B 1 114 ? -9.375 9.711 -19.453 1 92.94 114 SER B CA 1
ATOM 2861 C C . SER B 1 114 ? -9.898 8.312 -19.141 1 92.94 114 SER B C 1
ATOM 2863 O O . SER B 1 114 ? -9.852 7.418 -19.984 1 92.94 114 SER B O 1
ATOM 2865 N N . PHE B 1 115 ? -10.398 8.109 -17.984 1 92.81 115 PHE B N 1
ATOM 2866 C CA . PHE B 1 115 ? -10.875 6.793 -17.562 1 92.81 115 PHE B CA 1
ATOM 2867 C C . PHE B 1 115 ? -12.359 6.84 -17.234 1 92.81 115 PHE B C 1
ATOM 2869 O O . PHE B 1 115 ? -12.867 7.867 -16.781 1 92.81 115 PHE B O 1
ATOM 2876 N N . ASP B 1 116 ? -12.977 5.781 -17.547 1 89.56 116 ASP B N 1
ATOM 2877 C CA . ASP B 1 116 ? -14.375 5.582 -17.156 1 89.56 116 ASP B CA 1
ATOM 2878 C C . ASP B 1 116 ? -14.617 4.141 -16.719 1 89.56 116 ASP B C 1
ATOM 2880 O O . ASP B 1 116 ? -13.844 3.242 -17.062 1 89.56 116 ASP B O 1
ATOM 2884 N N . GLY B 1 117 ? -15.617 3.996 -15.914 1 87.75 117 GLY B N 1
ATOM 2885 C CA . GLY B 1 117 ? -15.984 2.668 -15.453 1 87.75 117 GLY B CA 1
ATOM 2886 C C . GLY B 1 117 ? -17.109 2.682 -14.445 1 87.75 117 GLY B C 1
ATOM 2887 O O . GLY B 1 117 ? -17.562 3.748 -14.023 1 87.75 117 GLY B O 1
ATOM 2888 N N . PRO B 1 118 ? -17.562 1.486 -14.07 1 88.19 118 PRO B N 1
ATOM 2889 C CA . PRO B 1 118 ? -18.688 1.401 -13.117 1 88.19 118 PRO B CA 1
ATOM 2890 C C . PRO B 1 118 ? -18.281 1.825 -11.703 1 88.19 118 PRO B C 1
ATOM 2892 O O . PRO B 1 118 ? -17.094 1.967 -11.414 1 88.19 118 PRO B O 1
ATOM 2895 N N . ARG B 1 119 ? -19.328 2.031 -10.938 1 89.75 119 ARG B N 1
ATOM 2896 C CA . ARG B 1 119 ? -19.109 2.385 -9.539 1 89.75 119 ARG B CA 1
ATOM 2897 C C . ARG B 1 119 ? -19.703 1.325 -8.609 1 89.75 119 ARG B C 1
ATOM 2899 O O . ARG B 1 119 ? -20.797 0.827 -8.844 1 89.75 119 ARG B O 1
ATOM 2906 N N . TRP B 1 120 ? -18.875 0.944 -7.605 1 90.69 120 TRP B N 1
ATOM 2907 C CA . TRP B 1 120 ? -19.297 0.072 -6.512 1 90.69 120 TRP B CA 1
ATOM 2908 C C . TRP B 1 120 ? -18.469 0.316 -5.262 1 90.69 120 TRP B C 1
ATOM 2910 O O . TRP B 1 120 ? -17.25 0.502 -5.352 1 90.69 120 TRP B O 1
ATOM 2920 N N . THR B 1 121 ? -19.203 0.41 -4.141 1 92.12 121 THR B N 1
ATOM 2921 C CA . THR B 1 121 ? -18.438 0.554 -2.904 1 92.12 121 THR B CA 1
ATOM 2922 C C . THR B 1 121 ? -19.172 -0.104 -1.738 1 92.12 121 THR B C 1
ATOM 2924 O O . THR B 1 121 ? -20.406 -0.107 -1.694 1 92.12 121 THR B O 1
ATOM 2927 N N . ASN B 1 122 ? -18.422 -0.711 -0.989 1 86.94 122 ASN B N 1
ATOM 2928 C CA . ASN B 1 122 ? -18.969 -1.166 0.29 1 86.94 122 ASN B CA 1
ATOM 2929 C C . ASN B 1 122 ? -18.406 -0.348 1.452 1 86.94 122 ASN B C 1
ATOM 2931 O O . ASN B 1 122 ? -18.516 -0.75 2.611 1 86.94 122 ASN B O 1
ATOM 2935 N N . ARG B 1 123 ? -17.75 0.718 1.125 1 84.44 123 ARG B N 1
ATOM 2936 C CA . ARG B 1 123 ? -17.234 1.639 2.135 1 84.44 123 ARG B CA 1
ATOM 2937 C C . ARG B 1 123 ? -18.297 2.652 2.541 1 84.44 123 ARG B C 1
ATOM 2939 O O . ARG B 1 123 ? -19.125 3.064 1.715 1 84.44 123 ARG B O 1
ATOM 2946 N N . ASN B 1 124 ? -18.312 2.838 3.859 1 80.38 124 ASN B N 1
ATOM 2947 C CA . ASN B 1 124 ? -19.188 3.871 4.422 1 80.38 124 ASN B CA 1
ATOM 2948 C C . ASN B 1 124 ? -18.375 5.074 4.902 1 80.38 124 ASN B C 1
ATOM 2950 O O . ASN B 1 124 ? -17.984 5.137 6.07 1 80.38 124 ASN B O 1
ATOM 2954 N N . GLY B 1 125 ? -18.203 6.039 4.031 1 85.44 125 GLY B N 1
ATOM 2955 C CA . GLY B 1 125 ? -17.297 7.141 4.305 1 85.44 125 GLY B CA 1
ATOM 2956 C C . GLY B 1 125 ? -17.984 8.359 4.891 1 85.44 125 GLY B C 1
ATOM 2957 O O . GLY B 1 125 ? -17.469 9.477 4.809 1 85.44 125 GLY B O 1
ATOM 2958 N N . ARG B 1 126 ? -19.141 8.164 5.539 1 87.69 126 ARG B N 1
ATOM 2959 C CA . ARG B 1 126 ? -19.828 9.336 6.059 1 87.69 126 ARG B CA 1
ATOM 2960 C C . ARG B 1 126 ? -19.219 9.797 7.379 1 87.69 126 ARG B C 1
ATOM 2962 O O . ARG B 1 126 ? -19 8.984 8.281 1 87.69 126 ARG B O 1
ATOM 2969 N N . ALA B 1 127 ? -19.062 11.07 7.414 1 93.06 127 ALA B N 1
ATOM 2970 C CA . ALA B 1 127 ? -18.5 11.672 8.625 1 93.06 127 ALA B CA 1
ATOM 2971 C C . ALA B 1 127 ? -19.516 11.648 9.766 1 93.06 127 ALA B C 1
ATOM 2973 O O . ALA B 1 127 ? -20.719 11.711 9.531 1 93.06 127 ALA B O 1
ATOM 2974 N N . ALA B 1 128 ? -18.969 11.594 10.945 1 93.94 128 ALA B N 1
ATOM 2975 C CA . ALA B 1 128 ? -19.812 11.727 12.141 1 93.94 128 ALA B CA 1
ATOM 2976 C C . ALA B 1 128 ? -20.375 13.133 12.266 1 93.94 128 ALA B C 1
ATOM 2978 O O . ALA B 1 128 ? -19.859 14.07 11.648 1 93.94 128 ALA B O 1
ATOM 2979 N N . SER B 1 129 ? -21.422 13.227 13.055 1 95.44 129 SER B N 1
ATOM 2980 C CA . SER B 1 129 ? -22 14.539 13.312 1 95.44 129 SER B CA 1
ATOM 2981 C C . SER B 1 129 ? -21.109 15.367 14.227 1 95.44 129 SER B C 1
ATOM 2983 O O . SER B 1 129 ? -20.297 14.828 14.977 1 95.44 129 SER B O 1
ATOM 2985 N N . GLU B 1 130 ? -21.344 16.641 14.117 1 94.62 130 GLU B N 1
ATOM 2986 C CA . GLU B 1 130 ? -20.5 17.594 14.844 1 94.62 130 GLU B CA 1
ATOM 2987 C C . GLU B 1 130 ? -20.531 17.328 16.344 1 94.62 130 GLU B C 1
ATOM 2989 O O . GLU B 1 130 ? -19.531 17.5 17.031 1 94.62 130 GLU B O 1
ATOM 2994 N N . ASP B 1 131 ? -21.641 16.953 16.859 1 96.38 131 ASP B N 1
ATOM 2995 C CA . ASP B 1 131 ? -21.812 16.766 18.297 1 96.38 131 ASP B CA 1
ATOM 2996 C C . ASP B 1 131 ? -21.047 15.539 18.781 1 96.38 131 ASP B C 1
ATOM 2998 O O . ASP B 1 131 ? -20.844 15.367 19.984 1 96.38 131 ASP B O 1
ATOM 3002 N N . GLN B 1 132 ? -20.578 14.742 17.875 1 97.44 132 GLN B N 1
ATOM 3003 C CA . GLN B 1 132 ? -19.844 13.531 18.234 1 97.44 132 GLN B CA 1
ATOM 3004 C C . GLN B 1 132 ? -18.344 13.75 18.172 1 97.44 132 GLN B C 1
ATOM 3006 O O . GLN B 1 132 ? -17.562 12.852 18.469 1 97.44 132 GLN B O 1
ATOM 3011 N N . LEU B 1 133 ? -17.953 14.93 17.812 1 97.19 133 LEU B N 1
ATOM 3012 C CA . LEU B 1 133 ? -16.531 15.203 17.562 1 97.19 133 LEU B CA 1
ATOM 3013 C C . LEU B 1 133 ? -15.945 16.031 18.703 1 97.19 133 LEU B C 1
ATOM 3015 O O . LEU B 1 133 ? -16.656 16.781 19.375 1 97.19 133 LEU B O 1
ATOM 3019 N N . THR B 1 134 ? -14.688 15.805 18.938 1 95.69 134 THR B N 1
ATOM 3020 C CA . THR B 1 134 ? -13.938 16.672 19.844 1 95.69 134 THR B CA 1
ATOM 3021 C C . THR B 1 134 ? -13.867 18.094 19.281 1 95.69 134 THR B C 1
ATOM 3023 O O . THR B 1 134 ? -14.164 18.312 18.109 1 95.69 134 THR B O 1
ATOM 3026 N N . PRO B 1 135 ? -13.5 19.062 20.188 1 94.44 135 PRO B N 1
ATOM 3027 C CA . PRO B 1 135 ? -13.086 20.328 19.594 1 94.44 135 PRO B CA 1
ATOM 3028 C C . PRO B 1 135 ? -11.898 20.188 18.656 1 94.44 135 PRO B C 1
ATOM 3030 O O . PRO B 1 135 ? -11.211 19.172 18.672 1 94.44 135 PRO B O 1
ATOM 3033 N N . ALA B 1 136 ? -11.68 21.172 17.844 1 95 136 ALA B N 1
ATOM 3034 C CA . ALA B 1 136 ? -10.562 21.156 16.891 1 95 136 ALA B CA 1
ATOM 3035 C C . ALA B 1 136 ? -9.227 21.125 17.641 1 95 136 ALA B C 1
ATOM 3037 O O . ALA B 1 136 ? -9.078 21.75 18.688 1 95 136 ALA B O 1
ATOM 3038 N N . ALA B 1 137 ? -8.289 20.438 17.047 1 94.69 137 ALA B N 1
ATOM 3039 C CA . ALA B 1 137 ? -6.918 20.469 17.547 1 94.69 137 ALA B CA 1
ATOM 3040 C C . ALA B 1 137 ? -6.453 21.906 17.766 1 94.69 137 ALA B C 1
ATOM 3042 O O . ALA B 1 137 ? -6.711 22.781 16.938 1 94.69 137 ALA B O 1
ATOM 3043 N N . GLY B 1 138 ? -5.746 22.109 18.938 1 91.19 138 GLY B N 1
ATOM 3044 C CA . GLY B 1 138 ? -5.25 23.438 19.25 1 91.19 138 GLY B CA 1
ATOM 3045 C C . GLY B 1 138 ? -6.223 24.25 20.094 1 91.19 138 GLY B C 1
ATOM 3046 O O . GLY B 1 138 ? -5.852 25.281 20.656 1 91.19 138 GLY B O 1
ATOM 3047 N N . SER B 1 139 ? -7.52 23.812 20.156 1 91.56 139 SER B N 1
ATOM 3048 C CA . SER B 1 139 ? -8.492 24.5 20.984 1 91.56 139 SER B CA 1
ATOM 3049 C C . SER B 1 139 ? -8.227 24.25 22.469 1 91.56 139 SER B C 1
ATOM 3051 O O . SER B 1 139 ? -7.449 23.359 22.828 1 91.56 139 SER B O 1
ATOM 3053 N N . PRO B 1 140 ? -8.836 25.078 23.297 1 87.38 140 PRO B N 1
ATOM 3054 C CA . PRO B 1 140 ? -8.656 24.844 24.734 1 87.38 140 PRO B CA 1
ATOM 3055 C C . PRO B 1 140 ? -8.984 23.406 25.141 1 87.38 140 PRO B C 1
ATOM 3057 O O . PRO B 1 140 ? -10.023 22.875 24.75 1 87.38 140 PRO B O 1
ATOM 3060 N N . GLY B 1 141 ? -8.086 22.781 25.812 1 82.88 141 GLY B N 1
ATOM 3061 C CA . GLY B 1 141 ? -8.25 21.391 26.219 1 82.88 141 GLY B CA 1
ATOM 3062 C C . GLY B 1 141 ? -7.609 20.406 25.25 1 82.88 141 GLY B C 1
ATOM 3063 O O . GLY B 1 141 ? -7.41 19.234 25.594 1 82.88 141 GLY B O 1
ATOM 3064 N N . PHE B 1 142 ? -7.34 20.859 24.062 1 86 142 PHE B N 1
ATOM 3065 C CA . PHE B 1 142 ? -6.695 20.047 23.047 1 86 142 PHE B CA 1
ATOM 3066 C C . PHE B 1 142 ? -5.438 20.719 22.516 1 86 142 PHE B C 1
ATOM 3068 O O . PHE B 1 142 ? -5.133 20.641 21.328 1 86 142 PHE B O 1
ATOM 3075 N N . GLU B 1 143 ? -4.766 21.344 23.406 1 84.25 143 GLU B N 1
ATOM 3076 C CA . GLU B 1 143 ? -3.592 22.125 23.047 1 84.25 143 GLU B CA 1
ATOM 3077 C C . GLU B 1 143 ? -2.377 21.234 22.797 1 84.25 143 GLU B C 1
ATOM 3079 O O . GLU B 1 143 ? -1.484 21.594 22.031 1 84.25 143 GLU B O 1
ATOM 3084 N N . ALA B 1 144 ? -2.402 20.109 23.469 1 85.19 144 ALA B N 1
ATOM 3085 C CA . ALA B 1 144 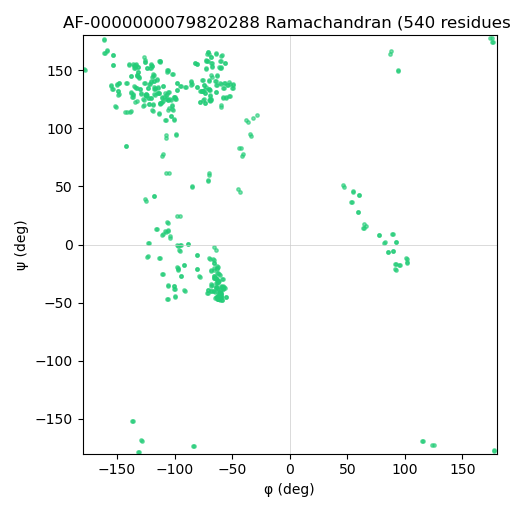? -1.25 19.219 23.391 1 85.19 144 ALA B CA 1
ATOM 3086 C C . ALA B 1 144 ? -1.329 18.312 22.172 1 85.19 144 ALA B C 1
ATOM 3088 O O . ALA B 1 144 ? -1.244 17.094 22.281 1 85.19 144 ALA B O 1
ATOM 3089 N N . THR B 1 145 ? -1.584 18.938 20.984 1 91.25 145 THR B N 1
ATOM 3090 C CA . THR B 1 145 ? -1.659 18.266 19.688 1 91.25 145 THR B CA 1
ATOM 3091 C C . THR B 1 145 ? -0.607 18.812 18.734 1 91.25 145 THR B C 1
ATOM 3093 O O . THR B 1 145 ? -0.127 19.938 18.906 1 91.25 145 THR B O 1
ATOM 3096 N N . PRO B 1 146 ? -0.181 18.016 17.766 1 94.31 146 PRO B N 1
ATOM 3097 C CA . PRO B 1 146 ? 0.828 18.469 16.797 1 94.31 146 PRO B CA 1
ATOM 3098 C C . PRO B 1 146 ? 0.367 19.672 15.992 1 94.31 146 PRO B C 1
ATOM 3100 O O . PRO B 1 146 ? -0.832 19.844 15.75 1 94.31 146 PRO B O 1
ATOM 3103 N N . ALA B 1 147 ? 1.354 20.531 15.523 1 95.06 147 ALA B N 1
ATOM 3104 C CA . ALA B 1 147 ? 1.072 21.719 14.742 1 95.06 147 ALA B CA 1
ATOM 3105 C C . ALA B 1 147 ? 0.307 21.391 13.469 1 95.06 147 ALA B C 1
ATOM 3107 O O . ALA B 1 147 ? -0.604 22.109 13.07 1 95.06 147 ALA B O 1
ATOM 3108 N N . VAL B 1 148 ? 0.64 20.25 12.82 1 96.38 148 VAL B N 1
ATOM 3109 C CA . VAL B 1 148 ? -0.019 19.859 11.578 1 96.38 148 VAL B CA 1
ATOM 3110 C C . VAL B 1 148 ? -1.501 19.594 11.844 1 96.38 148 VAL B C 1
ATOM 3112 O O . VAL B 1 148 ? -2.35 19.891 11 1 96.38 148 VAL B O 1
ATOM 3115 N N . ALA B 1 149 ? -1.839 19.031 12.977 1 96.44 149 ALA B N 1
ATOM 3116 C CA . ALA B 1 149 ? -3.232 18.766 13.336 1 96.44 149 ALA B CA 1
ATOM 3117 C C . ALA B 1 149 ? -4.004 20.078 13.484 1 96.44 149 ALA B C 1
ATOM 3119 O O . ALA B 1 149 ? -5.172 20.172 13.102 1 96.44 149 ALA B O 1
ATOM 3120 N N . HIS B 1 150 ? -3.324 21.094 14.031 1 94.75 150 HIS B N 1
ATOM 3121 C CA . HIS B 1 150 ? -3.93 22.422 14.141 1 94.75 150 HIS B CA 1
ATOM 3122 C C . HIS B 1 150 ? -4.246 23 12.773 1 94.75 150 HIS B C 1
ATOM 3124 O O . HIS B 1 150 ? -5.367 23.453 12.531 1 94.75 150 HIS B O 1
ATOM 3130 N N . ARG B 1 151 ? -3.283 22.906 11.898 1 93.94 151 ARG B N 1
ATOM 3131 C CA . ARG B 1 151 ? -3.408 23.5 10.562 1 93.94 151 ARG B CA 1
ATOM 3132 C C . ARG B 1 151 ? -4.539 22.828 9.781 1 93.94 151 ARG B C 1
ATOM 3134 O O . ARG B 1 151 ? -5.207 23.484 8.977 1 93.94 151 ARG B O 1
ATOM 3141 N N . LEU B 1 152 ? -4.727 21.578 10.109 1 95.19 152 LEU B N 1
ATOM 3142 C CA . LEU B 1 152 ? -5.695 20.812 9.328 1 95.19 152 LEU B CA 1
ATOM 3143 C C . LEU B 1 152 ? -7.066 20.828 9.992 1 95.19 152 LEU B C 1
ATOM 3145 O O . LEU B 1 152 ? -8.031 20.281 9.453 1 95.19 152 LEU B O 1
ATOM 3149 N N . GLY B 1 153 ? -7.184 21.484 11.133 1 94.94 153 GLY B N 1
ATOM 3150 C CA . GLY B 1 153 ? -8.453 21.547 11.844 1 94.94 153 GLY B CA 1
ATOM 3151 C C . GLY B 1 153 ? -8.969 20.172 12.234 1 94.94 153 GLY B C 1
ATOM 3152 O O . GLY B 1 153 ? -10.164 19.891 12.078 1 94.94 153 GLY B O 1
ATOM 3153 N N . LEU B 1 154 ? -8.078 19.328 12.719 1 97 154 LEU B N 1
ATOM 3154 C CA . LEU B 1 154 ? -8.43 17.953 13.039 1 97 154 LEU B CA 1
ATOM 3155 C C . LEU B 1 154 ? -9.359 17.891 14.25 1 97 154 LEU B C 1
ATOM 3157 O O . LEU B 1 154 ? -9.094 18.531 15.266 1 97 154 LEU B O 1
ATOM 3161 N N . ARG B 1 155 ? -10.445 17.219 14.094 1 97.25 155 ARG B N 1
ATOM 3162 C CA . ARG B 1 155 ? -11.328 16.781 15.172 1 97.25 155 ARG B CA 1
ATOM 3163 C C . ARG B 1 155 ? -11.484 15.266 15.18 1 97.25 155 ARG B C 1
ATOM 3165 O O . ARG B 1 155 ? -11.602 14.648 14.125 1 97.25 155 ARG B O 1
ATOM 3172 N N . LEU B 1 156 ? -11.453 14.695 16.344 1 96.75 156 LEU B N 1
ATOM 3173 C CA . LEU B 1 156 ? -11.562 13.242 16.453 1 96.75 156 LEU B CA 1
ATOM 3174 C C . LEU B 1 156 ? -12.969 12.836 16.875 1 96.75 156 LEU B C 1
ATOM 3176 O O . LEU B 1 156 ? -13.656 13.586 17.578 1 96.75 156 LEU B O 1
ATOM 3180 N N . LEU B 1 157 ? -13.383 11.703 16.375 1 96.75 157 LEU B N 1
ATOM 3181 C CA . LEU B 1 157 ? -14.555 11.086 17 1 96.75 157 LEU B CA 1
ATOM 3182 C C . LEU B 1 157 ? -14.32 10.828 18.469 1 96.75 157 LEU B C 1
ATOM 3184 O O . LEU B 1 157 ? -13.367 10.133 18.844 1 96.75 157 LEU B O 1
ATOM 3188 N N . ARG B 1 158 ? -15.188 11.297 19.297 1 94.62 158 ARG B N 1
ATOM 3189 C CA . ARG B 1 158 ? -14.992 11.242 20.734 1 94.62 158 ARG B CA 1
ATOM 3190 C C . ARG B 1 158 ? -14.836 9.797 21.203 1 94.62 158 ARG B C 1
ATOM 3192 O O . ARG B 1 158 ? -14.039 9.516 22.094 1 94.62 158 ARG B O 1
ATOM 3199 N N . GLU B 1 159 ? -15.539 8.914 20.594 1 93.44 159 GLU B N 1
ATOM 3200 C CA . GLU B 1 159 ? -15.516 7.508 21 1 93.44 159 GLU B CA 1
ATOM 3201 C C . GLU B 1 159 ? -14.141 6.887 20.75 1 93.44 159 GLU B C 1
ATOM 3203 O O . GLU B 1 159 ? -13.797 5.867 21.344 1 93.44 159 GLU B O 1
ATOM 3208 N N . ASP B 1 160 ? -13.344 7.523 19.844 1 94.06 160 ASP B N 1
ATOM 3209 C CA . ASP B 1 160 ? -12.039 6.973 19.484 1 94.06 160 ASP B CA 1
ATOM 3210 C C . ASP B 1 160 ? -10.914 7.742 20.156 1 94.06 160 ASP B C 1
ATOM 3212 O O . ASP B 1 160 ? -9.734 7.527 19.859 1 94.06 160 ASP B O 1
ATOM 3216 N N . ALA B 1 161 ? -11.203 8.656 21 1 89.94 161 ALA B N 1
ATOM 3217 C CA . ALA B 1 161 ? -10.188 9.516 21.609 1 89.94 161 ALA B CA 1
ATOM 3218 C C . ALA B 1 161 ? -9.938 9.117 23.062 1 89.94 161 ALA B C 1
ATOM 3220 O O . ALA B 1 161 ? -9.43 9.922 23.859 1 89.94 161 ALA B O 1
ATOM 3221 N N . GLY B 1 162 ? -10.328 7.934 23.391 1 85.44 162 GLY B N 1
ATOM 3222 C CA . GLY B 1 162 ? -10.195 7.469 24.766 1 85.44 162 GLY B CA 1
ATOM 3223 C C . GLY B 1 162 ? -8.75 7.375 25.219 1 85.44 162 GLY B C 1
ATOM 3224 O O . GLY B 1 162 ? -8.469 7.508 26.406 1 85.44 162 GLY B O 1
ATOM 3225 N N . PHE B 1 163 ? -7.84 7.133 24.328 1 84 163 PHE B N 1
ATOM 3226 C CA . PHE B 1 163 ? -6.434 6.977 24.672 1 84 163 PHE B CA 1
ATOM 3227 C C . PHE B 1 163 ? -5.906 8.219 25.375 1 84 163 PHE B C 1
ATOM 3229 O O . PHE B 1 163 ? -5 8.133 26.219 1 84 163 PHE B O 1
ATOM 3236 N N . TRP B 1 164 ? -6.43 9.383 25.094 1 81.69 164 TRP B N 1
ATOM 3237 C CA . TRP B 1 164 ? -6.02 10.648 25.703 1 81.69 164 TRP B CA 1
ATOM 3238 C C . TRP B 1 164 ? -6.34 10.664 27.188 1 81.69 164 TRP B C 1
ATOM 3240 O O . TRP B 1 164 ? -5.652 11.328 27.969 1 81.69 164 TRP B O 1
ATOM 3250 N N . GLU B 1 165 ? -7.367 9.914 27.469 1 80.75 165 GLU B N 1
ATOM 3251 C CA . GLU B 1 165 ? -7.824 9.906 28.859 1 80.75 165 GLU B CA 1
ATOM 3252 C C . GLU B 1 165 ? -7.441 8.609 29.562 1 80.75 165 GLU B C 1
ATOM 3254 O O . GLU B 1 165 ? -7.973 8.297 30.625 1 80.75 165 GLU B O 1
ATOM 3259 N N . GLY B 1 166 ? -6.586 7.871 28.875 1 80 166 GLY B N 1
ATOM 3260 C CA . GLY B 1 166 ? -6.164 6.617 29.469 1 80 166 GLY B CA 1
ATOM 3261 C C . GLY B 1 166 ? -7.207 5.52 29.344 1 80 166 GLY B C 1
ATOM 3262 O O . GLY B 1 166 ? -7.164 4.531 30.094 1 80 166 GLY B O 1
ATOM 3263 N N . ARG B 1 167 ? -8.289 5.633 28.641 1 83.12 167 ARG B N 1
ATOM 3264 C CA . ARG B 1 167 ? -9.352 4.656 28.422 1 83.12 167 ARG B CA 1
ATOM 3265 C C . ARG B 1 167 ? -9.273 4.055 27.031 1 83.12 167 ARG B C 1
ATOM 3267 O O . ARG B 1 167 ? -10.227 4.148 26.25 1 83.12 167 ARG B O 1
ATOM 3274 N N . ALA B 1 168 ? -8.164 3.389 26.75 1 79.56 168 ALA B N 1
ATOM 3275 C CA . ALA B 1 168 ? -8.008 2.742 25.453 1 79.56 168 ALA B CA 1
ATOM 3276 C C . ALA B 1 168 ? -9.141 1.748 25.203 1 79.56 168 ALA B C 1
ATOM 3278 O O . ALA B 1 168 ? -9.594 1.065 26.125 1 79.56 168 ALA B O 1
ATOM 3279 N N . THR B 1 169 ? -9.641 1.704 24.016 1 80.75 169 THR B N 1
ATOM 3280 C CA . THR B 1 169 ? -10.781 0.884 23.641 1 80.75 169 THR B CA 1
ATOM 3281 C C . THR B 1 169 ? -10.359 -0.561 23.391 1 80.75 169 THR B C 1
ATOM 3283 O O . THR B 1 169 ? -11.195 -1.464 23.359 1 80.75 169 THR B O 1
ATOM 3286 N N . GLY B 1 170 ? -9.102 -0.702 23.125 1 82.56 170 GLY B N 1
ATOM 3287 C CA . GLY B 1 170 ? -8.617 -2.014 22.734 1 82.56 170 GLY B CA 1
ATOM 3288 C C . GLY B 1 170 ? -8.672 -2.242 21.234 1 82.56 170 GLY B C 1
ATOM 3289 O O . GLY B 1 170 ? -8.195 -3.262 20.734 1 82.56 170 GLY B O 1
ATOM 3290 N N . GLU B 1 171 ? -9.273 -1.201 20.625 1 88.88 171 GLU B N 1
ATOM 3291 C CA . GLU B 1 171 ? -9.367 -1.276 19.172 1 88.88 171 GLU B CA 1
ATOM 3292 C C . GLU B 1 171 ? -8.391 -0.311 18.5 1 88.88 171 GLU B C 1
ATOM 3294 O O . GLU B 1 171 ? -8.312 0.862 18.875 1 88.88 171 GLU B O 1
ATOM 3299 N N . GLY B 1 172 ? -7.57 -0.741 17.641 1 92.88 172 GLY B N 1
ATOM 3300 C CA . GLY B 1 172 ? -6.652 0.111 16.906 1 92.88 172 GLY B CA 1
ATOM 3301 C C . GLY B 1 172 ? -7.34 0.981 15.867 1 92.88 172 GLY B C 1
ATOM 3302 O O . GLY B 1 172 ? -6.953 0.986 14.695 1 92.88 172 GLY B O 1
ATOM 3303 N N . LEU B 1 173 ? -8.383 1.78 16.406 1 95.25 173 LEU B N 1
ATOM 3304 C CA . LEU B 1 173 ? -9.203 2.576 15.492 1 95.25 173 LEU B CA 1
ATOM 3305 C C . LEU B 1 173 ? -9.273 4.027 15.953 1 95.25 173 LEU B C 1
ATOM 3307 O O . LEU B 1 173 ? -9.469 4.301 17.141 1 95.25 173 LEU B O 1
ATOM 3311 N N . ILE B 1 174 ? -9 4.957 15.039 1 95.88 174 ILE B N 1
ATOM 3312 C CA . ILE B 1 174 ? -9.203 6.387 15.25 1 95.88 174 ILE B CA 1
ATOM 3313 C C . ILE B 1 174 ? -9.852 7.004 14.008 1 95.88 174 ILE B C 1
ATOM 3315 O O . ILE B 1 174 ? -9.367 6.809 12.891 1 95.88 174 ILE B O 1
ATOM 3319 N N . ARG B 1 175 ? -10.961 7.695 14.273 1 97.75 175 ARG B N 1
ATOM 3320 C CA . ARG B 1 175 ? -11.625 8.422 13.195 1 97.75 175 ARG B CA 1
ATOM 3321 C C . ARG B 1 175 ? -11.664 9.914 13.477 1 97.75 175 ARG B C 1
ATOM 3323 O O . ARG B 1 175 ? -11.688 10.336 14.641 1 97.75 175 ARG B O 1
ATOM 3330 N N . GLY B 1 176 ? -11.57 10.656 12.344 1 97.88 176 GLY B N 1
ATOM 3331 C CA . GLY B 1 176 ? -11.547 12.094 12.555 1 97.88 176 GLY B CA 1
ATOM 3332 C C . GLY B 1 176 ? -11.953 12.883 11.32 1 97.88 176 GLY B C 1
ATOM 3333 O O . GLY B 1 176 ? -12.094 12.32 10.234 1 97.88 176 GLY B O 1
ATOM 3334 N N . LEU B 1 177 ? -12.203 14.164 11.586 1 97.88 177 LEU B N 1
ATOM 3335 C CA . LEU B 1 177 ? -12.586 15.125 10.555 1 97.88 177 LEU B CA 1
ATOM 3336 C C . LEU B 1 177 ? -11.469 16.141 10.336 1 97.88 177 LEU B C 1
ATOM 3338 O O . LEU B 1 177 ? -10.938 16.703 11.289 1 97.88 177 LEU B O 1
ATOM 3342 N N . VAL B 1 178 ? -11.078 16.266 9.109 1 96.94 178 VAL B N 1
ATOM 3343 C CA . VAL B 1 178 ? -10.133 17.297 8.688 1 96.94 178 VAL B CA 1
ATOM 3344 C C . VAL B 1 178 ? -10.883 18.453 8.016 1 96.94 178 VAL B C 1
ATOM 3346 O O . VAL B 1 178 ? -11.484 18.266 6.957 1 96.94 178 VAL B O 1
ATOM 3349 N N . ASP B 1 179 ? -10.836 19.594 8.594 1 94.69 179 ASP B N 1
ATOM 3350 C CA . ASP B 1 179 ? -11.492 20.797 8.094 1 94.69 179 ASP B CA 1
ATOM 3351 C C . ASP B 1 179 ? -10.625 22.031 8.328 1 94.69 179 ASP B C 1
ATOM 3353 O O . ASP B 1 179 ? -10.883 22.812 9.25 1 94.69 179 ASP B O 1
ATOM 3357 N N . PRO B 1 180 ? -9.703 22.266 7.391 1 91.69 180 PRO B N 1
ATOM 3358 C CA . PRO B 1 180 ? -8.773 23.375 7.613 1 91.69 180 PRO B CA 1
ATOM 3359 C C . PRO B 1 180 ? -9.477 24.719 7.734 1 91.69 180 PRO B C 1
ATOM 3361 O O . PRO B 1 180 ? -10.445 24.984 7.016 1 91.69 180 PRO B O 1
ATOM 3364 N N . PRO B 1 181 ? -9.016 25.562 8.688 1 82.81 181 PRO B N 1
ATOM 3365 C CA . PRO B 1 181 ? -9.633 26.875 8.891 1 82.81 181 PRO B CA 1
ATOM 3366 C C . PRO B 1 181 ? -9.445 27.812 7.695 1 82.81 181 PRO B C 1
ATOM 3368 O O . PRO B 1 181 ? -10.227 28.75 7.508 1 82.81 181 PRO B O 1
ATOM 3371 N N . SER B 1 182 ? -8.406 27.688 6.941 1 73.44 182 SER B N 1
ATOM 3372 C CA . SER B 1 182 ? -8.078 28.547 5.812 1 73.44 182 SER B CA 1
ATOM 3373 C C . SER B 1 182 ? -9.102 28.406 4.688 1 73.44 182 SER B C 1
ATOM 3375 O O . SER B 1 182 ? -9.148 29.234 3.775 1 73.44 182 SER B O 1
ATOM 3377 N N . GLY B 1 183 ? -10.078 27.531 4.863 1 73.69 183 GLY B N 1
ATOM 3378 C CA . GLY B 1 183 ? -11.023 27.281 3.785 1 73.69 183 GLY B CA 1
ATOM 3379 C C . GLY B 1 183 ? -10.375 26.656 2.559 1 73.69 183 GLY B C 1
ATOM 3380 O O . GLY B 1 183 ? -10.844 26.859 1.438 1 73.69 183 GLY B O 1
ATOM 3381 N N . GLU B 1 184 ? -9.289 26.141 2.705 1 80.25 184 GLU B N 1
ATOM 3382 C CA . GLU B 1 184 ? -8.602 25.453 1.614 1 80.25 184 GLU B CA 1
ATOM 3383 C C . GLU B 1 184 ? -9.508 24.422 0.957 1 80.25 184 GLU B C 1
ATOM 3385 O O . GLU B 1 184 ? -10.266 23.734 1.64 1 80.25 184 GLU B O 1
ATOM 3390 N N . VAL B 1 185 ? -9.383 24.438 -0.344 1 84.31 185 VAL B N 1
ATOM 3391 C CA . VAL B 1 185 ? -10.156 23.469 -1.115 1 84.31 185 VAL B CA 1
ATOM 3392 C C . VAL B 1 185 ? -9.508 22.094 -1.01 1 84.31 185 VAL B C 1
ATOM 3394 O O . VAL B 1 185 ? -8.289 21.953 -1.123 1 84.31 185 VAL B O 1
ATOM 3397 N N . ALA B 1 186 ? -10.375 21.125 -0.717 1 90.25 186 ALA B N 1
ATOM 3398 C CA . ALA B 1 186 ? -9.898 19.75 -0.682 1 90.25 186 ALA B CA 1
ATOM 3399 C C . ALA B 1 186 ? -9.328 19.328 -2.037 1 90.25 186 ALA B C 1
ATOM 3401 O O . ALA B 1 186 ? -10.023 19.391 -3.053 1 90.25 186 ALA B O 1
ATOM 3402 N N . ASP B 1 187 ? -8.086 19 -2.088 1 94.44 187 ASP B N 1
ATOM 3403 C CA . ASP B 1 187 ? -7.457 18.453 -3.283 1 94.44 187 ASP B CA 1
ATOM 3404 C C . ASP B 1 187 ? -6.66 17.188 -2.951 1 94.44 187 ASP B C 1
ATOM 3406 O O . ASP B 1 187 ? -6.711 16.703 -1.822 1 94.44 187 ASP B O 1
ATOM 3410 N N . GLN B 1 188 ? -6.035 16.656 -3.959 1 97.06 188 GLN B N 1
ATOM 3411 C CA . GLN B 1 188 ? -5.352 15.383 -3.797 1 97.06 188 GLN B CA 1
ATOM 3412 C C . GLN B 1 188 ? -4.203 15.492 -2.799 1 97.06 188 GLN B C 1
ATOM 3414 O O . GLN B 1 188 ? -3.928 14.555 -2.053 1 97.06 188 GLN B O 1
ATOM 3419 N N . VAL B 1 189 ? -3.506 16.625 -2.701 1 97.62 189 VAL B N 1
ATOM 3420 C CA . VAL B 1 189 ? -2.395 16.797 -1.773 1 97.62 189 VAL B CA 1
ATOM 3421 C C . VAL B 1 189 ? -2.922 16.875 -0.343 1 97.62 189 VAL B C 1
ATOM 3423 O O . VAL B 1 189 ? -2.354 16.281 0.57 1 97.62 189 VAL B O 1
ATOM 3426 N N . LEU B 1 190 ? -4.02 17.594 -0.147 1 97.44 190 LEU B N 1
ATOM 3427 C CA . LEU B 1 190 ? -4.633 17.625 1.176 1 97.44 190 LEU B CA 1
ATOM 3428 C C . LEU B 1 190 ? -5.051 16.219 1.611 1 97.44 190 LEU B C 1
ATOM 3430 O O . LEU B 1 190 ? -4.871 15.844 2.773 1 97.44 190 LEU B O 1
ATOM 3434 N N . ALA B 1 191 ? -5.613 15.453 0.689 1 98.38 191 ALA B N 1
ATOM 3435 C CA . ALA B 1 191 ? -6.016 14.094 1.018 1 98.38 191 ALA B CA 1
ATOM 3436 C C . ALA B 1 191 ? -4.816 13.258 1.454 1 98.38 191 ALA B C 1
ATOM 3438 O O . ALA B 1 191 ? -4.91 12.477 2.402 1 98.38 191 ALA B O 1
ATOM 3439 N N . ILE B 1 192 ? -3.715 13.422 0.801 1 98.69 192 ILE B N 1
ATOM 3440 C CA . ILE B 1 192 ? -2.488 12.703 1.125 1 98.69 192 ILE B CA 1
ATOM 3441 C C . ILE B 1 192 ? -2.031 13.07 2.535 1 98.69 192 ILE B C 1
ATOM 3443 O O . ILE B 1 192 ? -1.735 12.188 3.348 1 98.69 192 ILE B O 1
ATOM 3447 N N . VAL B 1 193 ? -2.018 14.305 2.863 1 98.25 193 VAL B N 1
ATOM 3448 C CA . VAL B 1 193 ? -1.566 14.758 4.176 1 98.25 193 VAL B CA 1
ATOM 3449 C C . VAL B 1 193 ? -2.559 14.312 5.246 1 98.25 193 VAL B C 1
ATOM 3451 O O . VAL B 1 193 ? -2.158 13.859 6.32 1 98.25 193 VAL B O 1
ATOM 3454 N N . ALA B 1 194 ? -3.844 14.391 4.945 1 98 194 ALA B N 1
ATOM 3455 C CA . ALA B 1 194 ? -4.906 14.023 5.879 1 98 194 ALA B CA 1
ATOM 3456 C C . ALA B 1 194 ? -4.824 12.547 6.246 1 98 194 ALA B C 1
ATOM 3458 O O . ALA B 1 194 ? -5.145 12.156 7.375 1 98 194 ALA B O 1
ATOM 3459 N N . ALA B 1 195 ? -4.383 11.734 5.363 1 98.31 195 ALA B N 1
ATOM 3460 C CA . ALA B 1 195 ? -4.328 10.289 5.578 1 98.31 195 ALA B CA 1
ATOM 3461 C C . ALA B 1 195 ? -3.387 9.945 6.727 1 98.31 195 ALA B C 1
ATOM 3463 O O . ALA B 1 195 ? -3.473 8.852 7.301 1 98.31 195 ALA B O 1
ATOM 3464 N N . ASP B 1 196 ? -2.502 10.805 7.059 1 97.94 196 ASP B N 1
ATOM 3465 C CA . ASP B 1 196 ? -1.438 10.547 8.023 1 97.94 196 ASP B CA 1
ATOM 3466 C C . ASP B 1 196 ? -1.586 11.438 9.258 1 97.94 196 ASP B C 1
ATOM 3468 O O . ASP B 1 196 ? -0.656 11.555 10.055 1 97.94 196 ASP B O 1
ATOM 3472 N N . VAL B 1 197 ? -2.689 12.094 9.477 1 97.38 197 VAL B N 1
ATOM 3473 C CA . VAL B 1 197 ? -2.695 13.219 10.406 1 97.38 197 VAL B CA 1
ATOM 3474 C C . VAL B 1 197 ? -3.197 12.758 11.773 1 97.38 197 VAL B C 1
ATOM 3476 O O . VAL B 1 197 ? -2.992 13.438 12.773 1 97.38 197 VAL B O 1
ATOM 3479 N N . THR B 1 198 ? -3.906 11.625 11.852 1 96.38 198 THR B N 1
ATOM 3480 C CA . THR B 1 198 ? -4.434 11.188 13.133 1 96.38 198 THR B CA 1
ATOM 3481 C C . THR B 1 198 ? -3.299 10.758 14.062 1 96.38 198 THR B C 1
ATOM 3483 O O . THR B 1 198 ? -2.211 10.406 13.602 1 96.38 198 THR B O 1
ATOM 3486 N N . PRO B 1 199 ? -3.592 10.82 15.398 1 93.25 199 PRO B N 1
ATOM 3487 C CA . PRO B 1 199 ? -2.678 10.062 16.25 1 93.25 199 PRO B CA 1
ATOM 3488 C C . PRO B 1 199 ? -2.592 8.586 15.859 1 93.25 199 PRO B C 1
ATOM 3490 O O . PRO B 1 199 ? -3.492 8.07 15.195 1 93.25 199 PRO B O 1
ATOM 3493 N N . PRO B 1 200 ? -1.446 7.965 16.234 1 92.75 200 PRO B N 1
ATOM 3494 C CA . PRO B 1 200 ? -1.383 6.535 15.922 1 92.75 200 PRO B CA 1
ATOM 3495 C C . PRO B 1 200 ? -2.559 5.754 16.5 1 92.75 200 PRO B C 1
ATOM 3497 O O . PRO B 1 200 ? -2.791 5.797 17.719 1 92.75 200 PRO B O 1
ATOM 3500 N N . ALA B 1 201 ? -3.236 5.02 15.664 1 93.38 201 ALA B N 1
ATOM 3501 C CA . ALA B 1 201 ? -4.395 4.238 16.094 1 93.38 201 ALA B CA 1
ATOM 3502 C C . ALA B 1 201 ? -3.99 3.174 17.109 1 93.38 201 ALA B C 1
ATOM 3504 O O . ALA B 1 201 ? -4.797 2.777 17.953 1 93.38 201 ALA B O 1
ATOM 3505 N N . LEU B 1 202 ? -2.754 2.787 17.062 1 91.75 202 LEU B N 1
ATOM 3506 C CA . LEU B 1 202 ? -2.268 1.748 17.969 1 91.75 202 LEU B CA 1
ATOM 3507 C C . LEU B 1 202 ? -2.363 2.201 19.422 1 91.75 202 LEU B C 1
ATOM 3509 O O . LEU B 1 202 ? -2.33 1.376 20.328 1 91.75 202 LEU B O 1
ATOM 3513 N N . TRP B 1 203 ? -2.482 3.48 19.594 1 90.31 203 TRP B N 1
ATOM 3514 C CA . TRP B 1 203 ? -2.553 3.994 20.953 1 90.31 203 TRP B CA 1
ATOM 3515 C C . TRP B 1 203 ? -3.826 3.525 21.656 1 90.31 203 TRP B C 1
ATOM 3517 O O . TRP B 1 203 ? -3.855 3.385 22.875 1 90.31 203 TRP B O 1
ATOM 3527 N N . ASN B 1 204 ? -4.859 3.264 20.859 1 90 204 ASN B N 1
ATOM 3528 C CA . ASN B 1 204 ? -6.09 2.734 21.438 1 90 204 ASN B CA 1
ATOM 3529 C C . ASN B 1 204 ? -5.996 1.23 21.688 1 90 204 ASN B C 1
ATOM 3531 O O . ASN B 1 204 ? -6.84 0.655 22.375 1 90 204 ASN B O 1
ATOM 3535 N N . ALA B 1 205 ? -4.957 0.669 21.188 1 84.94 205 ALA B N 1
ATOM 3536 C CA . ALA B 1 205 ? -4.754 -0.762 21.391 1 84.94 205 ALA B CA 1
ATOM 3537 C C . ALA B 1 205 ? -3.754 -1.016 22.516 1 84.94 205 ALA B C 1
ATOM 3539 O O . ALA B 1 205 ? -3.98 -1.87 23.375 1 84.94 205 ALA B O 1
ATOM 3540 N N . LEU B 1 206 ? -2.646 -0.262 22.516 1 83.81 206 LEU B N 1
ATOM 3541 C CA . LEU B 1 206 ? -1.531 -0.618 23.375 1 83.81 206 LEU B CA 1
ATOM 3542 C C . LEU B 1 206 ? -1.178 0.536 24.312 1 83.81 206 LEU B C 1
ATOM 3544 O O . LEU B 1 206 ? -0.295 0.405 25.156 1 83.81 206 LEU B O 1
ATOM 3548 N N . GLY B 1 207 ? -1.921 1.593 24.203 1 81.06 207 GLY B N 1
ATOM 3549 C CA . GLY B 1 207 ? -1.606 2.76 25 1 81.06 207 GLY B CA 1
ATOM 3550 C C . GLY B 1 207 ? -0.727 3.766 24.281 1 81.06 207 GLY B C 1
ATOM 3551 O O . GLY B 1 207 ? -0.02 3.414 23.344 1 81.06 207 GLY B O 1
ATOM 3552 N N . PRO B 1 208 ? -0.939 5.02 24.672 1 73.69 208 PRO B N 1
ATOM 3553 C CA . PRO B 1 208 ? -0.234 6.117 24 1 73.69 208 PRO B CA 1
ATOM 3554 C C . PRO B 1 208 ? 1.261 6.133 24.312 1 73.69 208 PRO B C 1
ATOM 3556 O O . PRO B 1 208 ? 1.713 6.918 25.156 1 73.69 208 PRO B O 1
ATOM 3559 N N . THR B 1 209 ? 1.932 5.039 23.969 1 64.75 209 THR B N 1
ATOM 3560 C CA . THR B 1 209 ? 3.359 5.047 24.266 1 64.75 209 THR B CA 1
ATOM 3561 C C . THR B 1 209 ? 4.18 5.176 22.984 1 64.75 209 THR B C 1
ATOM 3563 O O . THR B 1 209 ? 3.783 4.672 21.938 1 64.75 209 THR B O 1
ATOM 3566 N N . GLY B 1 210 ? 5.152 6.168 23.031 1 65.06 210 GLY B N 1
ATOM 3567 C CA . GLY B 1 210 ? 6.359 6.238 22.219 1 65.06 210 GLY B CA 1
ATOM 3568 C C . GLY B 1 210 ? 6.141 6.918 20.891 1 65.06 210 GLY B C 1
ATOM 3569 O O . GLY B 1 210 ? 5.051 7.43 20.609 1 65.06 210 GLY B O 1
ATOM 3570 N N . TRP B 1 211 ? 7.137 7.312 20.234 1 70.44 211 TRP B N 1
ATOM 3571 C CA . TRP B 1 211 ? 7.289 7.824 18.875 1 70.44 211 TRP B CA 1
ATOM 3572 C C . TRP B 1 211 ? 7.184 6.699 17.859 1 70.44 211 TRP B C 1
ATOM 3574 O O . TRP B 1 211 ? 7.809 5.645 18.016 1 70.44 211 TRP B O 1
ATOM 3584 N N . VAL B 1 212 ? 6.254 6.84 16.859 1 82.38 212 VAL B N 1
ATOM 3585 C CA . VAL B 1 212 ? 5.996 5.848 15.828 1 82.38 212 VAL B CA 1
ATOM 3586 C C . VAL B 1 212 ? 6.465 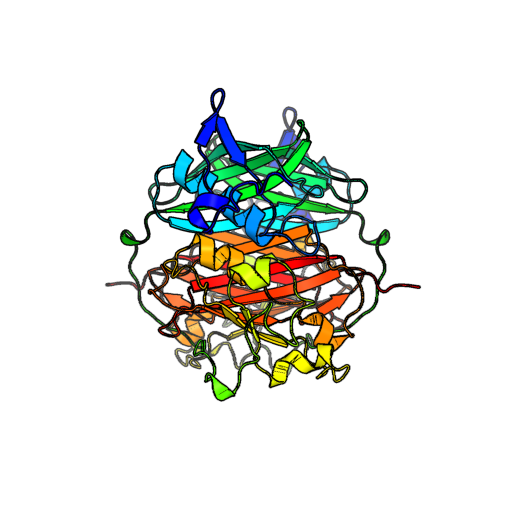6.383 14.477 1 82.38 212 VAL B C 1
ATOM 3588 O O . VAL B 1 212 ? 5.648 6.812 13.656 1 82.38 212 VAL B O 1
ATOM 3591 N N . PRO B 1 213 ? 7.781 6.363 14.266 1 88.25 213 PRO B N 1
ATOM 3592 C CA . PRO B 1 213 ? 8.289 6.918 13.008 1 88.25 213 PRO B CA 1
ATOM 3593 C C . PRO B 1 213 ? 7.926 6.059 11.797 1 88.25 213 PRO B C 1
ATOM 3595 O O . PRO B 1 213 ? 8.094 4.84 11.828 1 88.25 213 PRO B O 1
ATOM 3598 N N . THR B 1 214 ? 7.445 6.738 10.766 1 93.44 214 THR B N 1
ATOM 3599 C CA . THR B 1 214 ? 7.09 6.082 9.516 1 93.44 214 THR B CA 1
ATOM 3600 C C . THR B 1 214 ? 8.344 5.719 8.719 1 93.44 214 THR B C 1
ATOM 3602 O O . THR B 1 214 ? 9.25 6.543 8.57 1 93.44 214 THR B O 1
ATOM 3605 N N . VAL B 1 215 ? 8.391 4.512 8.258 1 95.38 215 VAL B N 1
ATOM 3606 C CA . VAL B 1 215 ? 9.492 4.129 7.379 1 95.38 215 VAL B CA 1
ATOM 3607 C C . VAL B 1 215 ? 9.023 4.152 5.926 1 95.38 215 VAL B C 1
ATOM 3609 O O . VAL B 1 215 ? 9.797 4.488 5.023 1 95.38 215 VAL B O 1
ATOM 3612 N N . GLU B 1 216 ? 7.805 3.771 5.777 1 97 216 GLU B N 1
ATOM 3613 C CA . GLU B 1 216 ? 7.223 3.744 4.438 1 97 216 GLU B CA 1
ATOM 3614 C C . GLU B 1 216 ? 5.719 4.008 4.484 1 97 216 GLU B C 1
ATOM 3616 O O . GLU B 1 216 ? 5.027 3.531 5.387 1 97 216 GLU B O 1
ATOM 3621 N N . LEU B 1 217 ? 5.238 4.816 3.582 1 98.19 217 LEU B N 1
ATOM 3622 C CA . LEU B 1 217 ? 3.826 5.141 3.426 1 98.19 217 LEU B CA 1
ATOM 3623 C C . LEU B 1 217 ? 3.404 5.047 1.963 1 98.19 217 LEU B C 1
ATOM 3625 O O . LEU B 1 217 ? 4.02 5.668 1.093 1 98.19 217 LEU B O 1
ATOM 3629 N N . SER B 1 218 ? 2.377 4.203 1.704 1 98.25 218 SER B N 1
ATOM 3630 C CA . SER B 1 218 ? 1.832 4.043 0.36 1 98.25 218 SER B CA 1
ATOM 3631 C C . SER B 1 218 ? 0.368 4.469 0.304 1 98.25 218 SER B C 1
ATOM 3633 O O . SER B 1 218 ? -0.415 4.137 1.195 1 98.25 218 SER B O 1
ATOM 3635 N N . ALA B 1 219 ? 0.069 5.207 -0.739 1 98.25 219 ALA B N 1
ATOM 3636 C CA . ALA B 1 219 ? -1.299 5.695 -0.891 1 98.25 219 ALA B CA 1
ATOM 3637 C C . ALA B 1 219 ? -1.792 5.508 -2.324 1 98.25 219 ALA B C 1
ATOM 3639 O O . ALA B 1 219 ? -1.045 5.734 -3.277 1 98.25 219 ALA B O 1
ATOM 3640 N N . GLN B 1 220 ? -2.979 5.051 -2.443 1 97.75 220 GLN B N 1
ATOM 3641 C CA . GLN B 1 220 ? -3.703 4.992 -3.707 1 97.75 220 GLN B CA 1
ATOM 3642 C C . GLN B 1 220 ? -4.859 5.988 -3.727 1 97.75 220 GLN B C 1
ATOM 3644 O O . GLN B 1 220 ? -5.699 5.984 -2.824 1 97.75 220 GLN B O 1
ATOM 3649 N N . LEU B 1 221 ? -4.848 6.844 -4.688 1 97.69 221 LEU B N 1
ATOM 3650 C CA . LEU B 1 221 ? -5.91 7.828 -4.836 1 97.69 221 LEU B CA 1
ATOM 3651 C C . LEU B 1 221 ? -6.977 7.34 -5.812 1 97.69 221 LEU B C 1
ATOM 3653 O O . LEU B 1 221 ? -6.656 6.902 -6.918 1 97.69 221 LEU B O 1
ATOM 3657 N N . ARG B 1 222 ? -8.219 7.555 -5.395 1 95.25 222 ARG B N 1
ATOM 3658 C CA . ARG B 1 222 ? -9.32 6.906 -6.098 1 95.25 222 ARG B CA 1
ATOM 3659 C C . ARG B 1 222 ? -10.148 7.926 -6.871 1 95.25 222 ARG B C 1
ATOM 3661 O O . ARG B 1 222 ? -10.867 7.566 -7.812 1 95.25 222 ARG B O 1
ATOM 3668 N N . ALA B 1 223 ? -10.109 9.125 -6.402 1 95.5 223 ALA B N 1
ATOM 3669 C CA . ALA B 1 223 ? -10.914 10.18 -7.008 1 95.5 223 ALA B CA 1
ATOM 3670 C C . ALA B 1 223 ? -10.383 11.562 -6.629 1 95.5 223 ALA B C 1
ATOM 3672 O O . ALA B 1 223 ? -9.531 11.68 -5.746 1 95.5 223 ALA B O 1
ATOM 3673 N N . ARG B 1 224 ? -10.867 12.531 -7.395 1 96.75 224 ARG B N 1
ATOM 3674 C CA . ARG B 1 224 ? -10.711 13.914 -6.953 1 96.75 224 ARG B CA 1
ATOM 3675 C C . ARG B 1 224 ? -11.727 14.258 -5.867 1 96.75 224 ARG B C 1
ATOM 3677 O O . ARG B 1 224 ? -12.914 13.945 -5.992 1 96.75 224 ARG B O 1
ATOM 3684 N N . PRO B 1 225 ? -11.219 14.867 -4.797 1 96.75 225 PRO B N 1
ATOM 3685 C CA . PRO B 1 225 ? -12.156 15.141 -3.699 1 96.75 225 PRO B CA 1
ATOM 3686 C C . PRO B 1 225 ? -13.164 16.234 -4.043 1 96.75 225 PRO B C 1
ATOM 3688 O O . PRO B 1 225 ? -12.82 17.203 -4.73 1 96.75 225 PRO B O 1
ATOM 3691 N N . ALA B 1 226 ? -14.391 16.062 -3.613 1 95.69 226 ALA B N 1
ATOM 3692 C CA . ALA B 1 226 ? -15.344 17.156 -3.578 1 95.69 226 ALA B CA 1
ATOM 3693 C C . ALA B 1 226 ? -14.938 18.203 -2.539 1 95.69 226 ALA B C 1
ATOM 3695 O O . ALA B 1 226 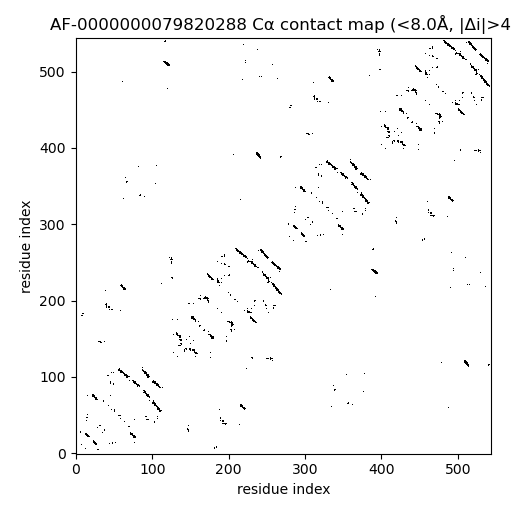? -14.266 17.875 -1.56 1 95.69 226 ALA B O 1
ATOM 3696 N N . PRO B 1 227 ? -15.344 19.422 -2.764 1 94.31 227 PRO B N 1
ATOM 3697 C CA . PRO B 1 227 ? -15.039 20.438 -1.759 1 94.31 227 PRO B CA 1
ATOM 3698 C C . PRO B 1 227 ? -15.633 20.125 -0.388 1 94.31 227 PRO B C 1
ATOM 3700 O O . PRO B 1 227 ? -16.656 19.453 -0.3 1 94.31 227 PRO B O 1
ATOM 3703 N N . GLY B 1 228 ? -14.969 20.641 0.645 1 94.75 228 GLY B N 1
ATOM 3704 C CA . GLY B 1 228 ? -15.453 20.453 2.004 1 94.75 228 GLY B CA 1
ATOM 3705 C C . GLY B 1 228 ? -14.508 19.625 2.861 1 94.75 228 GLY B C 1
ATOM 3706 O O . GLY B 1 228 ? -13.367 19.359 2.471 1 94.75 228 GLY B O 1
ATOM 3707 N N . PRO B 1 229 ? -15.008 19.234 4.023 1 96 229 PRO B N 1
ATOM 3708 C CA . PRO B 1 229 ? -14.156 18.5 4.961 1 96 229 PRO B CA 1
ATOM 3709 C C . PRO B 1 229 ? -13.867 17.078 4.5 1 96 229 PRO B C 1
ATOM 3711 O O . PRO B 1 229 ? -14.578 16.547 3.643 1 96 229 PRO B O 1
ATOM 3714 N N . LEU B 1 230 ? -12.812 16.547 5.016 1 97.5 230 LEU B N 1
ATOM 3715 C CA . LEU B 1 230 ? -12.422 15.164 4.766 1 97.5 230 LEU B CA 1
ATOM 3716 C C . LEU B 1 230 ? -12.602 14.32 6.02 1 97.5 230 LEU B C 1
ATOM 3718 O O . LEU B 1 230 ? -12.305 14.773 7.125 1 97.5 230 LEU B O 1
ATOM 3722 N N . TRP B 1 231 ? -13.148 13.141 5.805 1 98.31 231 TRP B N 1
ATOM 3723 C CA . TRP B 1 231 ? -13.281 12.172 6.879 1 98.31 231 TRP B CA 1
ATOM 3724 C C . TRP B 1 231 ? -12.172 11.125 6.809 1 98.31 231 TRP B C 1
ATOM 3726 O O . TRP B 1 231 ? -11.969 10.5 5.766 1 98.31 231 TRP B O 1
ATOM 3736 N N . VAL B 1 232 ? -11.461 10.969 7.938 1 98.38 232 VAL B N 1
ATOM 3737 C CA . VAL B 1 232 ? -10.312 10.078 7.969 1 98.38 232 VAL B CA 1
ATOM 3738 C C . VAL B 1 232 ? -10.594 8.906 8.914 1 98.38 232 VAL B C 1
ATOM 3740 O O . VAL B 1 232 ? -11.07 9.102 10.031 1 98.38 232 VAL B O 1
ATOM 3743 N N . VAL B 1 233 ? -10.352 7.746 8.438 1 97.5 233 VAL B N 1
ATOM 3744 C CA . VAL B 1 233 ? -10.422 6.527 9.242 1 97.5 233 VAL B CA 1
ATOM 3745 C C . VAL B 1 233 ? -9.062 5.848 9.273 1 97.5 233 VAL B C 1
ATOM 3747 O O . VAL B 1 233 ? -8.547 5.422 8.234 1 97.5 233 VAL B O 1
ATOM 3750 N N . ALA B 1 234 ? -8.438 5.758 10.406 1 97.06 234 ALA B N 1
ATOM 3751 C CA . ALA B 1 234 ? -7.145 5.102 10.57 1 97.06 234 ALA B CA 1
ATOM 3752 C C . ALA B 1 234 ? -7.266 3.861 11.453 1 97.06 234 ALA B C 1
ATOM 3754 O O . ALA B 1 234 ? -7.898 3.9 12.508 1 97.06 234 ALA B O 1
ATOM 3755 N N . ARG B 1 235 ? -6.621 2.781 11.008 1 96.06 235 ARG B N 1
ATOM 3756 C CA . ARG B 1 235 ? -6.73 1.511 11.719 1 96.06 235 ARG B CA 1
ATOM 3757 C C . ARG B 1 235 ? -5.375 0.815 11.812 1 96.06 235 ARG B C 1
ATOM 3759 O O . ARG B 1 235 ? -4.652 0.726 10.82 1 96.06 235 ARG B O 1
ATOM 3766 N N . THR B 1 236 ? -5.07 0.418 12.953 1 94.62 236 THR B N 1
ATOM 3767 C CA . THR B 1 236 ? -3.973 -0.515 13.18 1 94.62 236 THR B CA 1
ATOM 3768 C C . THR B 1 236 ? -4.504 -1.899 13.539 1 94.62 236 THR B C 1
ATOM 3770 O O . THR B 1 236 ? -5.34 -2.037 14.438 1 94.62 236 THR B O 1
ATOM 3773 N N . THR B 1 237 ? -3.992 -2.885 12.844 1 90.5 237 THR B N 1
ATOM 3774 C CA . THR B 1 237 ? -4.562 -4.199 13.117 1 90.5 237 THR B CA 1
ATOM 3775 C C . THR B 1 237 ? -3.475 -5.184 13.531 1 90.5 237 THR B C 1
ATOM 3777 O O . THR B 1 237 ? -3.771 -6.273 14.031 1 90.5 237 THR B O 1
ATOM 3780 N N . ASP B 1 238 ? -2.246 -4.77 13.352 1 93.12 238 ASP B N 1
ATOM 3781 C CA . ASP B 1 238 ? -1.16 -5.691 13.68 1 93.12 238 ASP B CA 1
ATOM 3782 C C . ASP B 1 238 ? 0.078 -4.934 14.148 1 93.12 238 ASP B C 1
ATOM 3784 O O . ASP B 1 238 ? 0.488 -3.953 13.523 1 93.12 238 ASP B O 1
ATOM 3788 N N . VAL B 1 239 ? 0.603 -5.395 15.227 1 92.06 239 VAL B N 1
ATOM 3789 C CA . VAL B 1 239 ? 1.85 -4.91 15.805 1 92.06 239 VAL B CA 1
ATOM 3790 C C . VAL B 1 239 ? 2.771 -6.09 16.109 1 92.06 239 VAL B C 1
ATOM 3792 O O . VAL B 1 239 ? 2.332 -7.102 16.656 1 92.06 239 VAL B O 1
ATOM 3795 N N . GLY B 1 240 ? 4.059 -5.926 15.703 1 90 240 GLY B N 1
ATOM 3796 C CA . GLY B 1 240 ? 4.996 -6.984 16.031 1 90 240 GLY B CA 1
ATOM 3797 C C . GLY B 1 240 ? 6.41 -6.695 15.562 1 90 240 GLY B C 1
ATOM 3798 O O . GLY B 1 240 ? 6.609 -6.012 14.562 1 90 240 GLY B O 1
ATOM 3799 N N . ASP B 1 241 ? 7.293 -7.227 16.281 1 89.25 241 ASP B N 1
ATOM 3800 C CA . ASP B 1 241 ? 8.703 -7.211 15.914 1 89.25 241 ASP B CA 1
ATOM 3801 C C . ASP B 1 241 ? 9.18 -5.785 15.648 1 89.25 241 ASP B C 1
ATOM 3803 O O . ASP B 1 241 ? 9.883 -5.535 14.664 1 89.25 241 ASP B O 1
ATOM 3807 N N . GLY B 1 242 ? 8.695 -4.93 16.359 1 90.31 242 GLY B N 1
ATOM 3808 C CA . GLY B 1 242 ? 9.203 -3.566 16.312 1 90.31 242 GLY B CA 1
ATOM 3809 C C . GLY B 1 242 ? 8.508 -2.705 15.273 1 90.31 242 GLY B C 1
ATOM 3810 O O . GLY B 1 242 ? 8.93 -1.576 15.016 1 90.31 242 GLY B O 1
ATOM 3811 N N . PHE B 1 243 ? 7.406 -3.275 14.703 1 93.75 243 PHE B N 1
ATOM 3812 C CA . PHE B 1 243 ? 6.723 -2.51 13.664 1 93.75 243 PHE B CA 1
ATOM 3813 C C . PHE B 1 243 ? 5.215 -2.51 13.891 1 93.75 243 PHE B C 1
ATOM 3815 O O . PHE B 1 243 ? 4.691 -3.377 14.594 1 93.75 243 PHE B O 1
ATOM 3822 N N . THR B 1 244 ? 4.602 -1.506 13.383 1 93.12 244 THR B N 1
ATOM 3823 C CA . THR B 1 244 ? 3.145 -1.457 13.289 1 93.12 244 THR B CA 1
ATOM 3824 C C . THR B 1 244 ? 2.707 -1.049 11.891 1 93.12 244 THR B C 1
ATOM 3826 O O . THR B 1 244 ? 3.488 -0.469 11.133 1 93.12 244 THR B O 1
ATOM 3829 N N . ASP B 1 245 ? 1.549 -1.513 11.586 1 92.44 245 ASP B N 1
ATOM 3830 C CA . ASP B 1 245 ? 0.899 -1.038 10.367 1 92.44 245 ASP B CA 1
ATOM 3831 C C . ASP B 1 245 ? -0.236 -0.07 10.695 1 92.44 245 ASP B C 1
ATOM 3833 O O . ASP B 1 245 ? -0.79 -0.101 11.797 1 92.44 245 ASP B O 1
ATOM 3837 N N . GLU B 1 246 ? -0.498 0.839 9.82 1 96.06 246 GLU B N 1
ATOM 3838 C CA . GLU B 1 246 ? -1.692 1.674 9.898 1 96.06 246 GLU B CA 1
ATOM 3839 C C . GLU B 1 246 ? -2.316 1.876 8.523 1 96.06 246 GLU B C 1
ATOM 3841 O O . GLU B 1 246 ? -1.681 2.426 7.621 1 96.06 246 GLU B O 1
ATOM 3846 N N . GLU B 1 247 ? -3.479 1.354 8.375 1 95.88 247 GLU B N 1
ATOM 3847 C CA . GLU B 1 247 ? -4.312 1.629 7.207 1 95.88 247 GLU B CA 1
ATOM 3848 C C . GLU B 1 247 ? -5.141 2.896 7.41 1 95.88 247 GLU B C 1
ATOM 3850 O O . GLU B 1 247 ? -5.656 3.143 8.5 1 95.88 247 GLU B O 1
ATOM 3855 N N . ALA B 1 248 ? -5.254 3.666 6.359 1 97.38 248 ALA B N 1
ATOM 3856 C CA . ALA B 1 248 ? -6.09 4.859 6.473 1 97.38 248 ALA B CA 1
ATOM 3857 C C . ALA B 1 248 ? -6.945 5.051 5.227 1 97.38 248 ALA B C 1
ATOM 3859 O O . ALA B 1 248 ? -6.539 4.676 4.121 1 97.38 248 ALA B O 1
ATOM 3860 N N . GLU B 1 249 ? -8.102 5.547 5.457 1 97.44 249 GLU B N 1
ATOM 3861 C CA . GLU B 1 249 ? -9.023 5.98 4.418 1 97.44 249 GLU B CA 1
ATOM 3862 C C . GLU B 1 249 ? -9.367 7.461 4.566 1 97.44 249 GLU B C 1
ATOM 3864 O O . GLU B 1 249 ? -9.531 7.953 5.684 1 97.44 249 GLU B O 1
ATOM 3869 N N . VAL B 1 250 ? -9.438 8.086 3.455 1 98.31 250 VAL B N 1
ATOM 3870 C CA . VAL B 1 250 ? -9.906 9.461 3.418 1 98.31 250 VAL B CA 1
ATOM 3871 C C . VAL B 1 250 ? -11.148 9.562 2.525 1 98.31 250 VAL B C 1
ATOM 3873 O O . VAL B 1 250 ? -11.125 9.117 1.376 1 98.31 250 VAL B O 1
ATOM 3876 N N . HIS B 1 251 ? -12.172 10.102 3.076 1 97.94 251 HIS B N 1
ATOM 3877 C CA . HIS B 1 251 ? -13.422 10.336 2.361 1 97.94 251 HIS B CA 1
ATOM 3878 C C . HIS B 1 251 ? -13.719 11.82 2.232 1 97.94 251 HIS B C 1
ATOM 3880 O O . HIS B 1 251 ? -13.477 12.594 3.162 1 97.94 251 HIS B O 1
ATOM 3886 N N . ASP B 1 252 ? -14.266 12.164 1.064 1 96.94 252 ASP B N 1
ATOM 3887 C CA . ASP B 1 252 ? -14.594 13.578 0.909 1 96.94 252 ASP B CA 1
ATOM 3888 C C . ASP B 1 252 ? -15.961 13.891 1.521 1 96.94 252 ASP B C 1
ATOM 3890 O O . ASP B 1 252 ? -16.547 13.047 2.201 1 96.94 252 ASP B O 1
ATOM 3894 N N . SER B 1 253 ? -16.453 15.102 1.332 1 95.75 253 SER B N 1
ATOM 3895 C CA . SER B 1 253 ? -17.656 15.609 1.988 1 95.75 253 SER B CA 1
ATOM 3896 C C . SER B 1 253 ? -18.891 14.852 1.536 1 95.75 253 SER B C 1
ATOM 3898 O O . SER B 1 253 ? -19.938 14.914 2.186 1 95.75 253 SER B O 1
ATOM 3900 N N . THR B 1 254 ? -18.844 14.094 0.434 1 95 254 THR B N 1
ATOM 3901 C CA . THR B 1 254 ? -19.984 13.336 -0.069 1 95 254 THR B CA 1
ATOM 3902 C C . THR B 1 254 ? -19.922 11.891 0.423 1 95 254 THR B C 1
ATOM 3904 O O . THR B 1 254 ? -20.828 11.094 0.131 1 95 254 THR B O 1
ATOM 3907 N N . GLY B 1 255 ? -18.859 11.547 1.108 1 95.75 255 GLY B N 1
ATOM 3908 C CA . GLY B 1 255 ? -18.688 10.188 1.598 1 95.75 255 GLY B CA 1
ATOM 3909 C C . GLY B 1 255 ? -17.922 9.305 0.633 1 95.75 255 GLY B C 1
ATOM 3910 O O . GLY B 1 255 ? -17.719 8.117 0.901 1 95.75 255 GLY B O 1
ATOM 3911 N N . ARG B 1 256 ? -17.5 9.852 -0.428 1 95.5 256 ARG B N 1
ATOM 3912 C CA . ARG B 1 256 ? -16.75 9.086 -1.421 1 95.5 256 ARG B CA 1
ATOM 3913 C C . ARG B 1 256 ? -15.336 8.812 -0.947 1 95.5 256 ARG B C 1
ATOM 3915 O O . ARG B 1 256 ? -14.672 9.703 -0.404 1 95.5 256 ARG B O 1
ATOM 3922 N N . LEU B 1 257 ? -14.859 7.582 -1.159 1 96.62 257 LEU B N 1
ATOM 3923 C CA . LEU B 1 257 ? -13.469 7.25 -0.862 1 96.62 257 LEU B CA 1
ATOM 3924 C C . LEU B 1 257 ? -12.523 7.965 -1.821 1 96.62 257 LEU B C 1
ATOM 3926 O O . LEU B 1 257 ? -12.641 7.812 -3.041 1 96.62 257 LEU B O 1
ATOM 3930 N N . ILE B 1 258 ? -11.602 8.703 -1.286 1 97.12 258 ILE B N 1
ATOM 3931 C CA . ILE B 1 258 ? -10.656 9.484 -2.078 1 97.12 258 ILE B CA 1
ATOM 3932 C C . ILE B 1 258 ? -9.289 8.812 -2.057 1 97.12 258 ILE B C 1
ATOM 3934 O O . ILE B 1 258 ? -8.562 8.836 -3.053 1 97.12 258 ILE B O 1
ATOM 3938 N N . LEU B 1 259 ? -8.992 8.227 -0.918 1 97.19 259 LEU B N 1
ATOM 3939 C CA . LEU B 1 259 ? -7.633 7.727 -0.733 1 97.19 259 LEU B CA 1
ATOM 3940 C C . LEU B 1 259 ? -7.605 6.594 0.289 1 97.19 259 LEU B C 1
ATOM 3942 O O . LEU B 1 259 ? -8.281 6.668 1.32 1 97.19 259 LEU B O 1
ATOM 3946 N N . HIS B 1 260 ? -6.859 5.559 -0.013 1 96.56 260 HIS B N 1
ATOM 3947 C CA . HIS B 1 260 ? -6.504 4.5 0.923 1 96.56 260 HIS B CA 1
ATOM 3948 C C . HIS B 1 260 ? -4.988 4.352 1.037 1 96.56 260 HIS B C 1
ATOM 3950 O O . HIS B 1 260 ? -4.281 4.395 0.03 1 96.56 260 HIS B O 1
ATOM 3956 N N . SER B 1 261 ? -4.531 4.234 2.227 1 97.5 261 SER B N 1
ATOM 3957 C CA . SER B 1 261 ? -3.086 4.176 2.42 1 97.5 261 SER B CA 1
ATOM 3958 C C . SER B 1 261 ? -2.707 3.086 3.416 1 97.5 261 SER B C 1
ATOM 3960 O O . SER B 1 261 ? -3.549 2.619 4.184 1 97.5 261 SER B O 1
ATOM 3962 N N . ASN B 1 262 ? -1.507 2.609 3.301 1 97.06 262 ASN B N 1
ATOM 3963 C CA . ASN B 1 262 ? -0.86 1.718 4.258 1 97.06 262 ASN B CA 1
ATOM 3964 C C . ASN B 1 262 ? 0.488 2.27 4.715 1 97.06 262 ASN B C 1
ATOM 3966 O O . ASN B 1 262 ? 1.323 2.641 3.889 1 97.06 262 ASN B O 1
ATOM 3970 N N . GLN B 1 263 ? 0.604 2.301 5.965 1 96.75 263 GLN B N 1
ATOM 3971 C CA . GLN B 1 263 ? 1.813 2.818 6.598 1 96.75 263 GLN B CA 1
ATOM 3972 C C . GLN B 1 263 ? 2.57 1.713 7.324 1 96.75 263 GLN B C 1
ATOM 3974 O O . GLN B 1 263 ? 1.962 0.864 7.98 1 96.75 263 GLN B O 1
ATOM 3979 N N . HIS B 1 264 ? 3.822 1.645 7.059 1 95.69 264 HIS B N 1
ATOM 3980 C CA . HIS B 1 264 ? 4.762 0.812 7.801 1 95.69 264 HIS B CA 1
ATOM 3981 C C . HIS B 1 264 ? 5.637 1.656 8.719 1 95.69 264 HIS B C 1
ATOM 3983 O O . HIS B 1 264 ? 6.375 2.529 8.258 1 95.69 264 HIS B O 1
ATOM 3989 N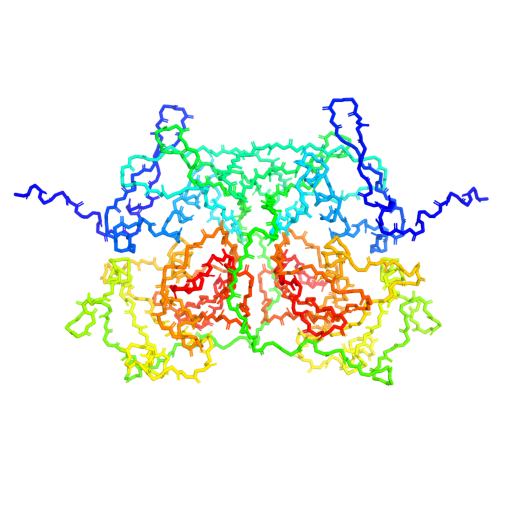 N . ALA B 1 265 ? 5.484 1.424 10.039 1 95.25 265 ALA B N 1
ATOM 3990 C CA . ALA B 1 265 ? 6.137 2.309 11 1 95.25 265 ALA B CA 1
ATOM 3991 C C . ALA B 1 265 ? 6.82 1.508 12.102 1 95.25 265 ALA B C 1
ATOM 3993 O O . ALA B 1 265 ? 6.406 0.39 12.414 1 95.25 265 ALA B O 1
ATOM 3994 N N . ARG B 1 266 ? 7.852 2.088 12.641 1 92.44 266 ARG B N 1
ATOM 3995 C CA . ARG B 1 266 ? 8.531 1.502 13.789 1 92.44 266 ARG B CA 1
ATOM 3996 C C . ARG B 1 266 ? 7.734 1.717 15.07 1 92.44 266 ARG B C 1
ATOM 3998 O O . ARG B 1 266 ? 7.109 2.764 15.25 1 92.44 266 ARG B O 1
ATOM 4005 N N . TYR B 1 267 ? 7.75 0.727 15.875 1 90 267 TYR B N 1
ATOM 4006 C CA . TYR B 1 267 ? 7.141 0.84 17.188 1 90 267 TYR B CA 1
ATOM 4007 C C . TYR B 1 267 ? 7.969 0.108 18.25 1 90 267 TYR B C 1
ATOM 4009 O O . TYR B 1 267 ? 8.219 -1.094 18.125 1 90 267 TYR B O 1
ATOM 4017 N N . SER B 1 268 ? 8.516 0.947 19.156 1 78.31 268 SER B N 1
ATOM 4018 C CA . SER B 1 268 ? 9.234 0.366 20.281 1 78.31 268 SER B CA 1
ATOM 4019 C C . SER B 1 268 ? 8.703 0.905 21.609 1 78.31 268 SER B C 1
ATOM 4021 O O . SER B 1 268 ? 8.297 2.066 21.703 1 78.31 268 SER B O 1
ATOM 4023 N N . GLN B 1 269 ? 8.281 0.028 22.531 1 72 269 GLN B N 1
ATOM 4024 C CA . GLN B 1 269 ? 7.859 0.491 23.844 1 72 269 GLN B CA 1
ATOM 4025 C C . GLN B 1 269 ? 9.062 0.906 24.688 1 72 269 GLN B C 1
ATOM 4027 O O . GLN B 1 269 ? 10.141 0.316 24.578 1 72 269 GLN B O 1
ATOM 4032 N N . PRO B 1 270 ? 8.836 2.111 25.312 1 57.09 270 PRO B N 1
ATOM 4033 C CA . PRO B 1 270 ? 9.891 2.447 26.281 1 57.09 270 PRO B CA 1
ATOM 4034 C C . PRO B 1 270 ? 10.133 1.339 27.297 1 57.09 270 PRO B C 1
ATOM 4036 O O . PRO B 1 270 ? 9.18 0.689 27.75 1 57.09 270 PRO B O 1
ATOM 4039 N N . GLY B 1 271 ? 11.406 0.954 27.672 1 52.25 271 GLY B N 1
ATOM 4040 C CA . GLY B 1 271 ? 11.883 0.034 28.688 1 52.25 271 GLY B CA 1
ATOM 4041 C C . GLY B 1 271 ? 12.078 -1.378 28.172 1 52.25 271 GLY B C 1
ATOM 4042 O O . GLY B 1 271 ? 12.438 -2.279 28.938 1 52.25 271 GLY B O 1
ATOM 4043 N N . GLY B 1 272 ? 11.461 -1.848 27.062 1 40.5 272 GLY B N 1
ATOM 4044 C CA . GLY B 1 272 ? 11.875 -3.172 26.625 1 40.5 272 GLY B CA 1
ATOM 4045 C C . GLY B 1 272 ? 13.234 -3.184 25.953 1 40.5 272 GLY B C 1
ATOM 4046 O O . GLY B 1 272 ? 13.727 -2.141 25.531 1 40.5 272 GLY B O 1
#

Secondary structure (DSSP, 8-state):
--------SHHHHT-EEEETTEEEEEE-TTSEETTEEPHHHHHHHHHHHHHHHH--SEEEEEEEEE-S---SEEEEEEEEEEEE-SS-EEEEEEEEETTEEEEEEEEEEE-GGG-----EE----PPPPGGGBPPPTTSTT--SS-HHHHHTT-EEBGGG-GGGGT---SS-EEEEEE--TT-PPP-HHHHHHHTT-SPPTTHHHH-S-S---EEEEEEEE-SPPPSS-EEEEEE--EEETTEEEEEEEEE-TTS-EEEEEEEEEE---TT-/--------SHHHHT-EEEETTEEEEEE-TTSEETTEEPHHHHHHHHHHHHHHHH--SEEEEEEEEE-S---SEEEEEEEEEEEE-SS-EEEEEEEEETTEEEEEEEEEEE-GGG-----EE----PPPPGGGBPPPTTSTT--SS-HHHHHTT-EEBGGG-GGGGT---SS-EEEEEE--TT-PPP-HHHHHHHTT-SPPTTHHHH-S-S---EEEEEEEE-SPPPSS-EEEEEE--EEETTEEEEEEEEE-TTS-EEEEEEEEEE---TT-

Solvent-accessible surface area (backbone atoms only — not comparable to full-atom values): 27724 Å² total; per-residue (Å²): 128,86,77,69,77,68,70,84,44,69,68,67,49,31,40,60,40,83,43,97,95,41,29,31,31,52,43,58,85,56,40,15,53,83,82,36,59,28,66,28,50,54,49,25,30,47,50,41,44,50,32,64,74,68,70,46,84,29,69,41,29,39,35,36,37,47,45,44,88,62,68,76,39,67,29,43,38,46,75,42,80,73,48,51,51,97,68,36,41,31,31,37,33,38,33,26,45,95,86,38,66,26,36,42,29,48,34,36,30,26,57,69,85,78,44,60,43,65,78,46,67,76,68,82,30,65,66,78,57,73,89,49,36,46,72,40,32,57,35,95,93,33,55,95,49,39,43,35,32,35,58,33,25,29,19,36,33,50,88,45,50,27,34,83,75,71,50,47,77,61,44,18,44,31,38,32,39,38,44,40,79,80,64,65,72,39,37,66,51,54,50,49,26,52,48,57,55,66,74,68,20,46,18,17,48,75,41,78,65,68,75,66,55,63,43,34,42,36,37,41,43,62,47,80,43,49,67,56,42,34,23,31,43,32,36,25,49,44,33,31,55,20,30,34,42,36,39,20,33,26,9,21,58,86,22,46,69,23,33,43,33,44,30,40,23,41,37,52,59,84,89,114,129,87,77,70,78,67,69,84,44,69,68,66,51,31,40,60,40,83,43,96,97,40,29,31,30,53,42,57,84,56,42,13,53,84,83,36,61,28,65,29,49,53,50,27,30,46,51,40,43,50,33,65,75,68,70,46,84,30,70,41,31,41,35,36,36,45,48,46,86,60,68,77,38,69,28,41,38,45,74,44,82,73,48,50,52,96,68,36,40,31,32,37,31,38,31,25,45,95,85,38,66,26,35,40,28,48,35,34,30,27,56,68,86,79,43,59,45,63,77,46,68,78,69,81,31,66,68,77,58,75,91,49,38,46,72,40,32,57,35,94,93,34,56,94,51,38,41,34,31,36,59,34,25,29,20,36,32,49,88,45,49,27,34,83,75,71,49,48,76,61,44,19,44,32,40,32,39,37,46,40,80,82,62,66,73,39,36,68,52,54,49,48,27,53,51,58,55,65,74,68,19,45,18,18,47,75,41,80,64,65,72,65,54,62,42,33,41,35,37,41,43,62,49,81,43,48,68,56,41,34,24,30,42,32,35,23,49,45,34,33,56,19,28,33,42,38,37,20,33,27,8,22,58,85,23,46,67,24,33,43,32,45,32,40,23,40,37,50,60,85,90,115

Sequence (544 aa):
MDTSTLVEGLAEATAVRPHEGGLRAEVVPGWDVFGIPHGGYLMGIAARGALVATELPDVMSITTHFTRKASFGPMDIEVVEVGGSRRFTTVAVHGRQGGELVTTSLVLLADRDSFDGPRWTNRNGRAASEDQLTPAAGSPGFEATPAVAHRLGLRLLREDAGFWEGRATGEGLIRGLVDPPSGEVADQVLAIVAADVTPPALWNALGPTGWVPTVELSAQLRARPAPGPLWVVARTTDVGDGFTDEEAEVHDSTGRLILHSNQHARYSQPGGMDTSTLVEGLAEATAVRPHEGGLRAEVVPGWDVFGIPHGGYLMGIAARGALVATELPDVMSITTHFTRKASFGPMDIEVVEVGGSRRFTTVAVHGRQGGELVTTSLVLLADRDSFDGPRWTNRNGRAASEDQLTPAAGSPGFEATPAVAHRLGLRLLREDAGFWEGRATGEGLIRGLVDPPSGEVADQVLAIVAADVTPPALWNALGPTGWVPTVELSAQLRARPAPGPLWVVARTTDVGDGFTDEEAEVHDSTGRLILHSNQHARYSQPGG

pLDDT: mean 91.89, std 11.44, range [29.45, 98.88]

Nearest PDB structures (foldseek):
  3bbj-assembly1_B  TM=8.812E-01  e=1.994E-22  Thermobifida fusca YX
  3bbj-assembly1_A  TM=8.712E-01  e=2.063E-21  Thermobifida fusca YX
  3rqb-assembly1_A  TM=8.550E-01  e=5.820E-19  Alicyclobacillus acidocaldarius subsp. acidocaldarius DSM 446
  1sbk-assembly1_A  TM=7.618E-01  e=3.563E-05  Escherichia coli
  3lz7-assembly1_A  TM=7.334E-01  e=5.309E-05  Haemophilus influenzae

InterPro domains:
  IPR029069 HotDog domain superfamily [SSF54637] (8-112)
  IPR029069 HotDog domain superfamily [SSF54637] (144-261)
  IPR042171 Acyl-CoA thioesterase, double hotdog domain [G3DSA:2.40.160.210] (6-268)
  IPR049449 Acyl-CoA thioesterase-like, N-terminal HotDog domain [PF13622] (29-107)
  IPR049450 Acyl-CoA thioesterase-like, C-terminal domain [PF20789] (135-265)
  IPR052389 Secondary Metabolite Biosynthesis-Associated [PTHR38110] (1-266)

Organism: NCBI:txid1608957